Protein AF-0000000085094505 (afdb_homodimer)

Solvent-accessible surface area (backbone atoms only — not comparable to full-atom values): 33788 Å² total; per-residue (Å²): 136,85,81,75,77,73,78,75,76,72,76,78,75,76,73,74,76,75,74,72,68,64,72,76,67,68,53,66,64,56,55,51,48,49,49,50,50,50,49,52,52,51,49,50,51,52,41,44,32,49,36,55,33,44,46,26,36,68,38,35,49,50,52,43,47,46,52,19,19,50,29,38,25,50,44,43,56,58,65,36,50,65,52,47,43,41,50,46,45,49,49,48,50,50,33,55,69,67,67,46,77,77,66,76,73,66,64,73,76,67,74,66,61,87,64,68,52,31,43,51,35,46,16,49,51,35,47,52,38,51,56,57,57,47,59,60,40,58,43,50,44,49,44,49,40,51,48,42,67,78,56,56,58,85,51,68,69,56,28,53,49,50,54,50,39,42,51,27,48,47,50,17,48,51,36,44,40,39,52,51,34,30,75,58,51,44,44,48,53,70,59,32,63,73,67,70,27,66,68,50,44,51,37,51,17,39,41,24,48,36,50,37,52,54,48,48,52,52,50,52,54,50,50,52,52,53,50,51,51,52,50,51,52,50,51,52,34,42,74,70,68,74,52,86,68,69,68,74,36,54,58,49,46,50,53,48,49,52,49,51,49,52,52,51,51,51,49,50,28,45,62,43,43,45,62,53,35,54,21,62,47,36,96,83,43,76,77,75,56,77,67,48,50,25,46,46,52,40,61,34,42,46,62,60,47,50,53,52,55,58,66,43,58,75,132,138,84,83,74,78,79,79,78,76,74,76,79,74,76,74,76,76,76,72,73,67,62,73,76,68,67,52,66,67,55,52,52,47,49,50,50,50,49,49,51,51,52,48,51,52,52,40,46,33,50,35,56,34,44,46,25,36,68,38,36,49,50,52,42,48,47,52,18,19,49,30,38,27,48,44,43,56,59,65,45,35,64,54,47,44,40,48,47,44,48,51,48,48,50,33,56,68,68,67,44,77,77,64,77,71,67,65,74,77,66,73,66,61,87,62,67,54,31,44,50,36,47,16,48,53,34,47,51,39,51,55,57,58,48,59,58,40,58,42,49,45,48,43,50,42,52,48,42,69,77,57,56,57,84,51,65,69,56,29,52,50,50,55,50,39,44,50,26,50,48,51,16,47,50,35,44,39,40,54,51,34,29,74,58,51,46,42,49,52,69,60,32,62,72,68,69,27,67,68,50,43,51,36,52,18,38,41,24,49,36,50,38,50,55,48,49,53,51,48,51,52,51,50,51,53,53,50,50,52,53,52,51,51,50,50,51,34,41,76,69,68,73,50,86,68,69,67,74,34,54,60,48,45,50,52,49,51,51,50,51,48,53,50,51,52,52,49,51,28,46,62,42,43,45,61,54,36,54,22,62,49,36,95,82,45,75,75,74,56,76,68,48,50,25,47,45,53,40,61,32,42,44,63,60,49,50,52,53,55,57,65,41,56,74,133

Structure (mmCIF, N/CA/C/O backbone):
data_AF-0000000085094505-model_v1
#
loop_
_entity.id
_entity.type
_entity.pdbx_description
1 polymer 'Peroxin 11C'
#
loop_
_atom_site.group_PDB
_atom_site.id
_atom_site.type_symbol
_atom_site.label_atom_id
_atom_site.label_alt_id
_atom_site.label_comp_id
_atom_site.label_asym_id
_atom_site.label_entity_id
_atom_site.label_seq_id
_atom_site.pdbx_PDB_ins_code
_atom_site.Cartn_x
_atom_site.Cartn_y
_atom_site.Cartn_z
_atom_site.occupancy
_atom_site.B_iso_or_equiv
_atom_site.auth_seq_id
_atom_site.auth_comp_id
_atom_site.auth_asym_id
_atom_site.auth_atom_id
_atom_site.pdbx_PDB_model_num
ATOM 1 N N . MET A 1 1 ? -47.75 -87.625 55.406 1 25.61 1 MET A N 1
ATOM 2 C CA . MET A 1 1 ? -46.531 -87 54.938 1 25.61 1 MET A CA 1
ATOM 3 C C . MET A 1 1 ? -46.906 -85.688 54.156 1 25.61 1 MET A C 1
ATOM 5 O O . MET A 1 1 ? -47.688 -85.75 53.188 1 25.61 1 MET A O 1
ATOM 9 N N . SER A 1 2 ? -46.875 -84.5 54.812 1 25.95 2 SER A N 1
ATOM 10 C CA . SER A 1 2 ? -47.375 -83.125 54.625 1 25.95 2 SER A CA 1
ATOM 11 C C . SER A 1 2 ? -46.781 -82.5 53.406 1 25.95 2 SER A C 1
ATOM 13 O O . SER A 1 2 ? -45.562 -82.438 53.219 1 25.95 2 SER A O 1
ATOM 15 N N . ASP A 1 3 ? -47.438 -82.438 52.281 1 24.38 3 ASP A N 1
ATOM 16 C CA . ASP A 1 3 ? -47.281 -81.938 50.906 1 24.38 3 ASP A CA 1
ATOM 17 C C . ASP A 1 3 ? -47.031 -80.438 50.906 1 24.38 3 ASP A C 1
ATOM 19 O O . ASP A 1 3 ? -48 -79.625 50.906 1 24.38 3 ASP A O 1
ATOM 23 N N . GLN A 1 4 ? -46.25 -79.875 51.844 1 24 4 GLN A N 1
ATOM 24 C CA . GLN A 1 4 ? -46.031 -78.438 51.938 1 24 4 GLN A CA 1
ATOM 25 C C . GLN A 1 4 ? -45.562 -77.812 50.625 1 24 4 GLN A C 1
ATOM 27 O O . GLN A 1 4 ? -44.531 -78.25 50.062 1 24 4 GLN A O 1
ATOM 32 N N . SER A 1 5 ? -46.469 -77.5 49.719 1 26.48 5 SER A N 1
ATOM 33 C CA . SER A 1 5 ? -46.375 -76.875 48.406 1 26.48 5 SER A CA 1
ATOM 34 C C . SER A 1 5 ? -45.594 -75.562 48.469 1 26.48 5 SER A C 1
ATOM 36 O O . SER A 1 5 ? -46.062 -74.562 49 1 26.48 5 SER A O 1
ATOM 38 N N . GLU A 1 6 ? -44.344 -75.562 48.875 1 24.36 6 GLU A N 1
ATOM 39 C CA . GLU A 1 6 ? -43.5 -74.375 49.031 1 24.36 6 GLU A CA 1
ATOM 40 C C . GLU A 1 6 ? -43.438 -73.625 47.719 1 24.36 6 GLU A C 1
ATOM 42 O O . GLU A 1 6 ? -43.156 -74.125 46.656 1 24.36 6 GLU A O 1
ATOM 47 N N . SER A 1 7 ? -44.375 -72.625 47.531 1 25.67 7 SER A N 1
ATOM 48 C CA . SER A 1 7 ? -44.531 -71.688 46.438 1 25.67 7 SER A CA 1
ATOM 49 C C . SER A 1 7 ? -43.219 -70.938 46.156 1 25.67 7 SER A C 1
ATOM 51 O O . SER A 1 7 ? -42.688 -70.25 47.062 1 25.67 7 SER A O 1
ATOM 53 N N . SER A 1 8 ? -42.281 -71.5 45.531 1 24.5 8 SER A N 1
ATOM 54 C CA . SER A 1 8 ? -40.969 -71 45.188 1 24.5 8 SER A CA 1
ATOM 55 C C . SER A 1 8 ? -41.062 -69.75 44.344 1 24.5 8 SER A C 1
ATOM 57 O O . SER A 1 8 ? -41.562 -69.75 43.219 1 24.5 8 SER A O 1
ATOM 59 N N . GLU A 1 9 ? -41.562 -68.625 44.969 1 25.08 9 GLU A N 1
ATOM 60 C CA . GLU A 1 9 ? -41.594 -67.312 44.25 1 25.08 9 GLU A CA 1
ATOM 61 C C . GLU A 1 9 ? -40.25 -67.062 43.594 1 25.08 9 GLU A C 1
ATOM 63 O O . GLU A 1 9 ? -39.219 -67.062 44.25 1 25.08 9 GLU A O 1
ATOM 68 N N . LYS A 1 10 ? -40.094 -67.438 42.375 1 30.38 10 LYS A N 1
ATOM 69 C CA . LYS A 1 10 ? -38.938 -67.188 41.531 1 30.38 10 LYS A CA 1
ATOM 70 C C . LYS A 1 10 ? -38.562 -65.688 41.531 1 30.38 10 LYS A C 1
ATOM 72 O O . LYS A 1 10 ? -39.438 -64.812 41.312 1 30.38 10 LYS A O 1
ATOM 77 N N . PRO A 1 11 ? -37.594 -65.25 42.344 1 27.44 11 PRO A N 1
ATOM 78 C CA . PRO A 1 11 ? -37.219 -63.875 42.344 1 27.44 11 PRO A CA 1
ATOM 79 C C . PRO A 1 11 ? -36.969 -63.312 40.969 1 27.44 11 PRO A C 1
ATOM 81 O O . PRO A 1 11 ? -36.594 -64.062 40.031 1 27.44 11 PRO A O 1
ATOM 84 N N . GLU A 1 12 ? -37.812 -62.375 40.5 1 28.02 12 GLU A N 1
ATOM 85 C CA . GLU A 1 12 ? -37.688 -61.594 39.281 1 28.02 12 GLU A CA 1
ATOM 86 C C . GLU A 1 12 ? -36.25 -61.062 39.094 1 28.02 12 GLU A C 1
ATOM 88 O O . GLU A 1 12 ? -35.688 -60.5 40.031 1 28.02 12 GLU A O 1
ATOM 93 N N . GLY A 1 13 ? -35.375 -61.875 38.5 1 26.61 13 GLY A N 1
ATOM 94 C CA . GLY A 1 13 ? -34.031 -61.5 38.125 1 26.61 13 GLY A CA 1
ATOM 95 C C . GLY A 1 13 ? -33.938 -60.125 37.5 1 26.61 13 GLY A C 1
ATOM 96 O O . GLY A 1 13 ? -34.688 -59.812 36.594 1 26.61 13 GLY A O 1
ATOM 97 N N . THR A 1 14 ? -33.75 -59.094 38.312 1 31.14 14 THR A N 1
ATOM 98 C CA . THR A 1 14 ? -33.438 -57.75 37.844 1 31.14 14 THR A CA 1
ATOM 99 C C . THR A 1 14 ? -32.375 -57.781 36.75 1 31.14 14 THR A C 1
ATOM 101 O O . THR A 1 14 ? -31.312 -58.375 36.938 1 31.14 14 THR A O 1
ATOM 104 N N . SER A 1 15 ? -32.781 -57.812 35.469 1 30.88 15 SER A N 1
ATOM 105 C CA . SER A 1 15 ? -31.906 -57.688 34.312 1 30.88 15 SER A CA 1
ATOM 106 C C . SER A 1 15 ? -30.906 -56.531 34.531 1 30.88 15 SER A C 1
ATOM 108 O O . SER A 1 15 ? -31.297 -55.438 34.906 1 30.88 15 SER A O 1
ATOM 110 N N . PRO A 1 16 ? -29.719 -56.844 34.969 1 30.89 16 PRO A N 1
ATOM 111 C CA . PRO A 1 16 ? -28.703 -55.781 35.062 1 30.89 16 PRO A CA 1
ATOM 112 C C . PRO A 1 16 ? -28.625 -54.938 33.781 1 30.89 16 PRO A C 1
ATOM 114 O O . PRO A 1 16 ? -28.797 -55.469 32.688 1 30.89 16 PRO A O 1
ATOM 117 N N . ALA A 1 17 ? -29.156 -53.719 33.781 1 34.69 17 ALA A N 1
ATOM 118 C CA . ALA A 1 17 ? -28.906 -52.719 32.75 1 34.69 17 ALA A CA 1
ATOM 119 C C . ALA A 1 17 ? -27.438 -52.688 32.344 1 34.69 17 ALA A C 1
ATOM 121 O O . ALA A 1 17 ? -26.562 -52.562 33.188 1 34.69 17 ALA A O 1
ATOM 122 N N . SER A 1 18 ? -27.016 -53.656 31.453 1 31.48 18 SER A N 1
ATOM 123 C CA . SER A 1 18 ? -25.688 -53.531 30.844 1 31.48 18 SER A CA 1
ATOM 124 C C . SER A 1 18 ? -25.375 -52.094 30.453 1 31.48 18 SER A C 1
ATOM 126 O O . SER A 1 18 ? -26.078 -51.5 29.641 1 31.48 18 SER A O 1
ATOM 128 N N . ARG A 1 19 ? -25.156 -51.25 31.438 1 32.81 19 ARG A N 1
ATOM 129 C CA . ARG A 1 19 ? -24.609 -49.938 31.109 1 32.81 19 ARG A CA 1
ATOM 130 C C . ARG A 1 19 ? -23.422 -50.062 30.156 1 32.81 19 ARG A C 1
ATOM 132 O O . ARG A 1 19 ? -22.312 -50.406 30.578 1 32.81 19 ARG A O 1
ATOM 139 N N . SER A 1 20 ? -23.562 -50.875 29.078 1 33.19 20 SER A N 1
ATOM 140 C CA . SER A 1 20 ? -22.438 -50.75 28.156 1 33.19 20 SER A CA 1
ATOM 141 C C . SER A 1 20 ? -22.078 -49.281 27.922 1 33.19 20 SER A C 1
ATOM 143 O O . SER A 1 20 ? -22.703 -48.594 27.094 1 33.19 20 SER A O 1
ATOM 145 N N . ASP A 1 21 ? -22.188 -48.469 28.922 1 36.81 21 ASP A N 1
ATOM 146 C CA . ASP A 1 21 ? -21.609 -47.188 28.578 1 36.81 21 ASP A CA 1
ATOM 147 C C . ASP A 1 21 ? -20.188 -47.344 28.031 1 36.81 21 ASP A C 1
ATOM 149 O O . ASP A 1 21 ? -19.234 -47.344 28.797 1 36.81 21 ASP A O 1
ATOM 153 N N . ALA A 1 22 ? -19.922 -48.375 27.25 1 37.72 22 ALA A N 1
ATOM 154 C CA . ALA A 1 22 ? -18.594 -48.312 26.641 1 37.72 22 ALA A CA 1
ATOM 155 C C . ALA A 1 22 ? -18.281 -46.875 26.203 1 37.72 22 ALA A C 1
ATOM 157 O O . ALA A 1 22 ? -19.109 -46.219 25.562 1 37.72 22 ALA A O 1
ATOM 158 N N . PRO A 1 23 ? -17.562 -46.188 26.953 1 40.03 23 PRO A N 1
ATOM 159 C CA . PRO A 1 23 ? -17.156 -44.906 26.422 1 40.03 23 PRO A CA 1
ATOM 160 C C . PRO A 1 23 ? -16.781 -44.969 24.938 1 40.03 23 PRO A C 1
ATOM 162 O O . PRO A 1 23 ? -16.031 -45.844 24.531 1 40.03 23 PRO A O 1
ATOM 165 N N . LYS A 1 24 ? -17.734 -44.781 24.016 1 41.97 24 LYS A N 1
ATOM 166 C CA . LYS A 1 24 ? -17.297 -44.562 22.625 1 41.97 24 LYS A CA 1
ATOM 167 C C . LYS A 1 24 ? -15.945 -43.875 22.562 1 41.97 24 LYS A C 1
ATOM 169 O O . LYS A 1 24 ? -15.812 -42.719 22.953 1 41.97 24 LYS A O 1
ATOM 174 N N . THR A 1 25 ? -14.828 -44.562 22.906 1 42.5 25 THR A N 1
ATOM 175 C CA . THR A 1 25 ? -13.523 -44.031 22.516 1 42.5 25 THR A CA 1
ATOM 176 C C . THR A 1 25 ? -13.609 -43.312 21.172 1 42.5 25 THR A C 1
ATOM 178 O O . THR A 1 25 ? -13.844 -43.938 20.141 1 42.5 25 THR A O 1
ATOM 181 N N . ILE A 1 26 ? -14.297 -42.281 21.141 1 53.56 26 ILE A N 1
ATOM 182 C CA . ILE A 1 26 ? -14.055 -41.531 19.906 1 53.56 26 ILE A CA 1
ATOM 183 C C . ILE A 1 26 ? -12.625 -41.781 19.438 1 53.56 26 ILE A C 1
ATOM 185 O O . ILE A 1 26 ? -11.672 -41.469 20.156 1 53.56 26 ILE A O 1
ATOM 189 N N . PRO A 1 27 ? -12.352 -42.688 18.594 1 57.53 27 PRO A N 1
ATOM 190 C CA . PRO A 1 27 ? -10.984 -43 18.172 1 57.53 27 PRO A CA 1
ATOM 191 C C . PRO A 1 27 ? -10.102 -41.75 18.078 1 57.53 27 PRO A C 1
ATOM 193 O O . PRO A 1 27 ? -10.578 -40.688 17.688 1 57.53 27 PRO A O 1
ATOM 196 N N . ARG A 1 28 ? -9 -41.594 18.891 1 61.53 28 ARG A N 1
ATOM 197 C CA . ARG A 1 28 ? -7.926 -40.625 18.938 1 61.53 28 ARG A CA 1
ATOM 198 C C . ARG A 1 28 ? -7.684 -40 17.578 1 61.53 28 ARG A C 1
ATOM 200 O O . ARG A 1 28 ? -7.422 -38.781 17.469 1 61.53 28 ARG A O 1
ATOM 207 N N . GLN A 1 29 ? -7.898 -40.844 16.609 1 67.31 29 GLN A N 1
ATOM 208 C CA . GLN A 1 29 ? -7.688 -40.344 15.258 1 67.31 29 GLN A CA 1
ATOM 209 C C . GLN A 1 29 ? -8.734 -39.312 14.898 1 67.31 29 GLN A C 1
ATOM 211 O O . GLN A 1 29 ? -8.414 -38.281 14.266 1 67.31 29 GLN A O 1
ATOM 216 N N . LYS A 1 30 ? -9.977 -39.594 15.375 1 70.44 30 LYS A N 1
ATOM 217 C CA . LYS A 1 30 ? -11.039 -38.656 15.062 1 70.44 30 LYS A CA 1
ATOM 218 C C . LYS A 1 30 ? -10.859 -37.344 15.836 1 70.44 30 LYS A C 1
ATOM 220 O O . LYS A 1 30 ? -11.086 -36.25 15.297 1 70.44 30 LYS A O 1
ATOM 225 N N . ALA A 1 31 ? -10.398 -37.469 17.047 1 72.19 31 ALA A N 1
ATOM 226 C CA . ALA A 1 31 ? -10.172 -36.281 17.859 1 72.19 31 ALA A CA 1
ATOM 227 C C . ALA A 1 31 ? -9.047 -35.438 17.297 1 72.19 31 ALA A C 1
ATOM 229 O O . ALA A 1 31 ? -9.148 -34.188 17.266 1 72.19 31 ALA A O 1
ATOM 230 N N . VAL A 1 32 ? -7.934 -36.062 16.859 1 73.75 32 VAL A N 1
ATOM 231 C CA . VAL A 1 32 ? -6.832 -35.344 16.234 1 73.75 32 VAL A CA 1
ATOM 232 C C . VAL A 1 32 ? -7.309 -34.719 14.93 1 73.75 32 VAL A C 1
ATOM 234 O O . VAL A 1 32 ? -6.961 -33.562 14.625 1 73.75 32 VAL A O 1
ATOM 237 N N . SER A 1 33 ? -8.164 -35.469 14.266 1 78.5 33 SER A N 1
ATOM 238 C CA . SER A 1 33 ? -8.703 -34.938 13.016 1 78.5 33 SER A CA 1
ATOM 239 C C . SER A 1 33 ? -9.594 -33.75 13.266 1 78.5 33 SER A C 1
ATOM 241 O O . SER A 1 33 ? -9.5 -32.719 12.555 1 78.5 33 SER A O 1
ATOM 243 N N . ASP A 1 34 ? -10.367 -33.781 14.344 1 85.44 34 ASP A N 1
ATOM 244 C CA . ASP A 1 34 ? -11.242 -32.656 14.664 1 85.44 34 ASP A CA 1
ATOM 245 C C . ASP A 1 34 ? -10.438 -31.438 15.125 1 85.44 34 ASP A C 1
ATOM 247 O O . ASP A 1 34 ? -10.781 -30.297 14.797 1 85.44 34 ASP A O 1
ATOM 251 N N . ALA A 1 35 ? -9.406 -31.734 15.859 1 86.06 35 ALA A N 1
ATOM 252 C CA . ALA A 1 35 ? -8.547 -30.656 16.312 1 86.06 35 ALA A CA 1
ATOM 253 C C . ALA A 1 35 ? -7.824 -29.984 15.148 1 86.06 35 ALA A C 1
ATOM 255 O O . ALA A 1 35 ? -7.672 -28.766 15.117 1 86.06 35 ALA A O 1
ATOM 256 N N . VAL A 1 36 ? -7.336 -30.812 14.266 1 85.81 36 VAL A N 1
ATOM 257 C CA . VAL A 1 36 ? -6.652 -30.297 13.086 1 85.81 36 VAL A CA 1
ATOM 258 C C . VAL A 1 36 ? -7.629 -29.5 12.227 1 85.81 36 VAL A C 1
ATOM 260 O O . VAL A 1 36 ? -7.301 -28.406 11.742 1 85.81 36 VAL A O 1
ATOM 263 N N . VAL A 1 37 ? -8.797 -30.031 12.117 1 85.81 37 VAL A N 1
ATOM 264 C CA . VAL A 1 37 ? -9.812 -29.344 11.32 1 85.81 37 VAL A CA 1
ATOM 265 C C . VAL A 1 37 ? -10.188 -28.016 11.977 1 85.81 37 VAL A C 1
ATOM 267 O O . VAL A 1 37 ? -10.305 -27 11.297 1 85.81 37 VAL A O 1
ATOM 270 N N . SER A 1 38 ? -10.336 -28.047 13.25 1 87.56 38 SER A N 1
ATOM 271 C CA . SER A 1 38 ? -10.664 -26.828 13.969 1 87.56 38 SER A CA 1
ATOM 272 C C . SER A 1 38 ? -9.539 -25.797 13.867 1 87.56 38 SER A C 1
ATOM 274 O O . SER A 1 38 ? -9.797 -24.609 13.711 1 87.56 38 SER A O 1
ATOM 276 N N . ALA A 1 39 ? -8.367 -26.266 13.891 1 87.56 39 ALA A N 1
ATOM 277 C CA . ALA A 1 39 ? -7.215 -25.375 13.781 1 87.56 39 ALA A CA 1
ATOM 278 C C . ALA A 1 39 ? -7.133 -24.766 12.383 1 87.56 39 ALA A C 1
ATOM 280 O O . ALA A 1 39 ? -6.82 -23.578 12.234 1 87.56 39 ALA A O 1
ATOM 281 N N . VAL A 1 40 ? -7.391 -25.562 11.414 1 86.81 40 VAL A N 1
ATOM 282 C CA . VAL A 1 40 ? -7.344 -25.078 10.031 1 86.81 40 VAL A CA 1
ATOM 283 C C . VAL A 1 40 ? -8.453 -24.062 9.805 1 86.81 40 VAL A C 1
ATOM 285 O O . VAL A 1 40 ? -8.234 -23.047 9.133 1 86.81 40 VAL A O 1
ATOM 288 N N . LEU A 1 41 ? -9.57 -24.281 10.383 1 89.25 41 LEU A N 1
ATOM 289 C CA . LEU A 1 41 ? -10.695 -23.375 10.227 1 89.25 41 LEU A CA 1
ATOM 290 C C . LEU A 1 41 ? -10.438 -22.062 10.945 1 89.25 41 LEU A C 1
ATOM 292 O O . LEU A 1 41 ? -10.75 -20.984 10.422 1 89.25 41 LEU A O 1
ATOM 296 N N . LYS A 1 42 ? -9.875 -22.188 12.086 1 91 42 LYS A N 1
ATOM 297 C CA . LYS A 1 42 ? -9.539 -20.969 12.82 1 91 42 LYS A CA 1
ATOM 298 C C . LYS A 1 42 ? -8.461 -20.172 12.094 1 91 42 LYS A C 1
ATOM 300 O O . LYS A 1 42 ? -8.539 -18.938 12.023 1 91 42 LYS A O 1
ATOM 305 N N . THR A 1 43 ? -7.496 -20.859 11.578 1 91.69 43 THR A N 1
ATOM 306 C CA . THR A 1 43 ? -6.445 -20.203 10.805 1 91.69 43 THR A CA 1
ATOM 307 C C . THR A 1 43 ? -7.027 -19.516 9.57 1 91.69 43 THR A C 1
ATOM 309 O O . THR A 1 43 ? -6.656 -18.391 9.234 1 91.69 43 THR A O 1
ATOM 312 N N . ASP A 1 44 ? -7.867 -20.203 8.922 1 93.31 44 ASP A N 1
ATOM 313 C CA . ASP A 1 44 ? -8.516 -19.641 7.742 1 93.31 44 ASP A CA 1
ATOM 314 C C . ASP A 1 44 ? -9.266 -18.359 8.094 1 93.31 44 ASP A C 1
ATOM 316 O O . ASP A 1 44 ? -9.188 -17.375 7.359 1 93.31 44 ASP A O 1
ATOM 320 N N . GLU A 1 45 ? -9.938 -18.375 9.195 1 92.88 45 GLU A N 1
ATOM 321 C CA . GLU A 1 45 ? -10.68 -17.188 9.625 1 92.88 45 GLU A CA 1
ATOM 322 C C . GLU A 1 45 ? -9.742 -16.016 9.898 1 92.88 45 GLU A C 1
ATOM 324 O O . GLU A 1 45 ? -10.023 -14.891 9.484 1 92.88 45 GLU A O 1
ATOM 329 N N . ILE A 1 46 ? -8.703 -16.297 10.523 1 93.56 46 ILE A N 1
ATOM 330 C CA . ILE A 1 46 ? -7.742 -15.258 10.859 1 93.56 46 ILE A CA 1
ATOM 331 C C . ILE A 1 46 ? -7.113 -14.703 9.578 1 93.56 46 ILE A C 1
ATOM 333 O O . ILE A 1 46 ? -6.953 -13.492 9.43 1 93.56 46 ILE A O 1
ATOM 337 N N . VAL A 1 47 ? -6.773 -15.586 8.68 1 94.19 47 VAL A N 1
ATOM 338 C CA . VAL A 1 47 ? -6.133 -15.188 7.434 1 94.19 47 VAL A CA 1
ATOM 339 C C . VAL A 1 47 ? -7.102 -14.352 6.598 1 94.19 47 VAL A C 1
ATOM 341 O O . VAL A 1 47 ? -6.703 -13.375 5.965 1 94.19 47 VAL A O 1
ATOM 344 N N . LEU A 1 48 ? -8.312 -14.711 6.605 1 94.38 48 LEU A N 1
ATOM 345 C CA . LEU A 1 48 ? -9.312 -13.961 5.848 1 94.38 48 LEU A CA 1
ATOM 346 C C . LEU A 1 48 ? -9.508 -12.562 6.434 1 94.38 48 LEU A C 1
ATOM 348 O O . LEU A 1 48 ? -9.672 -11.594 5.695 1 94.38 48 LEU A O 1
ATOM 352 N N . ARG A 1 49 ? -9.477 -12.492 7.738 1 95.38 49 ARG A N 1
ATOM 353 C CA . ARG A 1 49 ? -9.57 -11.188 8.391 1 95.38 49 ARG A CA 1
ATOM 354 C C . ARG A 1 49 ? -8.352 -10.328 8.086 1 95.38 49 ARG A C 1
ATOM 356 O O . ARG A 1 49 ? -8.469 -9.125 7.852 1 95.38 49 ARG A O 1
ATOM 363 N N . LEU A 1 50 ? -7.223 -10.969 8.109 1 96.06 50 LEU A N 1
ATOM 364 C CA . LEU A 1 50 ? -5.996 -10.258 7.766 1 96.06 50 LEU A CA 1
ATOM 365 C C . LEU A 1 50 ? -6.035 -9.773 6.32 1 96.06 50 LEU A C 1
ATOM 367 O O . LEU A 1 50 ? -5.59 -8.664 6.023 1 96.06 50 LEU A O 1
ATOM 371 N N . ASN A 1 51 ? -6.516 -10.602 5.5 1 96.25 51 ASN A N 1
ATOM 372 C CA . ASN A 1 51 ? -6.652 -10.227 4.098 1 96.25 51 ASN A CA 1
ATOM 373 C C . ASN A 1 51 ? -7.555 -9.008 3.928 1 96.25 51 ASN A C 1
ATOM 375 O O . ASN A 1 51 ? -7.281 -8.133 3.104 1 96.25 51 ASN A O 1
ATOM 379 N N . ARG A 1 52 ? -8.609 -8.961 4.668 1 95.94 52 ARG A N 1
ATOM 380 C CA . ARG A 1 52 ? -9.508 -7.805 4.641 1 95.94 52 ARG A CA 1
ATOM 381 C C . ARG A 1 52 ? -8.789 -6.551 5.137 1 95.94 52 ARG A C 1
ATOM 383 O O . ARG A 1 52 ? -8.953 -5.473 4.559 1 95.94 52 ARG A O 1
ATOM 390 N N . LEU A 1 53 ? -8.07 -6.723 6.141 1 96 53 LEU A N 1
ATOM 391 C CA . LEU A 1 53 ? -7.297 -5.609 6.68 1 96 53 LEU A CA 1
ATOM 392 C C . LEU A 1 53 ? -6.301 -5.09 5.645 1 96 53 LEU A C 1
ATOM 394 O O . LEU A 1 53 ? -6.184 -3.881 5.441 1 96 53 LEU A O 1
ATOM 398 N N . LEU A 1 54 ? -5.672 -5.957 4.895 1 96.19 54 LEU A N 1
ATOM 399 C CA . LEU A 1 54 ? -4.617 -5.617 3.945 1 96.19 54 LEU A CA 1
ATOM 400 C C . LEU A 1 54 ? -5.211 -5.066 2.65 1 96.19 54 LEU A C 1
ATOM 402 O O . LEU A 1 54 ? -4.492 -4.48 1.835 1 96.19 54 LEU A O 1
ATOM 406 N N . SER A 1 55 ? -6.488 -5.223 2.5 1 94.94 55 SER A N 1
ATOM 407 C CA . SER A 1 55 ? -7.117 -4.855 1.234 1 94.94 55 SER A CA 1
ATOM 408 C C . SER A 1 55 ? -7.277 -3.346 1.114 1 94.94 55 SER A C 1
ATOM 410 O O . SER A 1 55 ? -7.496 -2.824 0.018 1 94.94 55 SER A O 1
ATOM 412 N N . THR A 1 56 ? -7.105 -2.631 2.195 1 94.88 56 THR A N 1
ATOM 413 C CA . THR A 1 56 ? -7.188 -1.175 2.189 1 94.88 56 THR A CA 1
ATOM 414 C C . THR A 1 56 ? -5.812 -0.551 2.396 1 94.88 56 THR A C 1
ATOM 416 O O . THR A 1 56 ? -4.934 -1.162 3.012 1 94.88 56 THR A O 1
ATOM 419 N N . LYS A 1 57 ? -5.691 0.596 1.846 1 94.81 57 LYS A N 1
ATOM 420 C CA . LYS A 1 57 ? -4.43 1.308 2.025 1 94.81 57 LYS A CA 1
ATOM 421 C C . LYS A 1 57 ? -4.156 1.581 3.502 1 94.81 57 LYS A C 1
ATOM 423 O O . LYS A 1 57 ? -3.027 1.426 3.969 1 94.81 57 LYS A O 1
ATOM 428 N N . ALA A 1 58 ? -5.172 2.012 4.242 1 94 58 ALA A N 1
ATOM 429 C CA . ALA A 1 58 ? -5.031 2.297 5.668 1 94 58 ALA A CA 1
ATOM 430 C C . ALA A 1 58 ? -4.641 1.042 6.441 1 94 58 ALA A C 1
ATOM 432 O O . ALA A 1 58 ? -3.756 1.087 7.305 1 94 58 ALA A O 1
ATOM 433 N N . GLY A 1 59 ? -5.316 -0.026 6.117 1 96.25 59 GLY A N 1
ATOM 434 C CA . GLY A 1 59 ? -4.984 -1.288 6.762 1 96.25 59 GLY A CA 1
ATOM 435 C C . GLY A 1 59 ? -3.576 -1.76 6.457 1 96.25 59 GLY A C 1
ATOM 436 O O . GLY A 1 59 ? -2.885 -2.271 7.34 1 96.25 59 GLY A O 1
ATOM 437 N N . LEU A 1 60 ? -3.186 -1.621 5.23 1 96.94 60 LEU A N 1
ATOM 438 C CA . LEU A 1 60 ? -1.824 -1.967 4.836 1 96.94 60 LEU A CA 1
ATOM 439 C C . LEU A 1 60 ? -0.805 -1.141 5.613 1 96.94 60 LEU A C 1
ATOM 441 O O . LEU A 1 60 ? 0.198 -1.675 6.09 1 96.94 60 LEU A O 1
ATOM 445 N N . ASP A 1 61 ? -1.045 0.073 5.762 1 96.25 61 ASP A N 1
ATOM 446 C CA . ASP A 1 61 ? -0.144 0.954 6.5 1 96.25 61 ASP A CA 1
ATOM 447 C C . ASP A 1 61 ? -0.031 0.527 7.961 1 96.25 61 ASP A C 1
ATOM 449 O O . ASP A 1 61 ? 1.055 0.573 8.547 1 96.25 61 ASP A O 1
ATOM 453 N N . ILE A 1 62 ? -1.113 0.164 8.523 1 96.75 62 ILE A N 1
ATOM 454 C CA . ILE A 1 62 ? -1.125 -0.282 9.914 1 96.75 62 ILE A CA 1
ATOM 455 C C . ILE A 1 62 ? -0.253 -1.526 10.062 1 96.75 62 ILE A C 1
ATOM 457 O O . ILE A 1 62 ? 0.543 -1.625 11 1 96.75 62 ILE A O 1
ATOM 461 N N . VAL A 1 63 ? -0.387 -2.428 9.164 1 97.25 63 VAL A N 1
ATOM 462 C CA . VAL A 1 63 ? 0.382 -3.666 9.219 1 97.25 63 VAL A CA 1
ATOM 463 C C . VAL A 1 63 ? 1.868 -3.361 9.039 1 97.25 63 VAL A C 1
ATOM 465 O O . VAL A 1 63 ? 2.705 -3.859 9.797 1 97.25 63 VAL A O 1
ATOM 468 N N . LEU A 1 64 ? 2.17 -2.541 8.102 1 97.62 64 LEU A N 1
ATOM 469 C CA . LEU A 1 64 ? 3.561 -2.182 7.855 1 97.62 64 LEU A CA 1
ATOM 470 C C . LEU A 1 64 ? 4.156 -1.453 9.055 1 97.62 64 LEU A C 1
ATOM 472 O O . LEU A 1 64 ? 5.309 -1.689 9.422 1 97.62 64 LEU A O 1
ATOM 476 N N . ALA A 1 65 ? 3.4 -0.607 9.664 1 96.94 65 ALA A N 1
ATOM 477 C CA . ALA A 1 65 ? 3.861 0.125 10.836 1 96.94 65 ALA A CA 1
ATOM 478 C C . ALA A 1 65 ? 4.148 -0.826 12 1 96.94 65 ALA A C 1
ATOM 480 O O . ALA A 1 65 ? 5.168 -0.692 12.68 1 96.94 65 ALA A O 1
ATOM 481 N N . ASN A 1 66 ? 3.283 -1.684 12.195 1 96.62 66 ASN A N 1
ATOM 482 C CA . ASN A 1 66 ? 3.49 -2.66 13.258 1 96.62 66 ASN A CA 1
ATOM 483 C C . ASN A 1 66 ? 4.734 -3.506 13.016 1 96.62 66 ASN A C 1
ATOM 485 O O . ASN A 1 66 ? 5.531 -3.729 13.93 1 96.62 66 ASN A O 1
ATOM 489 N N . LEU A 1 67 ? 4.859 -3.965 11.781 1 97.06 67 LEU A N 1
ATOM 490 C CA . LEU A 1 67 ? 6.039 -4.754 11.445 1 97.06 67 LEU A CA 1
ATOM 491 C C . LEU A 1 67 ? 7.312 -3.943 11.664 1 97.06 67 LEU A C 1
ATOM 493 O O . LEU A 1 67 ? 8.305 -4.465 12.172 1 97.06 67 LEU A O 1
ATOM 497 N N . ASN A 1 68 ? 7.242 -2.717 11.336 1 96.81 68 ASN A N 1
ATOM 498 C CA . ASN A 1 68 ? 8.367 -1.807 11.508 1 96.81 68 ASN A CA 1
ATOM 499 C C . ASN A 1 68 ? 8.719 -1.613 12.977 1 96.81 68 ASN A C 1
ATOM 501 O O . ASN A 1 68 ? 9.836 -1.908 13.398 1 96.81 68 ASN A O 1
ATOM 505 N N . TYR A 1 69 ? 7.797 -1.253 13.781 1 94.81 69 TYR A N 1
ATOM 506 C CA . TYR A 1 69 ? 8.023 -0.886 15.172 1 94.81 69 TYR A CA 1
ATOM 507 C C . TYR A 1 69 ? 8.328 -2.117 16.016 1 94.81 69 TYR A C 1
ATOM 509 O O . TYR A 1 69 ? 9.188 -2.08 16.891 1 94.81 69 TYR A O 1
ATOM 517 N N . ILE A 1 70 ? 7.621 -3.188 15.75 1 94.56 70 ILE A N 1
ATOM 518 C CA . ILE A 1 70 ? 7.812 -4.402 16.531 1 94.56 70 ILE A CA 1
ATOM 519 C C . ILE A 1 70 ? 9.203 -4.98 16.266 1 94.56 70 ILE A C 1
ATOM 521 O O . ILE A 1 70 ? 9.906 -5.387 17.188 1 94.56 70 ILE A O 1
ATOM 525 N N . SER A 1 71 ? 9.57 -5.039 15.008 1 95.12 71 SER A N 1
ATOM 526 C CA . SER A 1 71 ? 10.898 -5.566 14.688 1 95.12 71 SER A CA 1
ATOM 527 C C . SER A 1 71 ? 11.992 -4.695 15.281 1 95.12 71 SER A C 1
ATOM 529 O O . SER A 1 71 ? 13 -5.207 15.773 1 95.12 71 SER A O 1
ATOM 531 N N . HIS A 1 72 ? 11.797 -3.438 15.25 1 93.5 72 HIS A N 1
ATOM 532 C CA . HIS A 1 72 ? 12.742 -2.508 15.852 1 93.5 72 HIS A CA 1
ATOM 533 C C . HIS A 1 72 ? 12.859 -2.732 17.359 1 93.5 72 HIS A C 1
ATOM 535 O O . HIS A 1 72 ? 13.961 -2.838 17.891 1 93.5 72 HIS A O 1
ATOM 541 N N . SER A 1 73 ? 11.758 -2.824 18.031 1 91.44 73 SER A N 1
ATOM 542 C CA . SER A 1 73 ? 11.727 -2.998 19.484 1 91.44 73 SER A CA 1
ATOM 543 C C . SER A 1 73 ? 12.297 -4.352 19.891 1 91.44 73 SER A C 1
ATOM 545 O O . SER A 1 73 ? 13.016 -4.453 20.875 1 91.44 73 SER A O 1
ATOM 547 N N . LEU A 1 74 ? 11.93 -5.371 19.109 1 90.62 74 LEU A N 1
ATOM 548 C CA . LEU A 1 74 ? 12.391 -6.719 19.422 1 90.62 74 LEU A CA 1
ATOM 549 C C . LEU A 1 74 ? 13.906 -6.809 19.344 1 90.62 74 LEU A C 1
ATOM 551 O O . LEU A 1 74 ? 14.539 -7.516 20.125 1 90.62 74 LEU A O 1
ATOM 555 N N . HIS A 1 75 ? 14.5 -6.137 18.359 1 90.31 75 HIS A N 1
ATOM 556 C CA . HIS A 1 75 ? 15.953 -6.129 18.234 1 90.31 75 HIS A CA 1
ATOM 557 C C . HIS A 1 75 ? 16.609 -5.609 19.5 1 90.31 75 HIS A C 1
ATOM 559 O O . HIS A 1 75 ? 17.516 -6.25 20.047 1 90.31 75 HIS A O 1
ATOM 565 N N . TYR A 1 76 ? 16.156 -4.516 20 1 86.44 76 TYR A N 1
ATOM 566 C CA . TYR A 1 76 ? 16.781 -3.891 21.156 1 86.44 76 TYR A CA 1
ATOM 567 C C . TYR A 1 76 ? 16.406 -4.625 22.453 1 86.44 76 TYR A C 1
ATOM 569 O O . TYR A 1 76 ? 17.219 -4.699 23.375 1 86.44 76 TYR A O 1
ATOM 577 N N . LEU A 1 77 ? 15.219 -5.145 22.531 1 83.06 77 LEU A N 1
ATOM 578 C CA . LEU A 1 77 ? 14.828 -5.938 23.688 1 83.06 77 LEU A CA 1
ATOM 579 C C . LEU A 1 77 ? 15.695 -7.188 23.812 1 83.06 77 LEU A C 1
ATOM 581 O O . LEU A 1 77 ? 16.094 -7.562 24.906 1 83.06 77 LEU A O 1
ATOM 585 N N . LEU A 1 78 ? 15.922 -7.785 22.656 1 81.06 78 LEU A N 1
ATOM 586 C CA . LEU A 1 78 ? 16.734 -9 22.656 1 81.06 78 LEU A CA 1
ATOM 587 C C . LEU A 1 78 ? 18.203 -8.68 22.906 1 81.06 78 LEU A C 1
ATOM 589 O O . LEU A 1 78 ? 18.938 -9.508 23.438 1 81.06 78 LEU A O 1
ATOM 593 N N . ALA A 1 79 ? 18.625 -7.539 22.375 1 74.81 79 ALA A N 1
ATOM 594 C CA . ALA A 1 79 ? 20.016 -7.117 22.594 1 74.81 79 ALA A CA 1
ATOM 595 C C . ALA A 1 79 ? 20.219 -6.656 24.031 1 74.81 79 ALA A C 1
ATOM 597 O O . ALA A 1 79 ? 21.344 -6.668 24.547 1 74.81 79 ALA A O 1
ATOM 598 N N . SER A 1 80 ? 19.219 -6.121 24.547 1 68.62 80 SER A N 1
ATOM 599 C CA . SER A 1 80 ? 19.359 -5.633 25.922 1 68.62 80 SER A CA 1
ATOM 600 C C . SER A 1 80 ? 19.594 -6.777 26.891 1 68.62 80 SER A C 1
ATOM 602 O O . SER A 1 80 ? 19.234 -7.922 26.625 1 68.62 80 SER A O 1
ATOM 604 N N . SER A 1 81 ? 20.438 -6.648 27.781 1 58.75 81 SER A N 1
ATOM 605 C CA . SER A 1 81 ? 21.172 -7.414 28.781 1 58.75 81 SER A CA 1
ATOM 606 C C . SER A 1 81 ? 20.25 -8.344 29.562 1 58.75 81 SER A C 1
ATOM 608 O O . SER A 1 81 ? 20.641 -9.461 29.922 1 58.75 81 SER A O 1
ATOM 610 N N . PRO A 1 82 ? 19.125 -7.977 29.953 1 54.91 82 PRO A N 1
ATOM 611 C CA . PRO A 1 82 ? 18.609 -8.945 30.922 1 54.91 82 PRO A CA 1
ATOM 612 C C . PRO A 1 82 ? 18.297 -10.297 30.281 1 54.91 82 PRO A C 1
ATOM 614 O O . PRO A 1 82 ? 18.516 -11.344 30.906 1 54.91 82 PRO A O 1
ATOM 617 N N . LEU A 1 83 ? 17.859 -10.297 29.031 1 53.03 83 LEU A N 1
ATOM 618 C CA . LEU A 1 83 ? 17.656 -11.594 28.391 1 53.03 83 LEU A CA 1
ATOM 619 C C . LEU A 1 83 ? 18.984 -12.219 27.984 1 53.03 83 LEU A C 1
ATOM 621 O O . LEU A 1 83 ? 19.172 -13.438 28.078 1 53.03 83 LEU A O 1
ATOM 625 N N . ALA A 1 84 ? 19.906 -11.359 27.422 1 53.12 84 ALA A N 1
ATOM 626 C CA . ALA A 1 84 ? 21.266 -11.867 27.25 1 53.12 84 ALA A CA 1
ATOM 627 C C . ALA A 1 84 ? 21.844 -12.32 28.594 1 53.12 84 ALA A C 1
ATOM 629 O O . ALA A 1 84 ? 22.516 -13.352 28.672 1 53.12 84 ALA A O 1
ATOM 630 N N . ARG A 1 85 ? 21.516 -11.438 29.594 1 55.16 85 ARG A N 1
ATOM 631 C CA . ARG A 1 85 ? 21.922 -11.852 30.938 1 55.16 85 ARG A CA 1
ATOM 632 C C . ARG A 1 85 ? 21.141 -13.086 31.391 1 55.16 85 ARG A C 1
ATOM 634 O O . ARG A 1 85 ? 21.703 -13.984 32.031 1 55.16 85 ARG A O 1
ATOM 641 N N . LEU A 1 86 ? 19.875 -13 31 1 56.31 86 LEU A N 1
ATOM 642 C CA . LEU A 1 86 ? 19.078 -14.156 31.375 1 56.31 86 LEU A CA 1
ATOM 643 C C . LEU A 1 86 ? 19.516 -15.391 30.594 1 56.31 86 LEU A C 1
ATOM 645 O O . LEU A 1 86 ? 19.625 -16.484 31.156 1 56.31 86 LEU A O 1
ATOM 649 N N . ARG A 1 87 ? 19.75 -15.195 29.344 1 54.88 87 ARG A N 1
ATOM 650 C CA . ARG A 1 87 ? 20.281 -16.312 28.562 1 54.88 87 ARG A CA 1
ATOM 651 C C . ARG A 1 87 ? 21.656 -16.719 29.078 1 54.88 87 ARG A C 1
ATOM 653 O O . ARG A 1 87 ? 21.953 -17.922 29.188 1 54.88 87 ARG A O 1
ATOM 660 N N . LEU A 1 88 ? 22.469 -15.688 29.391 1 58.16 88 LEU A N 1
ATOM 661 C CA . LEU A 1 88 ? 23.75 -15.984 29.984 1 58.16 88 LEU A CA 1
ATOM 662 C C . LEU A 1 88 ? 23.578 -16.641 31.359 1 58.16 88 LEU A C 1
ATOM 664 O O . LEU A 1 88 ? 24.281 -17.594 31.688 1 58.16 88 LEU A O 1
ATOM 668 N N . THR A 1 89 ? 22.609 -16.078 32.094 1 57.41 89 THR A N 1
ATOM 669 C CA . THR A 1 89 ? 22.375 -16.625 33.406 1 57.41 89 THR A CA 1
ATOM 670 C C . THR A 1 89 ? 21.812 -18.047 33.312 1 57.41 89 THR A C 1
ATOM 672 O O . THR A 1 89 ? 22.234 -18.938 34.062 1 57.41 89 THR A O 1
ATOM 675 N N . ILE A 1 90 ? 20.984 -18.266 32.406 1 60 90 ILE A N 1
ATOM 676 C CA . ILE A 1 90 ? 20.422 -19.594 32.219 1 60 90 ILE A CA 1
ATOM 677 C C . ILE A 1 90 ? 21.516 -20.547 31.719 1 60 90 ILE A C 1
ATOM 679 O O . ILE A 1 90 ? 21.609 -21.688 32.188 1 60 90 ILE A O 1
ATOM 683 N N . ARG A 1 91 ? 22.266 -20.016 30.766 1 59.34 91 ARG A N 1
ATOM 684 C CA . ARG A 1 91 ? 23.375 -20.812 30.266 1 59.34 91 ARG A CA 1
ATOM 685 C C . ARG A 1 91 ? 24.375 -21.125 31.391 1 59.34 91 ARG A C 1
ATOM 687 O O . ARG A 1 91 ? 24.844 -22.266 31.5 1 59.34 91 ARG A O 1
ATOM 694 N N . LEU A 1 92 ? 24.672 -20.125 32.156 1 62.97 92 LEU A N 1
ATOM 695 C CA . LEU A 1 92 ? 25.578 -20.328 33.281 1 62.97 92 LEU A CA 1
ATOM 696 C C . LEU A 1 92 ? 24.969 -21.234 34.344 1 62.97 92 LEU A C 1
ATOM 698 O O . LEU A 1 92 ? 25.656 -22.078 34.906 1 62.97 92 LEU A O 1
ATOM 702 N N . TRP A 1 93 ? 23.719 -21.062 34.594 1 60.56 93 TRP A N 1
ATOM 703 C CA . TRP A 1 93 ? 23 -21.891 35.562 1 60.56 93 TRP A CA 1
ATOM 704 C C . TRP A 1 93 ? 22.953 -23.344 35.094 1 60.56 93 TRP A C 1
ATOM 706 O O . TRP A 1 93 ? 23.203 -24.266 35.875 1 60.56 93 TRP A O 1
ATOM 716 N N . LEU A 1 94 ? 22.703 -23.5 33.844 1 59.47 94 LEU A N 1
ATOM 717 C CA . LEU A 1 94 ? 22.672 -24.844 33.281 1 59.47 94 LEU A CA 1
ATOM 718 C C . LEU A 1 94 ? 24.062 -25.484 33.312 1 59.47 94 LEU A C 1
ATOM 720 O O . LEU A 1 94 ? 24.203 -26.672 33.625 1 59.47 94 LEU A O 1
ATOM 724 N N . LEU A 1 95 ? 25 -24.641 32.969 1 59.09 95 LEU A N 1
ATOM 725 C CA . LEU A 1 95 ? 26.375 -25.141 33.031 1 59.09 95 LEU A CA 1
ATOM 726 C C . LEU A 1 95 ? 26.766 -25.469 34.469 1 59.09 95 LEU A C 1
ATOM 728 O O . LEU A 1 95 ? 27.438 -26.469 34.719 1 59.09 95 LEU A O 1
ATOM 732 N N . ARG A 1 96 ? 26.344 -24.625 35.344 1 60.72 96 ARG A N 1
ATOM 733 C CA . ARG A 1 96 ? 26.641 -24.875 36.75 1 60.72 96 ARG A CA 1
ATOM 734 C C . ARG A 1 96 ? 25.969 -26.156 37.25 1 60.72 96 ARG A C 1
ATOM 736 O O . ARG A 1 96 ? 26.562 -26.922 38.031 1 60.72 96 ARG A O 1
ATOM 743 N N . ARG A 1 97 ? 24.828 -26.344 36.781 1 59 97 ARG A N 1
ATOM 744 C CA . ARG A 1 97 ? 24.125 -27.547 37.219 1 59 97 ARG A CA 1
ATOM 745 C C . ARG A 1 97 ? 24.734 -28.797 36.594 1 59 97 ARG A C 1
ATOM 747 O O . ARG A 1 97 ? 24.719 -29.875 37.219 1 59 97 ARG A O 1
ATOM 754 N N . LEU A 1 98 ? 25.062 -28.672 35.344 1 55.56 98 LEU A N 1
ATOM 755 C CA . LEU A 1 98 ? 25.641 -29.828 34.688 1 55.56 98 LEU A CA 1
ATOM 756 C C . LEU A 1 98 ? 27.109 -29.984 35.062 1 55.56 98 LEU A C 1
ATOM 758 O O . LEU A 1 98 ? 27.766 -30.938 34.625 1 55.56 98 LEU A O 1
ATOM 762 N N . GLY A 1 99 ? 27.609 -29.406 36.156 1 52.91 99 GLY A N 1
ATOM 763 C CA . GLY A 1 99 ? 28.938 -29.578 36.75 1 52.91 99 GLY A CA 1
ATOM 764 C C . GLY A 1 99 ? 30.047 -29.172 35.812 1 52.91 99 GLY A C 1
ATOM 765 O O . GLY A 1 99 ? 31.188 -29.594 35.969 1 52.91 99 GLY A O 1
ATOM 766 N N . ARG A 1 100 ? 29.75 -28.828 34.625 1 50.94 100 ARG A N 1
ATOM 767 C CA . ARG A 1 100 ? 30.828 -28.594 33.656 1 50.94 100 ARG A CA 1
ATOM 768 C C . ARG A 1 100 ? 31.484 -27.234 33.906 1 50.94 100 ARG A C 1
ATOM 770 O O . ARG A 1 100 ? 30.859 -26.328 34.469 1 50.94 100 ARG A O 1
ATOM 777 N N . ASP A 1 101 ? 32.812 -27.141 33.969 1 47.78 101 ASP A N 1
ATOM 778 C CA . ASP A 1 101 ? 33.688 -25.969 34.094 1 47.78 101 ASP A CA 1
ATOM 779 C C . ASP A 1 101 ? 33.156 -24.781 33.281 1 47.78 101 ASP A C 1
ATOM 781 O O . ASP A 1 101 ? 32.594 -24.969 32.188 1 47.78 101 ASP A O 1
ATOM 785 N N . ILE A 1 102 ? 32.625 -23.781 33.969 1 47.53 102 ILE A N 1
ATOM 786 C CA . ILE A 1 102 ? 32.188 -22.531 33.375 1 47.53 102 ILE A CA 1
ATOM 787 C C . ILE A 1 102 ? 33.156 -22.125 32.25 1 47.53 102 ILE A C 1
ATOM 789 O O . ILE A 1 102 ? 34.312 -21.797 32.531 1 47.53 102 ILE A O 1
ATOM 793 N N . PRO A 1 103 ? 33.219 -22.75 31.109 1 44.41 103 PRO A N 1
ATOM 794 C CA . PRO A 1 103 ? 34.188 -22.203 30.156 1 44.41 103 PRO A CA 1
ATOM 795 C C . PRO A 1 103 ? 34.188 -20.688 30.109 1 44.41 103 PRO A C 1
ATOM 797 O O . PRO A 1 103 ? 33.188 -20.047 30.516 1 44.41 103 PRO A O 1
ATOM 800 N N . ALA A 1 104 ? 35.375 -20 29.969 1 40.56 104 ALA A N 1
ATOM 801 C CA . ALA A 1 104 ? 35.531 -18.578 29.719 1 40.56 104 ALA A CA 1
ATOM 802 C C . ALA A 1 104 ? 34.438 -18.031 28.812 1 40.56 104 ALA A C 1
ATOM 804 O O . ALA A 1 104 ? 34.031 -18.688 27.844 1 40.56 104 ALA A O 1
ATOM 805 N N . ILE A 1 105 ? 33.438 -17.406 29.438 1 42.72 105 ILE A N 1
ATOM 806 C CA . ILE A 1 105 ? 32.469 -16.672 28.609 1 42.72 105 ILE A CA 1
ATOM 807 C C . ILE A 1 105 ? 33.156 -16.109 27.375 1 42.72 105 ILE A C 1
ATOM 809 O O . ILE A 1 105 ? 34.125 -15.32 27.5 1 42.72 105 ILE A O 1
ATOM 813 N N . PRO A 1 106 ? 33.375 -16.875 26.297 1 41.34 106 PRO A N 1
ATOM 814 C CA . PRO A 1 106 ? 34.031 -16.141 25.219 1 41.34 106 PRO A CA 1
ATOM 815 C C . PRO A 1 106 ? 33.562 -14.688 25.141 1 41.34 106 PRO A C 1
ATOM 817 O O . PRO A 1 106 ? 32.438 -14.367 25.547 1 41.34 106 PRO A O 1
ATOM 820 N N . PRO A 1 107 ? 34.531 -13.711 25.281 1 37.97 107 PRO A N 1
ATOM 821 C CA . PRO A 1 107 ? 34.062 -12.328 25.094 1 37.97 107 PRO A CA 1
ATOM 822 C C . PRO A 1 107 ? 32.938 -12.203 24.109 1 37.97 107 PRO A C 1
ATOM 824 O O . PRO A 1 107 ? 32.75 -13.078 23.25 1 37.97 107 PRO A O 1
ATOM 827 N N . PRO A 1 108 ? 31.844 -11.602 24.594 1 37.19 108 PRO A N 1
ATOM 828 C CA . PRO A 1 108 ? 30.844 -11.398 23.547 1 37.19 108 PRO A CA 1
ATOM 829 C C . PRO A 1 108 ? 31.469 -11.328 22.156 1 37.19 108 PRO A C 1
ATOM 831 O O . PRO A 1 108 ? 32.531 -10.719 21.969 1 37.19 108 PRO A O 1
ATOM 834 N N . ALA A 1 109 ? 31.734 -12.477 21.5 1 35.69 109 ALA A N 1
ATOM 835 C CA . ALA A 1 109 ? 32.156 -12.289 20.109 1 35.69 109 ALA A CA 1
ATOM 836 C C . ALA A 1 109 ? 31.812 -10.891 19.609 1 35.69 109 ALA A C 1
ATOM 838 O O . ALA A 1 109 ? 30.625 -10.523 19.531 1 35.69 109 ALA A O 1
ATOM 839 N N . THR A 1 110 ? 32.406 -9.859 20.109 1 35.81 110 THR A N 1
ATOM 840 C CA . THR A 1 110 ? 32.469 -8.523 19.547 1 35.81 110 THR A CA 1
ATOM 841 C C . THR A 1 110 ? 32.406 -8.57 18.016 1 35.81 110 THR A C 1
ATOM 843 O O . THR A 1 110 ? 32.688 -7.582 17.344 1 35.81 110 THR A O 1
ATOM 846 N N . ASN A 1 111 ? 32.812 -9.695 17.438 1 35.44 111 ASN A N 1
ATOM 847 C CA . ASN A 1 111 ? 32.812 -9.547 15.984 1 35.44 111 ASN A CA 1
ATOM 848 C C . ASN A 1 111 ? 31.516 -8.914 15.492 1 35.44 111 ASN A C 1
ATOM 850 O O . ASN A 1 111 ? 30.469 -9.562 15.516 1 35.44 111 ASN A O 1
ATOM 854 N N . VAL A 1 112 ? 31.203 -7.777 15.883 1 39.78 112 VAL A N 1
ATOM 855 C CA . VAL A 1 112 ? 30.328 -6.832 15.195 1 39.78 112 VAL A CA 1
ATOM 856 C C . VAL A 1 112 ? 30.188 -7.227 13.734 1 39.78 112 VAL A C 1
ATOM 858 O O . VAL A 1 112 ? 31.094 -6.996 12.93 1 39.78 112 VAL A O 1
ATOM 861 N N . SER A 1 113 ? 30.219 -8.375 13.367 1 42.97 113 SER A N 1
ATOM 862 C CA . SER A 1 113 ? 29.984 -8.617 11.945 1 42.97 113 SER A CA 1
ATOM 863 C C . SER A 1 113 ? 29.125 -7.512 11.328 1 42.97 113 SER A C 1
ATOM 865 O O . SER A 1 113 ? 28.172 -7.035 11.945 1 42.97 113 SER A O 1
ATOM 867 N N . SER A 1 114 ? 29.781 -6.562 10.664 1 55.28 114 SER A N 1
ATOM 868 C CA . SER A 1 114 ? 29.422 -5.391 9.875 1 55.28 114 SER A CA 1
ATOM 869 C C . SER A 1 114 ? 28.031 -5.539 9.281 1 55.28 114 SER A C 1
ATOM 871 O O . SER A 1 114 ? 27.438 -4.559 8.82 1 55.28 114 SER A O 1
ATOM 873 N N . ALA A 1 115 ? 27.516 -6.809 9.352 1 67.44 115 ALA A N 1
ATOM 874 C CA . ALA A 1 115 ? 26.234 -6.941 8.648 1 67.44 115 ALA A CA 1
ATOM 875 C C . ALA A 1 115 ? 25.078 -6.508 9.539 1 67.44 115 ALA A C 1
ATOM 877 O O . ALA A 1 115 ? 25.062 -6.801 10.734 1 67.44 115 ALA A O 1
ATOM 878 N N . ARG A 1 116 ? 24.328 -5.59 9.164 1 84 116 ARG A N 1
ATOM 879 C CA . ARG A 1 116 ? 23.109 -5.117 9.828 1 84 116 ARG A CA 1
ATOM 880 C C . ARG A 1 116 ? 22.281 -6.289 10.359 1 84 116 ARG A C 1
ATOM 882 O O . ARG A 1 116 ? 22.031 -7.254 9.633 1 84 116 ARG A O 1
ATOM 889 N N . PRO A 1 117 ? 22.047 -6.332 11.664 1 90.94 117 PRO A N 1
ATOM 890 C CA . PRO A 1 117 ? 21.203 -7.398 12.211 1 90.94 117 PRO A CA 1
ATOM 891 C C . PRO A 1 117 ? 19.891 -7.578 11.43 1 90.94 117 PRO A C 1
ATOM 893 O O . PRO A 1 117 ? 19.312 -6.602 10.953 1 90.94 117 PRO A O 1
ATOM 896 N N . PRO A 1 118 ? 19.484 -8.828 11.32 1 93.25 118 PRO A N 1
ATOM 897 C CA . PRO A 1 118 ? 18.312 -9.133 10.484 1 93.25 118 PRO A CA 1
ATOM 898 C C . PRO A 1 118 ? 17.062 -8.383 10.922 1 93.25 118 PRO A C 1
ATOM 900 O O . PRO A 1 118 ? 16.297 -7.891 10.078 1 93.25 118 PRO A O 1
ATOM 903 N N . LEU A 1 119 ? 16.859 -8.273 12.188 1 93.38 119 LEU A N 1
ATOM 904 C CA . LEU A 1 119 ? 15.648 -7.613 12.672 1 93.38 119 LEU A CA 1
ATOM 905 C C . LEU A 1 119 ? 15.672 -6.125 12.336 1 93.38 119 LEU A C 1
ATOM 907 O O . LEU A 1 119 ? 14.641 -5.535 12.008 1 93.38 119 LEU A O 1
ATOM 911 N N . LEU A 1 120 ? 16.797 -5.539 12.453 1 93.44 120 LEU A N 1
ATOM 912 C CA . LEU A 1 120 ? 16.922 -4.125 12.109 1 93.44 120 LEU A CA 1
ATOM 913 C C . LEU A 1 120 ? 16.828 -3.922 10.602 1 93.44 120 LEU A C 1
ATOM 915 O O . LEU A 1 120 ? 16.297 -2.918 10.141 1 93.44 120 LEU A O 1
ATOM 919 N N . ALA A 1 121 ? 17.406 -4.875 9.875 1 95.69 121 ALA A N 1
ATOM 920 C CA . ALA A 1 121 ? 17.281 -4.816 8.422 1 95.69 121 ALA A CA 1
ATOM 921 C C . ALA A 1 121 ? 15.82 -4.879 7.988 1 95.69 121 ALA A C 1
ATOM 923 O O . ALA A 1 121 ? 15.406 -4.156 7.082 1 95.69 121 ALA A O 1
ATOM 924 N N . PHE A 1 122 ? 15.148 -5.762 8.656 1 96.94 122 PHE A N 1
ATOM 925 C CA . PHE A 1 122 ? 13.727 -5.898 8.367 1 96.94 122 PHE A CA 1
ATOM 926 C C . PHE A 1 122 ? 12.977 -4.621 8.734 1 96.94 122 PHE A C 1
ATOM 928 O O . PHE A 1 122 ? 12.141 -4.145 7.961 1 96.94 122 PHE A O 1
ATOM 935 N N . SER A 1 123 ? 13.234 -4.043 9.852 1 95.81 123 SER A N 1
ATOM 936 C CA . SER A 1 123 ? 12.617 -2.795 10.281 1 95.81 123 SER A CA 1
ATOM 937 C C . SER A 1 123 ? 12.891 -1.668 9.297 1 95.81 123 SER A C 1
ATOM 939 O O . SER A 1 123 ? 11.984 -0.914 8.938 1 95.81 123 SER A O 1
ATOM 941 N N . ASP A 1 124 ? 14.07 -1.639 8.836 1 95.75 124 ASP A N 1
ATOM 942 C CA . ASP A 1 124 ? 14.453 -0.604 7.883 1 95.75 124 ASP A CA 1
ATOM 943 C C . ASP A 1 124 ? 13.711 -0.768 6.559 1 95.75 124 ASP A C 1
ATOM 945 O O . ASP A 1 124 ? 13.312 0.22 5.938 1 95.75 124 ASP A O 1
ATOM 949 N N . LEU A 1 125 ? 13.625 -2 6.16 1 96.81 125 LEU A N 1
ATOM 950 C CA . LEU A 1 125 ? 12.906 -2.283 4.922 1 96.81 125 LEU A CA 1
ATOM 951 C C . LEU A 1 125 ? 11.453 -1.826 5.012 1 96.81 125 LEU A C 1
ATOM 953 O O . LEU A 1 125 ? 10.938 -1.211 4.082 1 96.81 125 LEU A O 1
ATOM 957 N N . MET A 1 126 ? 10.828 -2.053 6.113 1 97.38 126 MET A N 1
ATOM 958 C CA . MET A 1 126 ? 9.445 -1.625 6.328 1 97.38 126 MET A CA 1
ATOM 959 C C . MET A 1 126 ? 9.352 -0.104 6.387 1 97.38 126 MET A C 1
ATOM 961 O O . MET A 1 126 ? 8.43 0.486 5.824 1 97.38 126 MET A O 1
ATOM 965 N N . SER A 1 127 ? 10.258 0.469 7.051 1 96.44 127 SER A N 1
ATOM 966 C CA . SER A 1 127 ? 10.273 1.924 7.156 1 96.44 127 SER A CA 1
ATOM 967 C C . SER A 1 127 ? 10.43 2.578 5.789 1 96.44 127 SER A C 1
ATOM 969 O O . SER A 1 127 ? 9.703 3.518 5.457 1 96.44 127 SER A O 1
ATOM 971 N N . LYS A 1 128 ? 11.344 2.018 5.027 1 96.62 128 LYS A N 1
ATOM 972 C CA . LYS A 1 128 ? 11.57 2.545 3.686 1 96.62 128 LYS A CA 1
ATOM 973 C C . LYS A 1 128 ? 10.32 2.402 2.822 1 96.62 128 LYS A C 1
ATOM 975 O O . LYS A 1 128 ? 9.992 3.297 2.041 1 96.62 128 LYS A O 1
ATOM 980 N N . THR A 1 129 ? 9.719 1.324 2.947 1 97.56 129 THR A N 1
ATOM 981 C CA . THR A 1 129 ? 8.492 1.088 2.193 1 97.56 129 THR A CA 1
ATOM 982 C C . THR A 1 129 ? 7.41 2.09 2.59 1 97.56 129 THR A C 1
ATOM 984 O O . THR A 1 129 ? 6.73 2.652 1.729 1 97.56 129 THR A O 1
ATOM 987 N N . ARG A 1 130 ? 7.266 2.324 3.811 1 96.69 130 ARG A N 1
ATOM 988 C CA . ARG A 1 130 ? 6.27 3.281 4.285 1 96.69 130 ARG A CA 1
ATOM 989 C C . ARG A 1 130 ? 6.586 4.691 3.793 1 96.69 130 ARG A C 1
ATOM 991 O O . ARG A 1 130 ? 5.684 5.434 3.404 1 96.69 130 ARG A O 1
ATOM 998 N N . PHE A 1 131 ? 7.852 5.047 3.83 1 96.44 131 PHE A N 1
ATOM 999 C CA . PHE A 1 131 ? 8.266 6.344 3.305 1 96.44 131 PHE A CA 1
ATOM 1000 C C . PHE A 1 131 ? 7.898 6.473 1.83 1 96.44 131 PHE A C 1
ATOM 1002 O O . PHE A 1 131 ? 7.414 7.52 1.394 1 96.44 131 PHE A O 1
ATOM 1009 N N . THR A 1 132 ? 8.117 5.418 1.112 1 97.44 132 THR A N 1
ATOM 1010 C CA . THR A 1 132 ? 7.832 5.445 -0.317 1 97.44 132 THR A CA 1
ATOM 1011 C C . THR A 1 132 ? 6.332 5.594 -0.563 1 97.44 132 THR A C 1
ATOM 1013 O O . THR A 1 132 ? 5.914 6.359 -1.432 1 97.44 132 THR A O 1
ATOM 1016 N N . LEU A 1 133 ? 5.578 4.855 0.187 1 97.25 133 LEU A N 1
ATOM 1017 C CA . LEU A 1 133 ? 4.129 4.934 0.028 1 97.25 133 LEU A CA 1
ATOM 1018 C C . LEU A 1 133 ? 3.619 6.328 0.382 1 97.25 133 LEU A C 1
ATOM 1020 O O . LEU A 1 133 ? 2.645 6.805 -0.204 1 97.25 133 LEU A O 1
ATOM 1024 N N . ARG A 1 134 ? 4.285 6.98 1.292 1 96.06 134 ARG A N 1
ATOM 1025 C CA . ARG A 1 134 ? 3.875 8.32 1.705 1 96.06 134 ARG A CA 1
ATOM 1026 C C . ARG A 1 134 ? 4.172 9.344 0.616 1 96.06 134 ARG A C 1
ATOM 1028 O O . ARG A 1 134 ? 3.67 10.469 0.659 1 96.06 134 ARG A O 1
ATOM 1035 N N . LEU A 1 135 ? 4.98 8.969 -0.337 1 96.44 135 LEU A N 1
ATOM 1036 C CA . LEU A 1 135 ? 5.211 9.859 -1.467 1 96.44 135 LEU A CA 1
ATOM 1037 C C . LEU A 1 135 ? 3.898 10.227 -2.148 1 96.44 135 LEU A C 1
ATOM 1039 O O . LEU A 1 135 ? 3.748 11.328 -2.668 1 96.44 135 LEU A O 1
ATOM 1043 N N . LEU A 1 136 ? 2.977 9.242 -2.084 1 95.88 136 LEU A N 1
ATOM 1044 C CA . LEU A 1 136 ? 1.68 9.469 -2.715 1 95.88 136 LEU A CA 1
ATOM 1045 C C . LEU A 1 136 ? 0.694 10.086 -1.732 1 95.88 136 LEU A C 1
ATOM 1047 O O . LEU A 1 136 ? -0.486 10.25 -2.049 1 95.88 136 LEU A O 1
ATOM 1051 N N . GLY A 1 137 ? 1.173 10.469 -0.609 1 94.56 137 GLY A N 1
ATOM 1052 C CA . GLY A 1 137 ? 0.321 10.984 0.451 1 94.56 137 GLY A CA 1
ATOM 1053 C C . GLY A 1 137 ? -0.214 12.375 0.162 1 94.56 137 GLY A C 1
ATOM 1054 O O . GLY A 1 137 ? -1.214 12.789 0.749 1 94.56 137 GLY A O 1
ATOM 1055 N N . LEU A 1 138 ? 0.44 13.094 -0.71 1 95.12 138 LEU A N 1
ATOM 1056 C CA . LEU A 1 138 ? -0.017 14.43 -1.053 1 95.12 138 LEU A CA 1
ATOM 1057 C C . LEU A 1 138 ? -1.41 14.391 -1.67 1 95.12 138 LEU A C 1
ATOM 1059 O O . LEU A 1 138 ? -2.205 15.312 -1.481 1 95.12 138 LEU A O 1
ATOM 1063 N N . VAL A 1 139 ? -1.688 13.305 -2.324 1 96 139 VAL A N 1
ATOM 1064 C CA . VAL A 1 139 ? -3.002 13.133 -2.938 1 96 139 VAL A CA 1
ATOM 1065 C C . VAL A 1 139 ? -4.074 13.062 -1.852 1 96 139 VAL A C 1
ATOM 1067 O O . VAL A 1 139 ? -5.086 13.766 -1.924 1 96 139 VAL A O 1
ATOM 1070 N N . SER A 1 140 ? -3.807 12.344 -0.917 1 94.69 140 SER A N 1
ATOM 1071 C CA . SER A 1 140 ? -4.75 12.188 0.188 1 94.69 140 SER A CA 1
ATOM 1072 C C . SER A 1 140 ? -4.891 13.484 0.978 1 94.69 140 SER A C 1
ATOM 1074 O O . SER A 1 140 ? -5.977 13.805 1.466 1 94.69 140 SER A O 1
ATOM 1076 N N . MET A 1 141 ? -3.822 14.203 1.135 1 95.38 141 MET A N 1
ATOM 1077 C CA . MET A 1 141 ? -3.869 15.477 1.86 1 95.38 141 MET A CA 1
ATOM 1078 C C . MET A 1 141 ? -4.707 16.5 1.108 1 95.38 141 MET A C 1
ATOM 1080 O O . MET A 1 141 ? -5.445 17.266 1.72 1 95.38 141 MET A O 1
ATOM 1084 N N . TRP A 1 142 ? -4.512 16.484 -0.162 1 94.56 142 TRP A N 1
ATOM 1085 C CA . TRP A 1 142 ? -5.352 17.359 -0.979 1 94.56 142 TRP A CA 1
ATOM 1086 C C . TRP A 1 142 ? -6.824 17 -0.819 1 94.56 142 TRP A C 1
ATOM 1088 O O . TRP A 1 142 ? -7.668 17.891 -0.652 1 94.56 142 TRP A O 1
ATOM 1098 N N . ALA A 1 143 ? -7.117 15.766 -0.918 1 95 143 ALA A N 1
ATOM 1099 C CA . ALA A 1 143 ? -8.5 15.32 -0.756 1 95 143 ALA A CA 1
ATOM 1100 C C . ALA A 1 143 ? -9.047 15.727 0.605 1 95 143 ALA A C 1
ATOM 1102 O O . ALA A 1 143 ? -10.203 16.156 0.712 1 95 143 ALA A O 1
ATOM 1103 N N . TRP A 1 144 ? -8.25 15.617 1.572 1 94.75 144 TRP A N 1
ATOM 1104 C CA . TRP A 1 144 ? -8.617 16.031 2.922 1 94.75 144 TRP A CA 1
ATOM 1105 C C . TRP A 1 144 ? -8.891 17.531 2.977 1 94.75 144 TRP A C 1
ATOM 1107 O O . TRP A 1 144 ? -9.898 17.969 3.539 1 94.75 144 TRP A O 1
ATOM 1117 N N . GLY A 1 145 ? -8.047 18.266 2.395 1 95.25 145 GLY A N 1
ATOM 1118 C CA . GLY A 1 145 ? -8.266 19.703 2.33 1 95.25 145 GLY A CA 1
ATOM 1119 C C . GLY A 1 145 ? -9.516 20.078 1.57 1 95.25 145 GLY A C 1
ATOM 1120 O O . GLY A 1 145 ? -10.273 20.953 2.008 1 95.25 145 GLY A O 1
ATOM 1121 N N . SER A 1 146 ? -9.711 19.422 0.493 1 94.81 146 SER A N 1
ATOM 1122 C CA . SER A 1 146 ? -10.898 19.672 -0.312 1 94.81 146 SER A CA 1
ATOM 1123 C C . SER A 1 146 ? -12.172 19.359 0.469 1 94.81 146 SER A C 1
ATOM 1125 O O . SER A 1 146 ? -13.125 20.141 0.455 1 94.81 146 SER A O 1
ATOM 1127 N N . SER A 1 147 ? -12.164 18.297 1.085 1 94 147 SER A N 1
ATOM 1128 C CA . SER A 1 147 ? -13.328 17.922 1.876 1 94 147 SER A CA 1
ATOM 1129 C C . SER A 1 147 ? -13.57 18.891 3.021 1 94 147 SER A C 1
ATOM 1131 O O . SER A 1 147 ? -14.711 19.234 3.326 1 94 147 SER A O 1
ATOM 1133 N N . THR A 1 148 ? -12.492 19.328 3.648 1 94.75 148 THR A N 1
ATOM 1134 C CA . THR A 1 148 ? -12.594 20.281 4.742 1 94.75 148 THR A CA 1
ATOM 1135 C C . THR A 1 148 ? -13.141 21.625 4.246 1 94.75 148 THR A C 1
ATOM 1137 O O . THR A 1 148 ? -13.938 22.266 4.93 1 94.75 148 THR A O 1
ATOM 1140 N N . TYR A 1 149 ? -12.758 21.938 3.082 1 93.88 149 TYR A N 1
ATOM 1141 C CA . TYR A 1 149 ? -13.227 23.188 2.498 1 93.88 149 TYR A CA 1
ATOM 1142 C C . TYR A 1 149 ? -14.703 23.109 2.129 1 93.88 149 TYR A C 1
ATOM 1144 O O . TYR A 1 149 ? -15.461 24.062 2.334 1 93.88 149 TYR A O 1
ATOM 1152 N N . LYS A 1 150 ? -15.125 22.016 1.609 1 93.44 150 LYS A N 1
ATOM 1153 C CA . LYS A 1 150 ? -16.5 21.828 1.166 1 93.44 150 LYS A CA 1
ATOM 1154 C C . LYS A 1 150 ? -17.438 21.656 2.355 1 93.44 150 LYS A C 1
ATOM 1156 O O . LYS A 1 150 ? -18.609 22.078 2.301 1 93.44 150 LYS A O 1
ATOM 1161 N N . SER A 1 151 ? -16.875 21.031 3.387 1 95.12 151 SER A N 1
ATOM 1162 C CA . SER A 1 151 ? -17.672 20.812 4.59 1 95.12 151 SER A CA 1
ATOM 1163 C C . SER A 1 151 ? -16.891 21.156 5.848 1 95.12 151 SER A C 1
ATOM 1165 O O . SER A 1 151 ? -16.531 20.281 6.629 1 95.12 151 SER A O 1
ATOM 1167 N N . PRO A 1 152 ? -16.844 22.391 6.121 1 94.44 152 PRO A N 1
ATOM 1168 C CA . PRO A 1 152 ? -16.078 22.828 7.301 1 94.44 152 PRO A CA 1
ATOM 1169 C C . PRO A 1 152 ? -16.844 22.594 8.602 1 94.44 152 PRO A C 1
ATOM 1171 O O . PRO A 1 152 ? -18.078 22.578 8.602 1 94.44 152 PRO A O 1
ATOM 1174 N N . PRO A 1 153 ? -15.992 22.375 9.648 1 94.12 153 PRO A N 1
ATOM 1175 C CA . PRO A 1 153 ? -16.672 22.266 10.945 1 94.12 153 PRO A CA 1
ATOM 1176 C C . PRO A 1 153 ? -17.469 23.516 11.297 1 94.12 153 PRO A C 1
ATOM 1178 O O . PRO A 1 153 ? -17.078 24.625 10.93 1 94.12 153 PRO A O 1
ATOM 1181 N N . ARG A 1 154 ? -18.531 23.375 12.078 1 93.62 154 ARG A N 1
ATOM 1182 C CA . ARG A 1 154 ? -19.438 24.469 12.438 1 93.62 154 ARG A CA 1
ATOM 1183 C C . ARG A 1 154 ? -18.797 25.375 13.484 1 93.62 154 ARG A C 1
ATOM 1185 O O . ARG A 1 154 ? -18.953 26.594 13.422 1 93.62 154 ARG A O 1
ATOM 1192 N N . ASP A 1 155 ? -18.094 24.719 14.43 1 95.88 155 ASP A N 1
ATOM 1193 C CA . ASP A 1 155 ? -17.438 25.516 15.469 1 95.88 155 ASP A CA 1
ATOM 1194 C C . ASP A 1 155 ? -16.234 26.266 14.906 1 95.88 155 ASP A C 1
ATOM 1196 O O . ASP A 1 155 ? -15.375 25.688 14.25 1 95.88 155 ASP A O 1
ATOM 1200 N N . PRO A 1 156 ? -16.188 27.562 15.148 1 95.81 156 PRO A N 1
ATOM 1201 C CA . PRO A 1 156 ? -15.133 28.375 14.547 1 95.81 156 PRO A CA 1
ATOM 1202 C C . PRO A 1 156 ? -13.734 27.938 14.984 1 95.81 156 PRO A C 1
ATOM 1204 O O . PRO A 1 156 ? -12.789 28.016 14.195 1 95.81 156 PRO A O 1
ATOM 1207 N N . VAL A 1 157 ? -13.547 27.656 16.219 1 96.31 157 VAL A N 1
ATOM 1208 C CA . VAL A 1 157 ? -12.242 27.203 16.703 1 96.31 157 VAL A CA 1
ATOM 1209 C C . VAL A 1 157 ? -11.852 25.906 16 1 96.31 157 VAL A C 1
ATOM 1211 O O . VAL A 1 157 ? -10.734 25.781 15.5 1 96.31 157 VAL A O 1
ATOM 1214 N N . LEU A 1 158 ? -12.797 24.984 15.906 1 97.06 158 LEU A N 1
ATOM 1215 C CA . LEU A 1 158 ? -12.539 23.703 15.25 1 97.06 158 LEU A CA 1
ATOM 1216 C C . LEU A 1 158 ? -12.297 23.906 13.758 1 97.06 158 LEU A C 1
ATOM 1218 O O . LEU A 1 158 ? -11.508 23.172 13.156 1 97.06 158 LEU A O 1
ATOM 1222 N N . ARG A 1 159 ? -12.93 24.797 13.203 1 97.44 159 ARG A N 1
ATOM 1223 C CA . ARG A 1 159 ? -12.742 25.094 11.789 1 97.44 159 ARG A CA 1
ATOM 1224 C C . ARG A 1 159 ? -11.328 25.609 11.523 1 97.44 159 ARG A C 1
ATOM 1226 O O . ARG A 1 159 ? -10.656 25.156 10.602 1 97.44 159 ARG A O 1
ATOM 1233 N N . THR A 1 160 ? -10.922 26.562 12.336 1 97.62 160 THR A N 1
ATOM 1234 C CA . THR A 1 160 ? -9.578 27.109 12.195 1 97.62 160 THR A CA 1
ATOM 1235 C C . THR A 1 160 ? -8.523 26.031 12.398 1 97.62 160 THR A C 1
ATOM 1237 O O . THR A 1 160 ? -7.551 25.953 11.641 1 97.62 160 THR A O 1
ATOM 1240 N N . VAL A 1 161 ? -8.75 25.234 13.359 1 97.62 161 VAL A N 1
ATOM 1241 C CA . VAL A 1 161 ? -7.816 24.156 13.641 1 97.62 161 VAL A CA 1
ATOM 1242 C C . VAL A 1 161 ? -7.758 23.203 12.453 1 97.62 161 VAL A C 1
ATOM 1244 O O . VAL A 1 161 ? -6.676 22.75 12.062 1 97.62 161 VAL A O 1
ATOM 1247 N N . ALA A 1 162 ? -8.875 22.922 11.852 1 97.19 162 ALA A N 1
ATOM 1248 C CA . ALA A 1 162 ? -8.938 22.016 10.711 1 97.19 162 ALA A CA 1
ATOM 1249 C C . ALA A 1 162 ? -8.125 22.547 9.539 1 97.19 162 ALA A C 1
ATOM 1251 O O . ALA A 1 162 ? -7.367 21.797 8.914 1 97.19 162 ALA A O 1
ATOM 1252 N N . TYR A 1 163 ? -8.258 23.781 9.273 1 97.69 163 TYR A N 1
ATOM 1253 C CA . TYR A 1 163 ? -7.508 24.375 8.172 1 97.69 163 TYR A CA 1
ATOM 1254 C C . TYR A 1 163 ? -6.012 24.359 8.453 1 97.69 163 TYR A C 1
ATOM 1256 O O . TYR A 1 163 ? -5.211 24.062 7.562 1 97.69 163 TYR A O 1
ATOM 1264 N N . LEU A 1 164 ? -5.676 24.641 9.648 1 97.88 164 LEU A N 1
ATOM 1265 C CA . LEU A 1 164 ? -4.266 24.641 10.023 1 97.88 164 LEU A CA 1
ATOM 1266 C C . LEU A 1 164 ? -3.684 23.234 9.977 1 97.88 164 LEU A C 1
ATOM 1268 O O . LEU A 1 164 ? -2.518 23.047 9.617 1 97.88 164 LEU A O 1
ATOM 1272 N N . GLU A 1 165 ? -4.449 22.281 10.336 1 97.62 165 GLU A N 1
ATOM 1273 C CA . GLU A 1 165 ? -4.016 20.891 10.266 1 97.62 165 GLU A CA 1
ATOM 1274 C C . GLU A 1 165 ? -3.697 20.484 8.828 1 97.62 165 GLU A C 1
ATOM 1276 O O . GLU A 1 165 ? -2.668 19.859 8.562 1 97.62 165 GLU A O 1
ATOM 1281 N N . VAL A 1 166 ? -4.59 20.812 7.965 1 97.44 166 VAL A N 1
ATOM 1282 C CA . VAL A 1 166 ? -4.406 20.469 6.559 1 97.44 166 VAL A CA 1
ATOM 1283 C C . VAL A 1 166 ? -3.135 21.141 6.027 1 97.44 166 VAL A C 1
ATOM 1285 O O . VAL A 1 166 ? -2.312 20.484 5.379 1 97.44 166 VAL A O 1
ATOM 1288 N N . LEU A 1 167 ? -2.979 22.391 6.383 1 97.62 167 LEU A N 1
ATOM 1289 C CA . LEU A 1 167 ? -1.815 23.141 5.91 1 97.62 167 LEU A CA 1
ATOM 1290 C C . LEU A 1 167 ? -0.528 22.547 6.484 1 97.62 167 LEU A C 1
ATOM 1292 O O . LEU A 1 167 ? 0.457 22.375 5.766 1 97.62 167 LEU A O 1
ATOM 1296 N N . SER A 1 168 ? -0.564 22.297 7.734 1 97.69 168 SER A N 1
ATOM 1297 C CA . SER A 1 168 ? 0.604 21.734 8.406 1 97.69 168 SER A CA 1
ATOM 1298 C C . SER A 1 168 ? 0.994 20.391 7.805 1 97.69 168 SER A C 1
ATOM 1300 O O . SER A 1 168 ? 2.166 20.156 7.504 1 97.69 168 SER A O 1
ATOM 1302 N N . MET A 1 169 ? 0.054 19.578 7.504 1 97.12 169 MET A N 1
ATOM 1303 C CA . MET A 1 169 ? 0.329 18.234 7 1 97.12 169 MET A CA 1
ATOM 1304 C C . MET A 1 169 ? 0.726 18.281 5.527 1 97.12 169 MET A C 1
ATOM 1306 O O . MET A 1 169 ? 1.536 17.469 5.074 1 97.12 169 MET A O 1
ATOM 1310 N N . LEU A 1 170 ? 0.181 19.219 4.77 1 97.25 170 LEU A N 1
ATOM 1311 C CA . LEU A 1 170 ? 0.613 19.422 3.389 1 97.25 170 LEU A CA 1
ATOM 1312 C C . LEU A 1 170 ? 2.082 19.812 3.33 1 97.25 170 LEU A C 1
ATOM 1314 O O . LEU A 1 170 ? 2.842 19.297 2.51 1 97.25 170 LEU A O 1
ATOM 1318 N N . PHE A 1 171 ? 2.447 20.703 4.199 1 97.25 171 PHE A N 1
ATOM 1319 C CA . PHE A 1 171 ? 3.832 21.156 4.266 1 97.25 171 PHE A CA 1
ATOM 1320 C C . PHE A 1 171 ? 4.746 20.031 4.723 1 97.25 171 PHE A C 1
ATOM 1322 O O . PHE A 1 171 ? 5.828 19.828 4.16 1 97.25 171 PHE A O 1
ATOM 1329 N N . TYR A 1 172 ? 4.332 19.328 5.703 1 97.06 172 TYR A N 1
ATOM 1330 C CA . TYR A 1 172 ? 5.074 18.172 6.195 1 97.06 172 TYR A CA 1
ATOM 1331 C C . TYR A 1 172 ? 5.348 17.188 5.074 1 97.06 172 TYR A C 1
ATOM 1333 O O . TYR A 1 172 ? 6.492 16.781 4.863 1 97.06 172 TYR A O 1
ATOM 1341 N N . GLN A 1 173 ? 4.273 16.828 4.367 1 97 173 GLN A N 1
ATOM 1342 C CA . GLN A 1 173 ? 4.395 15.805 3.332 1 97 173 GLN A CA 1
ATOM 1343 C C . GLN A 1 173 ? 5.246 16.297 2.168 1 97 173 GLN A C 1
ATOM 1345 O O . GLN A 1 173 ? 6.016 15.539 1.581 1 97 173 GLN A O 1
ATOM 1350 N N . PHE A 1 174 ? 5.105 17.5 1.826 1 96.56 174 PHE A N 1
ATOM 1351 C CA . PHE A 1 174 ? 5.879 18.078 0.732 1 96.56 174 PHE A CA 1
ATOM 1352 C C . PHE A 1 174 ? 7.367 18.047 1.053 1 96.56 174 PHE A C 1
ATOM 1354 O O . PHE A 1 174 ? 8.172 17.578 0.247 1 96.56 174 PHE A O 1
ATOM 1361 N N . THR A 1 175 ? 7.707 18.5 2.221 1 96.38 175 THR A N 1
ATOM 1362 C CA . THR A 1 175 ? 9.109 18.547 2.619 1 96.38 175 THR A CA 1
ATOM 1363 C C . THR A 1 175 ? 9.672 17.125 2.779 1 96.38 175 THR A C 1
ATOM 1365 O O . THR A 1 175 ? 10.82 16.875 2.414 1 96.38 175 THR A O 1
ATOM 1368 N N . GLU A 1 176 ? 8.883 16.281 3.301 1 95.94 176 GLU A N 1
ATOM 1369 C CA . GLU A 1 176 ? 9.328 14.898 3.432 1 95.94 176 GLU A CA 1
ATOM 1370 C C . GLU A 1 176 ? 9.57 14.266 2.064 1 95.94 176 GLU A C 1
ATOM 1372 O O . GLU A 1 176 ? 10.547 13.539 1.874 1 95.94 176 GLU A O 1
ATOM 1377 N N . ASN A 1 177 ? 8.68 14.516 1.16 1 97 177 ASN A N 1
ATOM 1378 C CA . ASN A 1 177 ? 8.82 13.969 -0.186 1 97 177 ASN A CA 1
ATOM 1379 C C . ASN A 1 177 ? 10.117 14.445 -0.845 1 97 177 ASN A C 1
ATOM 1381 O O . ASN A 1 177 ? 10.867 13.641 -1.402 1 97 177 ASN A O 1
ATOM 1385 N N . VAL A 1 178 ? 10.367 15.672 -0.738 1 96.5 178 VAL A N 1
ATOM 1386 C CA . VAL A 1 178 ? 11.547 16.25 -1.38 1 96.5 178 VAL A CA 1
ATOM 1387 C C . VAL A 1 178 ? 12.812 15.68 -0.756 1 96.5 178 VAL A C 1
ATOM 1389 O O . VAL A 1 178 ? 13.742 15.289 -1.469 1 96.5 178 VAL A O 1
ATOM 1392 N N . THR A 1 179 ? 12.836 15.617 0.522 1 96 179 THR A N 1
ATOM 1393 C CA . THR A 1 179 ? 14 15.086 1.224 1 96 179 THR A CA 1
ATOM 1394 C C . THR A 1 179 ? 14.211 13.617 0.89 1 96 179 THR A C 1
ATOM 1396 O O . THR A 1 179 ? 15.344 13.18 0.668 1 96 179 THR A O 1
ATOM 1399 N N . TYR A 1 180 ? 13.156 12.883 0.826 1 96.44 180 TYR A N 1
ATOM 1400 C CA . TYR A 1 180 ? 13.242 11.453 0.547 1 96.44 180 TYR A CA 1
ATOM 1401 C C . TYR A 1 180 ? 13.695 11.203 -0.887 1 96.44 180 TYR A C 1
ATOM 1403 O O . TYR A 1 180 ? 14.547 10.352 -1.136 1 96.44 180 TYR A O 1
ATOM 1411 N N . LEU A 1 181 ? 13.148 11.906 -1.806 1 96.44 181 LEU A N 1
ATOM 1412 C CA . LEU A 1 181 ? 13.547 11.758 -3.203 1 96.44 181 LEU A CA 1
ATOM 1413 C C . LEU A 1 181 ? 15.008 12.148 -3.4 1 96.44 181 LEU A C 1
ATOM 1415 O O . LEU A 1 181 ? 15.734 11.484 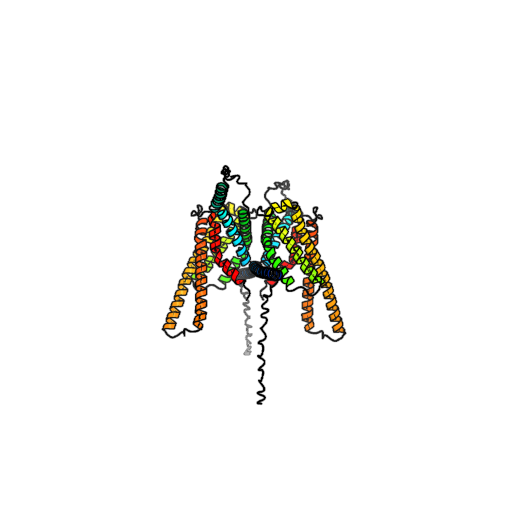-4.137 1 96.44 181 LEU A O 1
ATOM 1419 N N . ALA A 1 182 ? 15.398 13.156 -2.732 1 95.19 182 ALA A N 1
ATOM 1420 C CA . ALA A 1 182 ? 16.781 13.602 -2.824 1 95.19 182 ALA A CA 1
ATOM 1421 C C . ALA A 1 182 ? 17.734 12.562 -2.23 1 95.19 182 ALA A C 1
ATOM 1423 O O . ALA A 1 182 ? 18.797 12.289 -2.797 1 95.19 182 ALA A O 1
ATOM 1424 N N . SER A 1 183 ? 17.359 12.031 -1.16 1 94 183 SER A N 1
ATOM 1425 C CA . SER A 1 183 ? 18.188 11.031 -0.497 1 94 183 SER A CA 1
ATOM 1426 C C . SER A 1 183 ? 18.344 9.781 -1.354 1 94 183 SER A C 1
ATOM 1428 O O . SER A 1 183 ? 19.281 9.008 -1.178 1 94 183 SER A O 1
ATOM 1430 N N . ASN A 1 184 ? 17.422 9.555 -2.227 1 94.88 184 ASN A N 1
ATOM 1431 C CA . ASN A 1 184 ? 17.484 8.391 -3.1 1 94.88 184 ASN A CA 1
ATOM 1432 C C . ASN A 1 184 ? 18.047 8.75 -4.477 1 94.88 184 ASN A C 1
ATOM 1434 O O . ASN A 1 184 ? 18 7.938 -5.402 1 94.88 184 ASN A O 1
ATOM 1438 N N . GLY A 1 185 ? 18.5 9.977 -4.633 1 92.88 185 GLY A N 1
ATOM 1439 C CA . GLY A 1 185 ? 19.141 10.414 -5.859 1 92.88 185 GLY A CA 1
ATOM 1440 C C . GLY A 1 185 ? 18.172 10.617 -7.012 1 92.88 185 GLY A C 1
ATOM 1441 O O . GLY A 1 185 ? 18.547 10.43 -8.172 1 92.88 185 GLY A O 1
ATOM 1442 N N . ILE A 1 186 ? 17.016 10.945 -6.777 1 94.12 186 ILE A N 1
ATOM 1443 C CA . ILE A 1 186 ? 15.992 11.016 -7.816 1 94.12 186 ILE A CA 1
ATOM 1444 C C . ILE A 1 186 ? 15.742 12.469 -8.203 1 94.12 186 ILE A C 1
ATOM 1446 O O . ILE A 1 186 ? 15.867 12.836 -9.375 1 94.12 186 ILE A O 1
ATOM 1450 N N . ALA A 1 187 ? 15.367 13.305 -7.191 1 90.38 187 ALA A N 1
ATOM 1451 C CA . ALA A 1 187 ? 15.086 14.711 -7.453 1 90.38 187 ALA A CA 1
ATOM 1452 C C . ALA A 1 187 ? 15.195 15.539 -6.18 1 90.38 187 ALA A C 1
ATOM 1454 O O . ALA A 1 187 ? 15.242 14.992 -5.074 1 90.38 187 ALA A O 1
ATOM 1455 N N . GLY A 1 188 ? 15.43 16.844 -6.34 1 88.19 188 GLY A N 1
ATOM 1456 C CA . GLY A 1 188 ? 15.344 17.781 -5.223 1 88.19 188 GLY A CA 1
ATOM 1457 C C . GLY A 1 188 ? 16.703 18.156 -4.664 1 88.19 188 GLY A C 1
ATOM 1458 O O . GLY A 1 188 ? 16.797 19.031 -3.789 1 88.19 188 GLY A O 1
ATOM 1459 N N . ASP A 1 189 ? 17.688 17.625 -5.145 1 90.5 189 ASP A N 1
ATOM 1460 C CA . ASP A 1 189 ? 19.016 17.875 -4.602 1 90.5 189 ASP A CA 1
ATOM 1461 C C . ASP A 1 189 ? 19.406 19.344 -4.75 1 90.5 189 ASP A C 1
ATOM 1463 O O . ASP A 1 189 ? 19.922 19.953 -3.811 1 90.5 189 ASP A O 1
ATOM 1467 N N . SER A 1 190 ? 19.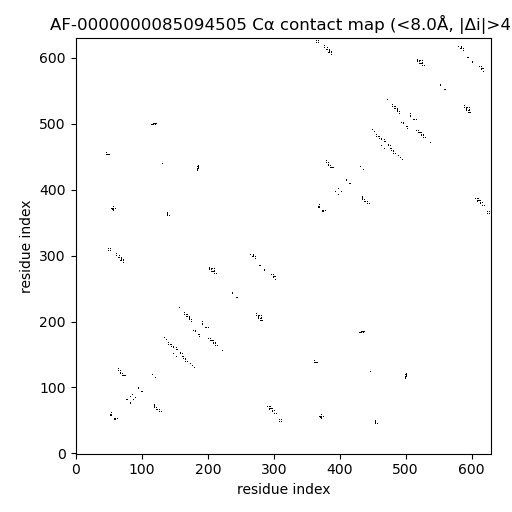172 19.828 -5.891 1 91.81 190 SER A N 1
ATOM 1468 C CA . SER A 1 190 ? 19.531 21.219 -6.156 1 91.81 190 SER A CA 1
ATOM 1469 C C . SER A 1 190 ? 18.781 22.172 -5.23 1 91.81 190 SER A C 1
ATOM 1471 O O . SER A 1 190 ? 19.375 23.109 -4.695 1 91.81 190 SER A O 1
ATOM 1473 N N . LEU A 1 191 ? 17.562 21.906 -5.031 1 91.62 191 LEU A N 1
ATOM 1474 C CA . LEU A 1 191 ? 16.734 22.734 -4.16 1 91.62 191 LEU A CA 1
ATOM 1475 C C . LEU A 1 191 ? 17.219 22.656 -2.719 1 91.62 191 LEU A C 1
ATOM 1477 O O . LEU A 1 191 ? 17.312 23.688 -2.037 1 91.62 191 LEU A O 1
ATOM 1481 N N . ILE A 1 192 ? 17.5 21.531 -2.287 1 93 192 ILE A N 1
ATOM 1482 C CA . ILE A 1 192 ? 17.922 21.297 -0.913 1 93 192 ILE A CA 1
ATOM 1483 C C . ILE A 1 192 ? 19.281 21.984 -0.672 1 93 192 ILE A C 1
ATOM 1485 O O . ILE A 1 192 ? 19.469 22.625 0.356 1 93 192 IL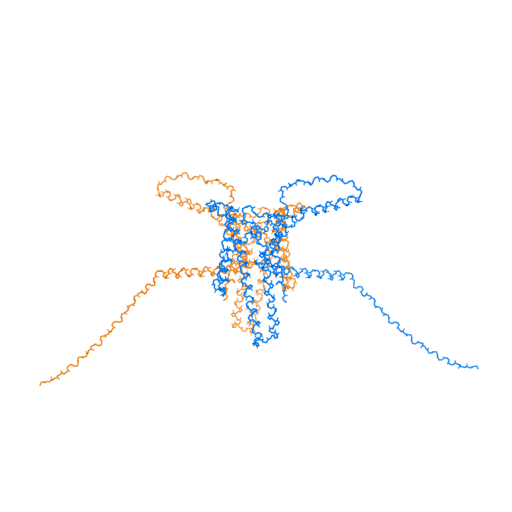E A O 1
ATOM 1489 N N . LYS A 1 193 ? 20.156 21.812 -1.598 1 92.38 193 LYS A N 1
ATOM 1490 C CA . LYS A 1 193 ? 21.484 22.422 -1.471 1 92.38 193 LYS A CA 1
ATOM 1491 C C . LYS A 1 193 ? 21.391 23.938 -1.414 1 92.38 193 LYS A C 1
ATOM 1493 O O . LYS A 1 193 ? 22.141 24.578 -0.669 1 92.38 193 LYS A O 1
ATOM 1498 N N . ARG A 1 194 ? 20.438 24.484 -2.096 1 93.62 194 ARG A N 1
ATOM 1499 C CA . ARG A 1 194 ? 20.297 25.938 -2.17 1 93.62 194 ARG A CA 1
ATOM 1500 C C . ARG A 1 194 ? 19.609 26.484 -0.918 1 93.62 194 ARG A C 1
ATOM 1502 O O . ARG A 1 194 ? 19.766 27.656 -0.59 1 93.62 194 ARG A O 1
ATOM 1509 N N . THR A 1 195 ? 18.875 25.625 -0.227 1 92.62 195 THR A N 1
ATOM 1510 C CA . THR A 1 195 ? 18.047 26.141 0.857 1 92.62 195 THR A CA 1
ATOM 1511 C C . THR A 1 195 ? 18.547 25.641 2.207 1 92.62 195 THR A C 1
ATOM 1513 O O . THR A 1 195 ? 17.781 25.562 3.174 1 92.62 195 THR A O 1
ATOM 1516 N N . GLY A 1 196 ? 19.766 25.266 2.344 1 91.25 196 GLY A N 1
ATOM 1517 C CA . GLY A 1 196 ? 20.344 25.047 3.662 1 91.25 196 GLY A CA 1
ATOM 1518 C C . GLY A 1 196 ? 20.672 23.594 3.924 1 91.25 196 GLY A C 1
ATOM 1519 O O . GLY A 1 196 ? 21.141 23.234 5.012 1 91.25 196 GLY A O 1
ATOM 1520 N N . GLY A 1 197 ? 20.312 22.688 3.043 1 91.88 197 GLY A N 1
ATOM 1521 C CA . GLY A 1 197 ? 20.781 21.312 3.176 1 91.88 197 GLY A CA 1
ATOM 1522 C C . GLY A 1 197 ? 19.719 20.359 3.643 1 91.88 197 GLY A C 1
ATOM 1523 O O . GLY A 1 197 ? 18.609 20.766 4.004 1 91.88 197 GLY A O 1
ATOM 1524 N N . MET A 1 198 ? 20.062 19.141 3.688 1 92.19 198 MET A N 1
ATOM 1525 C CA . MET A 1 198 ? 19.156 18.047 4.02 1 92.19 198 MET A CA 1
ATOM 1526 C C . MET A 1 198 ? 18.703 18.141 5.477 1 92.19 198 MET A C 1
ATOM 1528 O O . MET A 1 198 ? 17.547 17.844 5.793 1 92.19 198 MET A O 1
ATOM 1532 N N . GLY A 1 199 ? 19.547 18.5 6.32 1 91.38 199 GLY A N 1
ATOM 1533 C CA . GLY A 1 199 ? 19.219 18.609 7.734 1 91.38 199 GLY A CA 1
ATOM 1534 C C . GLY A 1 199 ? 18.125 19.625 8.023 1 91.38 199 GLY A C 1
ATOM 1535 O O . GLY A 1 199 ? 17.203 19.344 8.781 1 91.38 199 GLY A O 1
ATOM 1536 N N . LYS A 1 200 ? 18.188 20.703 7.395 1 94.06 200 LYS A N 1
ATOM 1537 C CA . LYS A 1 200 ? 17.188 21.75 7.586 1 94.06 200 LYS A CA 1
ATOM 1538 C C . LYS A 1 200 ? 15.828 21.312 7.078 1 94.06 200 LYS A C 1
ATOM 1540 O O . LYS A 1 200 ? 14.805 21.562 7.727 1 94.06 200 LYS A O 1
ATOM 1545 N N . TRP A 1 201 ? 15.797 20.719 5.949 1 94.94 201 TRP A N 1
ATOM 1546 C CA . TRP A 1 201 ? 14.539 20.25 5.363 1 94.94 201 TRP A CA 1
ATOM 1547 C C . TRP A 1 201 ? 13.898 19.188 6.234 1 94.94 201 TRP A C 1
ATOM 1549 O O . TRP A 1 201 ? 12.672 19.156 6.395 1 94.94 201 TRP A O 1
ATOM 1559 N N . THR A 1 202 ? 14.703 18.328 6.77 1 93.25 202 THR A N 1
ATOM 1560 C CA . THR A 1 202 ? 14.188 17.312 7.672 1 93.25 202 THR A CA 1
ATOM 1561 C C . THR A 1 202 ? 13.586 17.953 8.922 1 93.25 202 THR A C 1
ATOM 1563 O O . THR A 1 202 ? 12.516 17.547 9.383 1 93.25 202 THR A O 1
ATOM 1566 N N . LEU A 1 203 ? 14.227 18.938 9.406 1 94.12 203 LEU A N 1
ATOM 1567 C CA . LEU A 1 203 ? 13.734 19.641 10.594 1 94.12 203 LEU A CA 1
ATOM 1568 C C . LEU A 1 203 ? 12.422 20.359 10.297 1 94.12 203 LEU A C 1
ATOM 1570 O O . LEU A 1 203 ? 11.508 20.344 11.125 1 94.12 203 LEU A O 1
ATOM 1574 N N . TRP A 1 204 ? 12.359 20.938 9.141 1 95.12 204 TRP A N 1
ATOM 1575 C CA . TRP A 1 204 ? 11.125 21.594 8.75 1 95.12 204 TRP A CA 1
ATOM 1576 C C . TRP A 1 204 ? 9.969 20.609 8.695 1 95.12 204 TRP A C 1
ATOM 1578 O O . TRP A 1 204 ? 8.859 20.906 9.141 1 95.12 204 TRP A O 1
ATOM 1588 N N . SER A 1 205 ? 10.242 19.469 8.141 1 95.94 205 SER A N 1
ATOM 1589 C CA . SER A 1 205 ? 9.219 18.438 8.039 1 95.94 205 SER A CA 1
ATOM 1590 C C . SER A 1 205 ? 8.75 17.984 9.422 1 95.94 205 SER A C 1
ATOM 1592 O O . SER A 1 205 ? 7.551 17.938 9.688 1 95.94 205 SER A O 1
ATOM 1594 N N . ILE A 1 206 ? 9.641 17.75 10.273 1 94.81 206 ILE A N 1
ATOM 1595 C CA . ILE A 1 206 ? 9.328 17.219 11.602 1 94.81 206 ILE A CA 1
ATOM 1596 C C . ILE A 1 206 ? 8.578 18.281 12.406 1 94.81 206 ILE A C 1
ATOM 1598 O O . ILE A 1 206 ? 7.641 17.969 13.141 1 94.81 206 ILE A O 1
ATOM 1602 N N . ARG A 1 207 ? 9 19.5 12.273 1 96.5 207 ARG A N 1
ATOM 1603 C CA . ARG A 1 207 ? 8.352 20.578 13.008 1 96.5 207 ARG A CA 1
ATOM 1604 C C . ARG A 1 207 ? 6.926 20.812 12.523 1 96.5 207 ARG A C 1
ATOM 1606 O O . ARG A 1 207 ? 6.043 21.156 13.305 1 96.5 207 ARG A O 1
ATOM 1613 N N . ALA A 1 208 ? 6.781 20.625 11.242 1 97.31 208 ALA A N 1
ATOM 1614 C CA . ALA A 1 208 ? 5.418 20.703 10.719 1 97.31 208 ALA A CA 1
ATOM 1615 C C . ALA A 1 208 ? 4.547 19.578 11.281 1 97.31 208 ALA A C 1
ATOM 1617 O O . ALA A 1 208 ? 3.385 19.797 11.625 1 97.31 208 ALA A O 1
ATOM 1618 N N . TRP A 1 209 ? 5.086 18.422 11.336 1 96.31 209 TRP A N 1
ATOM 1619 C CA . TRP A 1 209 ? 4.379 17.312 11.945 1 96.31 209 TRP A CA 1
ATOM 1620 C C . TRP A 1 209 ? 4.082 17.578 13.414 1 96.31 209 TRP A C 1
ATOM 1622 O O . TRP A 1 209 ? 2.986 17.281 13.898 1 96.31 209 TRP A O 1
ATOM 1632 N N . PHE A 1 210 ? 5.027 18.156 14.133 1 96.19 210 PHE A N 1
ATOM 1633 C CA . PHE A 1 210 ? 4.852 18.484 15.547 1 96.19 210 PHE A CA 1
ATOM 1634 C C . PHE A 1 210 ? 3.748 19.516 15.727 1 96.19 210 PHE A C 1
ATOM 1636 O O . PHE A 1 210 ? 2.949 19.422 16.656 1 96.19 210 PHE A O 1
ATOM 1643 N N . ALA A 1 211 ? 3.736 20.469 14.867 1 97.31 211 ALA A N 1
ATOM 1644 C CA . ALA A 1 211 ? 2.664 21.453 14.914 1 97.31 211 ALA A CA 1
ATOM 1645 C C . ALA A 1 211 ? 1.297 20.797 14.797 1 97.31 211 ALA A C 1
ATOM 1647 O O . ALA A 1 211 ? 0.347 21.188 15.477 1 97.31 211 ALA A O 1
ATOM 1648 N N . TYR A 1 212 ? 1.218 19.844 13.93 1 97.25 212 TYR A N 1
ATOM 1649 C CA . TYR A 1 212 ? -0.024 19.094 13.781 1 97.25 212 TYR A CA 1
ATOM 1650 C C . TYR A 1 212 ? -0.404 18.406 15.094 1 97.25 212 TYR A C 1
ATOM 1652 O O . TYR A 1 212 ? -1.562 18.453 15.508 1 97.25 212 TYR A O 1
ATOM 1660 N N . VAL A 1 213 ? 0.56 17.812 15.727 1 96.19 213 VAL A N 1
ATOM 1661 C CA . VAL A 1 213 ? 0.31 17.125 16.984 1 96.19 213 VAL A CA 1
ATOM 1662 C C . VAL A 1 213 ? -0.183 18.109 18.031 1 96.19 213 VAL A C 1
ATOM 1664 O O . VAL A 1 213 ? -1.121 17.828 18.781 1 96.19 213 VAL A O 1
ATOM 1667 N N . LEU A 1 214 ? 0.373 19.25 18.109 1 97.12 214 LEU A N 1
ATOM 1668 C CA . LEU A 1 214 ? -0.042 20.281 19.062 1 97.12 214 LEU A CA 1
ATOM 1669 C C . LEU A 1 214 ? -1.463 20.75 18.766 1 97.12 214 LEU A C 1
ATOM 1671 O O . LEU A 1 214 ? -2.244 20.984 19.688 1 97.12 214 LEU A O 1
ATOM 1675 N N . LEU A 1 215 ? -1.762 20.828 17.484 1 97.88 215 LEU A N 1
ATOM 1676 C CA . LEU A 1 215 ? -3.109 21.219 17.109 1 97.88 215 LEU A CA 1
ATOM 1677 C C . LEU A 1 215 ? -4.133 20.172 17.516 1 97.88 215 LEU A C 1
ATOM 1679 O O . LEU A 1 215 ? -5.273 20.5 17.844 1 97.88 215 LEU A O 1
ATOM 1683 N N . GLN A 1 216 ? -3.67 18.953 17.516 1 96.88 216 GLN A N 1
ATOM 1684 C CA . GLN A 1 216 ? -4.555 17.891 17.969 1 96.88 216 GLN A CA 1
ATOM 1685 C C . GLN A 1 216 ? -4.941 18.078 19.422 1 96.88 216 GLN A C 1
ATOM 1687 O O . GLN A 1 216 ? -6.074 17.781 19.812 1 96.88 216 GLN A O 1
ATOM 1692 N N . PHE A 1 217 ? -4.055 18.609 20.219 1 96.94 217 PHE A N 1
ATOM 1693 C CA . PHE A 1 217 ? -4.371 18.875 21.625 1 96.94 217 PHE A CA 1
ATOM 1694 C C . PHE A 1 217 ? -5.383 20 21.75 1 96.94 217 PHE A C 1
ATOM 1696 O O . PHE A 1 217 ? -6.27 19.953 22.609 1 96.94 217 PHE A O 1
ATOM 1703 N N . VAL A 1 218 ? -5.281 20.938 20.922 1 97.5 218 VAL A N 1
ATOM 1704 C CA . VAL A 1 218 ? -6.238 22.031 20.922 1 97.5 218 VAL A CA 1
ATOM 1705 C C . VAL A 1 218 ? -7.617 21.516 20.516 1 97.5 218 VAL A C 1
ATOM 1707 O O . VAL A 1 218 ? -8.625 21.859 21.141 1 97.5 218 VAL A O 1
ATOM 1710 N N . LYS A 1 219 ? -7.633 20.703 19.531 1 97.19 219 LYS A N 1
ATOM 1711 C CA . LYS A 1 219 ? -8.883 20.109 19.062 1 97.19 219 LYS A CA 1
ATOM 1712 C C . LYS A 1 219 ? -9.547 19.281 20.141 1 97.19 219 LYS A C 1
ATOM 1714 O O . LYS A 1 219 ? -10.75 19.422 20.391 1 97.19 219 LYS A O 1
ATOM 1719 N N . LEU A 1 220 ? -8.742 18.5 20.781 1 96.19 220 LEU A N 1
ATOM 1720 C CA . LEU A 1 220 ? -9.258 17.641 21.859 1 96.19 220 LEU A CA 1
ATOM 1721 C C . LEU A 1 220 ? -9.789 18.484 23.016 1 96.19 220 LEU A C 1
ATOM 1723 O O . LEU A 1 220 ? -10.836 18.172 23.578 1 96.19 220 LEU A O 1
ATOM 1727 N N . SER A 1 221 ? -9.086 19.531 23.344 1 96.69 221 SER A N 1
ATOM 1728 C CA . SER A 1 221 ? -9.516 20.422 24.422 1 96.69 221 SER A CA 1
ATOM 1729 C C . SER A 1 221 ? -10.836 21.109 24.062 1 96.69 221 SER A C 1
ATOM 1731 O O . SER A 1 221 ? -11.742 21.188 24.906 1 96.69 221 SER A O 1
ATOM 1733 N N . ARG A 1 222 ? -10.914 21.547 22.875 1 96.38 222 ARG A N 1
ATOM 1734 C CA . ARG A 1 222 ? -12.133 22.219 22.453 1 96.38 222 ARG A CA 1
ATOM 1735 C C . ARG A 1 222 ? -13.312 21.25 22.406 1 96.38 222 ARG A C 1
ATOM 1737 O O . ARG A 1 222 ? -14.422 21.609 22.797 1 96.38 222 ARG A O 1
ATOM 1744 N N . GLU A 1 223 ? -13.086 20.109 21.922 1 95 223 GLU A N 1
ATOM 1745 C CA . GLU A 1 223 ? -14.133 19.094 21.891 1 95 223 GLU A CA 1
ATOM 1746 C C . GLU A 1 223 ? -14.625 18.766 23.297 1 95 223 GLU A C 1
ATOM 1748 O O . GLU A 1 223 ? -15.82 18.531 23.5 1 95 223 GLU A O 1
ATOM 1753 N N . SER A 1 224 ? -13.719 18.719 24.25 1 93.75 224 SER A N 1
ATOM 1754 C CA . SER A 1 224 ? -14.094 18.469 25.641 1 93.75 224 SER A CA 1
ATOM 1755 C C . SER A 1 224 ? -15 19.562 26.172 1 93.75 224 SER A C 1
ATOM 1757 O O . SER A 1 224 ? -15.961 19.281 26.891 1 93.75 224 SER A O 1
ATOM 1759 N N . VAL A 1 225 ? -14.742 20.75 25.828 1 94.25 225 VAL A N 1
ATOM 1760 C CA . VAL A 1 225 ? -15.547 21.891 26.25 1 94.25 225 VAL A CA 1
ATOM 1761 C C . VAL A 1 225 ? -16.938 21.797 25.625 1 94.25 225 VAL A C 1
ATOM 1763 O O . VAL A 1 225 ? -17.938 21.984 26.312 1 94.25 225 VAL A O 1
ATOM 1766 N N . LEU A 1 226 ? -16.953 21.453 24.391 1 92.19 226 LEU A N 1
ATOM 1767 C CA . LEU A 1 226 ? -18.234 21.344 23.703 1 92.19 226 LEU A CA 1
ATOM 1768 C C . LEU A 1 226 ? -19.062 20.203 24.266 1 92.19 226 LEU A C 1
ATOM 1770 O O . LEU A 1 226 ? -20.297 20.328 24.375 1 92.19 226 LEU A O 1
ATOM 1774 N N . TYR A 1 227 ? -18.375 19.141 24.578 1 89.25 227 TYR A N 1
ATOM 1775 C CA . TYR A 1 227 ? -19.047 18 25.188 1 89.25 227 TYR A CA 1
ATOM 1776 C C . TYR A 1 227 ? -19.641 18.391 26.531 1 89.25 227 TYR A C 1
ATOM 1778 O O . TYR A 1 227 ? -20.781 18.031 26.844 1 89.25 227 TYR A O 1
ATOM 1786 N N . SER A 1 228 ? -18.953 19.078 27.328 1 89.81 228 SER A N 1
ATOM 1787 C CA . SER A 1 228 ? -19.422 19.5 28.641 1 89.81 228 SER A CA 1
ATOM 1788 C C . SER A 1 228 ? -20.594 20.453 28.516 1 89.81 228 SER A C 1
ATOM 1790 O O . SER A 1 228 ? -21.547 20.375 29.312 1 89.81 228 SER A O 1
ATOM 1792 N N . GLN A 1 229 ? -20.547 21.297 27.578 1 90.75 229 GLN A N 1
ATOM 1793 C CA . GLN A 1 229 ? -21.641 22.234 27.344 1 90.75 229 GLN A CA 1
ATOM 1794 C C . GLN A 1 229 ? -22.922 21.5 26.938 1 90.75 229 GLN A C 1
ATOM 1796 O O . GLN A 1 229 ? -24.016 21.844 27.375 1 90.75 229 GLN A O 1
ATOM 1801 N N . LYS A 1 230 ? -22.672 20.531 26.094 1 86.62 230 LYS A N 1
ATOM 1802 C CA . LYS A 1 230 ? -23.812 19.734 25.641 1 86.62 230 LYS A CA 1
ATOM 1803 C C . LYS A 1 230 ? -24.422 18.969 26.812 1 86.62 230 LYS A C 1
ATOM 1805 O O . LYS A 1 230 ? -25.656 18.859 26.922 1 86.62 230 LYS A O 1
ATOM 1810 N N . GLU A 1 231 ? -23.625 18.438 27.672 1 84.12 231 GLU A N 1
ATOM 1811 C CA . GLU A 1 231 ? -24.078 17.703 28.844 1 84.12 231 GLU A CA 1
ATOM 1812 C C . GLU A 1 231 ? -24.828 18.609 29.812 1 84.12 231 GLU A C 1
ATOM 1814 O O . GLU A 1 231 ? -25.859 18.219 30.375 1 84.12 231 GLU A O 1
ATOM 1819 N N . GLN A 1 232 ? -24.359 19.766 30 1 87.88 232 GLN A N 1
ATOM 1820 C CA . GLN A 1 232 ? -24.984 20.734 30.875 1 87.88 232 GLN A CA 1
ATOM 1821 C C . GLN A 1 232 ? -26.344 21.156 30.328 1 87.88 232 GLN A C 1
ATOM 1823 O O . GLN A 1 232 ? -27.312 21.312 31.094 1 87.88 232 GLN A O 1
ATOM 1828 N N . GLU A 1 233 ? -26.359 21.297 29.078 1 85.5 233 GLU A N 1
ATOM 1829 C CA . GLU A 1 233 ? -27.625 21.672 28.453 1 85.5 233 GLU A CA 1
ATOM 1830 C C . GLU A 1 233 ? -28.656 20.562 28.578 1 85.5 233 GLU A C 1
ATOM 1832 O O . GLU A 1 233 ? -29.828 20.828 28.828 1 85.5 233 GLU A O 1
ATOM 1837 N N . GLU A 1 234 ? -28.234 19.344 28.391 1 80.62 234 GLU A N 1
ATOM 1838 C CA . GLU A 1 234 ? -29.141 18.203 28.531 1 80.62 234 GLU A CA 1
ATOM 1839 C C . GLU A 1 234 ? -29.625 18.062 29.969 1 80.62 234 GLU A C 1
ATOM 1841 O O . GLU A 1 234 ? -30.797 17.75 30.203 1 80.62 234 GLU A O 1
ATOM 1846 N N . GLN A 1 235 ? -28.766 18.25 30.938 1 82.69 235 GLN A N 1
ATOM 1847 C CA . GLN A 1 235 ? -29.141 18.203 32.344 1 82.69 235 GLN A CA 1
ATOM 1848 C C . GLN A 1 235 ? -30.141 19.297 32.688 1 82.69 235 GLN A C 1
ATOM 1850 O O . GLN A 1 235 ? -31.078 19.078 33.469 1 82.69 235 GLN A O 1
ATOM 1855 N N . ARG A 1 236 ? -29.891 20.391 32.094 1 84.38 236 ARG A N 1
ATOM 1856 C CA . ARG A 1 236 ? -30.812 21.5 32.312 1 84.38 236 ARG A CA 1
ATOM 1857 C C . ARG A 1 236 ? -32.188 21.203 31.75 1 84.38 236 ARG A C 1
ATOM 1859 O O . ARG A 1 236 ? -33.219 21.531 32.344 1 84.38 236 ARG A O 1
ATOM 1866 N N . GLN A 1 237 ? -32.219 20.516 30.625 1 82.06 237 GLN A N 1
ATOM 1867 C CA . GLN A 1 237 ? -33.469 20.172 29.984 1 82.06 237 GLN A CA 1
ATOM 1868 C C . GLN A 1 237 ? -34.219 19.109 30.766 1 82.06 237 GLN A C 1
ATOM 1870 O O . GLN A 1 237 ? -35.438 19.125 30.859 1 82.06 237 GLN A O 1
ATOM 1875 N N . VAL A 1 238 ? -33.469 18.109 31.281 1 77.69 238 VAL A N 1
ATOM 1876 C CA . VAL A 1 238 ? -34.062 17.062 32.094 1 77.69 238 VAL A CA 1
ATOM 1877 C C . VAL A 1 238 ? -34.625 17.656 33.375 1 77.69 238 VAL A C 1
ATOM 1879 O O . VAL A 1 238 ? -35.719 17.328 33.812 1 77.69 238 VAL A O 1
ATOM 1882 N N . SER A 1 239 ? -33.875 18.469 33.969 1 81.06 239 SER A N 1
ATOM 1883 C CA . SER A 1 239 ? -34.281 19.109 35.219 1 81.06 239 SER A CA 1
ATOM 1884 C C . SER A 1 239 ? -35.5 20 35 1 81.06 239 SER A C 1
ATOM 1886 O O . SER A 1 239 ? -36.344 20.188 35.875 1 81.06 239 SER A O 1
ATOM 1888 N N . ALA A 1 240 ? -35.562 20.531 33.781 1 82.75 240 ALA A N 1
ATOM 1889 C CA . ALA A 1 240 ? -36.656 21.406 33.438 1 82.75 240 ALA A CA 1
ATOM 1890 C C . ALA A 1 240 ? -37.906 20.609 33 1 82.75 240 ALA A C 1
ATOM 1892 O O . ALA A 1 240 ? -38.969 21.188 32.781 1 82.75 240 ALA A O 1
ATOM 1893 N N . GLY A 1 241 ? -37.781 19.172 32.938 1 73.75 241 GLY A N 1
ATOM 1894 C CA . GLY A 1 241 ? -38.906 18.312 32.594 1 73.75 241 GLY A CA 1
ATOM 1895 C C . GLY A 1 241 ? -39.125 18.203 31.078 1 73.75 241 GLY A C 1
ATOM 1896 O O . GLY A 1 241 ? -40.188 17.766 30.641 1 73.75 241 GLY A O 1
ATOM 1897 N N . GLU A 1 242 ? -38.344 18.703 30.266 1 68.56 242 GLU A N 1
ATOM 1898 C CA . GLU A 1 242 ? -38.531 18.781 28.828 1 68.56 242 GLU A CA 1
ATOM 1899 C C . GLU A 1 242 ? -38.125 17.469 28.141 1 68.56 242 GLU A C 1
ATOM 1901 O O . GLU A 1 242 ? -38.594 17.188 27.031 1 68.56 242 GLU A O 1
ATOM 1906 N N . LYS A 1 243 ? -37.156 16.672 28.562 1 64.56 243 LYS A N 1
ATOM 1907 C CA . LYS A 1 243 ? -36.719 15.445 27.906 1 64.56 243 LYS A CA 1
ATOM 1908 C C . LYS A 1 243 ? -36.906 14.242 28.828 1 64.56 243 LYS A C 1
ATOM 1910 O O . LYS A 1 243 ? -36.594 14.328 30.031 1 64.56 243 LYS A O 1
ATOM 1915 N N . SER A 1 244 ? -37.844 13.203 28.344 1 57.97 244 SER A N 1
ATOM 1916 C CA . SER A 1 244 ? -38.031 11.953 29.078 1 57.97 244 SER A CA 1
ATOM 1917 C C . SER A 1 244 ? -36.75 11.109 29.031 1 57.97 244 SER A C 1
ATOM 1919 O O . SER A 1 244 ? -36.062 11.055 28.016 1 57.97 244 SER A O 1
ATOM 1921 N N . ILE A 1 245 ? -36.188 10.695 30 1 54.62 245 ILE A N 1
ATOM 1922 C CA . ILE A 1 245 ? -34.906 10.039 30.25 1 54.62 245 ILE A CA 1
ATOM 1923 C C . ILE A 1 245 ? -34.938 8.633 29.656 1 54.62 245 ILE A C 1
ATOM 1925 O O . ILE A 1 245 ? -33.938 7.906 29.734 1 54.62 245 ILE A O 1
ATOM 1929 N N . ALA A 1 246 ? -36.031 7.875 29.266 1 52.53 246 ALA A N 1
ATOM 1930 C CA . ALA A 1 246 ? -35.906 6.422 29.328 1 52.53 246 ALA A CA 1
ATOM 1931 C C . ALA A 1 246 ? -34.969 5.918 28.234 1 52.53 246 ALA A C 1
ATOM 1933 O O . ALA A 1 246 ? -33.969 5.27 28.531 1 52.53 246 ALA A O 1
ATOM 1934 N N . VAL A 1 247 ? -35.562 5.137 27.078 1 50.41 247 VAL A N 1
ATOM 1935 C CA . VAL A 1 247 ? -34.938 4.273 26.094 1 50.41 247 VAL A CA 1
ATOM 1936 C C . VAL A 1 247 ? -33.906 5.07 25.297 1 50.41 247 VAL A C 1
ATOM 1938 O O . VAL A 1 247 ? -32.75 4.613 25.109 1 50.41 247 VAL A O 1
ATOM 1941 N N . ALA A 1 248 ? -34.312 6.184 24.75 1 56.56 248 ALA A N 1
ATOM 1942 C CA . ALA A 1 248 ? -33.5 7.172 24.062 1 56.56 248 ALA A CA 1
ATOM 1943 C C . ALA A 1 248 ? -32.25 7.488 24.875 1 56.56 248 ALA A C 1
ATOM 1945 O O . ALA A 1 248 ? -31.172 7.719 24.312 1 56.56 248 ALA A O 1
ATOM 1946 N N . ASP A 1 249 ? -32.406 6.828 26.109 1 67.69 249 ASP A N 1
ATOM 1947 C CA . ASP A 1 249 ? -31.344 7.172 27.047 1 67.69 249 ASP A CA 1
ATOM 1948 C C . ASP A 1 249 ? -30.172 6.191 26.953 1 67.69 249 ASP A C 1
ATOM 1950 O O . ASP A 1 249 ? -29.016 6.598 26.984 1 67.69 249 ASP A O 1
ATOM 1954 N N . ALA A 1 250 ? -30.688 4.855 26.594 1 75.44 250 ALA A N 1
ATOM 1955 C CA . ALA A 1 250 ? -29.594 3.885 26.531 1 75.44 250 ALA A CA 1
ATOM 1956 C C . ALA A 1 250 ? -28.734 4.094 25.281 1 75.44 250 ALA A C 1
ATOM 1958 O O . ALA A 1 250 ? -27.5 4.012 25.344 1 75.44 250 ALA A O 1
ATOM 1959 N N . GLU A 1 251 ? -29.406 4.305 24.172 1 78.94 251 GLU A N 1
ATOM 1960 C CA . GLU A 1 251 ? -28.688 4.535 22.922 1 78.94 251 GLU A CA 1
ATOM 1961 C C . GLU A 1 251 ? -27.875 5.82 22.969 1 78.94 251 GLU A C 1
ATOM 1963 O O . GLU A 1 251 ? -26.75 5.875 22.469 1 78.94 251 GLU A O 1
ATOM 1968 N N . LEU A 1 252 ? -28.516 6.711 23.562 1 78.12 252 LEU A N 1
ATOM 1969 C CA . LEU A 1 252 ? -27.812 7.984 23.703 1 78.12 252 LEU A CA 1
ATOM 1970 C C . LEU A 1 252 ? -26.609 7.84 24.625 1 78.12 252 LEU A C 1
ATOM 1972 O O . LEU A 1 252 ? -25.562 8.414 24.375 1 78.12 252 LEU A O 1
ATOM 1976 N N . GLU A 1 253 ? -26.828 7.031 25.609 1 82.06 253 GLU A N 1
ATOM 1977 C CA . GLU A 1 253 ? -25.734 6.785 26.547 1 82.06 253 GLU A CA 1
ATOM 1978 C C . GLU A 1 253 ? -24.609 6 25.875 1 82.06 253 GLU A C 1
ATOM 1980 O O . GLU A 1 253 ? -23.422 6.281 26.094 1 82.06 253 GLU A O 1
ATOM 1985 N N . ALA A 1 254 ? -24.969 5.074 25.078 1 86.75 254 ALA A N 1
ATOM 1986 C CA . ALA A 1 254 ? -23.969 4.297 24.344 1 86.75 254 ALA A CA 1
ATOM 1987 C C . ALA A 1 254 ? -23.188 5.18 23.391 1 86.75 254 ALA A C 1
ATOM 1989 O O . ALA A 1 254 ? -21.969 5.035 23.25 1 86.75 254 ALA A O 1
ATOM 1990 N N . ALA A 1 255 ? -23.875 5.961 22.75 1 84.56 255 ALA A N 1
ATOM 1991 C CA . ALA A 1 255 ? -23.234 6.891 21.812 1 84.56 255 ALA A CA 1
ATOM 1992 C C . ALA A 1 255 ? -22.281 7.836 22.562 1 84.56 255 ALA A C 1
ATOM 1994 O O . ALA A 1 255 ? -21.203 8.141 22.062 1 84.56 255 ALA A O 1
ATOM 1995 N N . ARG A 1 256 ? -22.734 8.234 23.688 1 84.56 256 ARG A N 1
ATOM 1996 C CA . ARG A 1 256 ? -21.906 9.109 24.516 1 84.56 256 ARG A CA 1
ATOM 1997 C C . ARG A 1 256 ? -20.641 8.398 24.984 1 84.56 256 ARG A C 1
ATOM 1999 O O . ARG A 1 256 ? -19.547 8.969 24.922 1 84.56 256 ARG A O 1
ATOM 2006 N N . GLN A 1 257 ? -20.797 7.238 25.344 1 88.5 257 GLN A N 1
ATOM 2007 C CA . GLN A 1 257 ? -19.641 6.465 25.797 1 88.5 257 GLN A CA 1
ATOM 2008 C C . GLN A 1 257 ? -18.656 6.215 24.656 1 88.5 257 GLN A C 1
ATOM 2010 O O . GLN A 1 257 ? -17.438 6.242 24.859 1 88.5 257 GLN A O 1
ATOM 2015 N N . ALA A 1 258 ? -19.172 5.98 23.531 1 88.94 258 ALA A N 1
ATOM 2016 C CA . ALA A 1 258 ? -18.328 5.766 22.359 1 88.94 258 ALA A CA 1
ATOM 2017 C C . ALA A 1 258 ? -17.531 7.027 22.016 1 88.94 258 ALA A C 1
ATOM 2019 O O . ALA A 1 258 ? -16.359 6.949 21.641 1 88.94 258 ALA A O 1
ATOM 2020 N N . GLU A 1 259 ? -18.172 8.039 22.219 1 88.56 259 GLU A N 1
ATOM 2021 C CA . GLU A 1 259 ? -17.516 9.312 21.938 1 88.56 259 GLU A CA 1
ATOM 2022 C C . GLU A 1 259 ? -16.391 9.578 22.938 1 88.56 259 GLU A C 1
ATOM 2024 O O . GLU A 1 259 ? -15.32 10.055 22.562 1 88.56 259 GLU A O 1
ATOM 2029 N N . ILE A 1 260 ? -16.688 9.305 24.156 1 90.12 260 ILE A N 1
ATOM 2030 C CA . ILE A 1 260 ? -15.695 9.5 25.203 1 90.12 260 ILE A CA 1
ATOM 2031 C C . ILE A 1 260 ? -14.516 8.562 24.969 1 90.12 260 ILE A C 1
ATOM 2033 O O . ILE A 1 260 ? -13.359 8.961 25.109 1 90.12 260 ILE A O 1
ATOM 2037 N N . ARG A 1 261 ? -14.812 7.41 24.609 1 91.06 261 ARG A N 1
ATOM 2038 C CA . ARG A 1 261 ? -13.758 6.438 24.328 1 91.06 261 ARG A CA 1
ATOM 2039 C C . ARG A 1 261 ? -12.891 6.883 23.172 1 91.06 261 ARG A C 1
ATOM 2041 O O . ARG A 1 261 ? -11.664 6.781 23.219 1 91.06 261 ARG A O 1
ATOM 2048 N N . SER A 1 262 ? -13.5 7.297 22.188 1 91.62 262 SER A N 1
ATOM 2049 C CA . SER A 1 262 ? -12.758 7.785 21.031 1 91.62 262 SER A CA 1
ATOM 2050 C C . SER A 1 262 ? -11.875 8.969 21.406 1 91.62 262 SER A C 1
ATOM 2052 O O . SER A 1 262 ? -10.734 9.062 20.938 1 91.62 262 SER A O 1
ATOM 2054 N N . TRP A 1 263 ? -12.43 9.852 22.203 1 93.38 263 TRP A N 1
ATOM 2055 C CA . TRP A 1 263 ? -11.672 11.008 22.672 1 93.38 263 TRP A CA 1
ATOM 2056 C C . TRP A 1 263 ? -10.445 10.562 23.469 1 93.38 263 TRP A C 1
ATOM 2058 O O . TRP A 1 263 ? -9.344 11.062 23.234 1 93.38 263 TRP A O 1
ATOM 2068 N N . ARG A 1 264 ? -10.617 9.641 24.297 1 92.75 264 ARG A N 1
ATOM 2069 C CA . ARG A 1 264 ? -9.523 9.141 25.125 1 92.75 264 ARG A CA 1
ATOM 2070 C C . ARG A 1 264 ? -8.453 8.469 24.281 1 92.75 264 ARG A C 1
ATOM 2072 O O . ARG A 1 264 ? -7.258 8.633 24.531 1 92.75 264 ARG A O 1
ATOM 2079 N N . LYS A 1 265 ? -8.883 7.73 23.328 1 92.25 265 LYS A N 1
ATOM 2080 C CA . LYS A 1 265 ? -7.941 7.059 22.422 1 92.25 265 LYS A CA 1
ATOM 2081 C C . LYS A 1 265 ? -7.094 8.062 21.656 1 92.25 265 LYS A C 1
ATOM 2083 O O . LYS A 1 265 ? -5.879 7.895 21.531 1 92.25 265 LYS A O 1
ATOM 2088 N N . ARG A 1 266 ? -7.691 9.047 21.234 1 93.31 266 ARG A N 1
ATOM 2089 C CA . ARG A 1 266 ? -6.977 10.086 20.5 1 93.31 266 ARG A CA 1
ATOM 2090 C C . ARG A 1 266 ? -6.008 10.828 21.422 1 93.31 266 ARG A C 1
ATOM 2092 O O . ARG A 1 266 ? -4.91 11.203 21 1 93.31 266 ARG A O 1
ATOM 2099 N N . LEU A 1 267 ? -6.457 11.047 22.594 1 93.56 267 LEU A N 1
ATOM 2100 C CA . LEU A 1 267 ? -5.582 11.703 23.562 1 93.56 267 LEU A CA 1
ATOM 2101 C C . LEU A 1 267 ? -4.336 10.867 23.828 1 93.56 267 LEU A C 1
ATOM 2103 O O . LEU A 1 267 ? -3.217 11.391 23.797 1 93.56 267 LEU A O 1
ATOM 2107 N N . VAL A 1 268 ? -4.539 9.625 24.047 1 91.19 268 VAL A N 1
ATOM 2108 C CA . VAL A 1 268 ? -3.424 8.727 24.328 1 91.19 268 VAL A CA 1
ATOM 2109 C C . VAL A 1 268 ? -2.494 8.656 23.125 1 91.19 268 VAL A C 1
ATOM 2111 O O . VAL A 1 268 ? -1.27 8.672 23.266 1 91.19 268 VAL A O 1
ATOM 2114 N N . ASN A 1 269 ? -3.02 8.578 21.969 1 92.25 269 ASN A N 1
ATOM 2115 C CA . ASN A 1 269 ? -2.24 8.547 20.734 1 92.25 269 ASN A CA 1
ATOM 2116 C C . ASN A 1 269 ? -1.35 9.781 20.609 1 92.25 269 ASN A C 1
ATOM 2118 O O . ASN A 1 269 ? -0.149 9.656 20.359 1 92.25 269 ASN A O 1
ATOM 2122 N N . ASN A 1 270 ? -1.904 10.906 20.891 1 93.5 270 ASN A N 1
ATOM 2123 C CA . ASN A 1 270 ? -1.15 12.148 20.75 1 93.5 270 ASN A CA 1
ATOM 2124 C C . ASN A 1 270 ? -0.136 12.312 21.875 1 93.5 270 ASN A C 1
ATOM 2126 O O . ASN A 1 270 ? 0.939 12.883 21.672 1 93.5 270 ASN A O 1
ATOM 2130 N N . LEU A 1 271 ? -0.493 11.812 23.031 1 93.5 271 LEU A N 1
ATOM 2131 C CA . LEU A 1 271 ? 0.44 11.867 24.156 1 93.5 271 LEU A CA 1
ATOM 2132 C C . LEU A 1 271 ? 1.659 10.992 23.891 1 93.5 271 LEU A C 1
ATOM 2134 O O . LEU A 1 271 ? 2.762 11.297 24.344 1 93.5 271 LEU A O 1
ATOM 2138 N N . ALA A 1 272 ? 1.415 9.961 23.172 1 91 272 ALA A N 1
ATOM 2139 C CA . ALA A 1 272 ? 2.521 9.07 22.828 1 91 272 ALA A CA 1
ATOM 2140 C C . ALA A 1 272 ? 3.416 9.695 21.766 1 91 272 ALA A C 1
ATOM 2142 O O . ALA A 1 272 ? 4.645 9.594 21.828 1 91 272 ALA A O 1
ATOM 2143 N N . TRP A 1 273 ? 2.879 10.406 20.844 1 91.38 273 TRP A N 1
ATOM 2144 C CA . TRP A 1 273 ? 3.617 10.984 19.734 1 91.38 273 TRP A CA 1
ATOM 2145 C C . TRP A 1 273 ? 4.309 12.281 20.141 1 91.38 273 TRP A C 1
ATOM 2147 O O . TRP A 1 273 ? 5.391 12.594 19.641 1 91.38 273 TRP A O 1
ATOM 2157 N N . ALA A 1 274 ? 3.75 13.023 21.031 1 92.75 274 ALA A N 1
ATOM 2158 C CA . ALA A 1 274 ? 4.199 14.375 21.344 1 92.75 274 ALA A CA 1
ATOM 2159 C C . ALA A 1 274 ? 5.652 14.383 21.797 1 92.75 274 ALA A C 1
ATOM 2161 O O . ALA A 1 274 ? 6.48 15.117 21.266 1 92.75 274 ALA A O 1
ATOM 2162 N N . PRO A 1 275 ? 6.027 13.531 22.734 1 89.06 275 PRO A N 1
ATOM 2163 C CA . PRO A 1 275 ? 7.422 13.555 23.188 1 89.06 275 PRO A CA 1
ATOM 2164 C C . PRO A 1 275 ? 8.406 13.156 22.094 1 89.06 275 PRO A C 1
ATOM 2166 O O . PRO A 1 275 ? 9.516 13.688 22.031 1 89.06 275 PRO A O 1
ATOM 2169 N N . LEU A 1 276 ? 7.992 12.281 21.297 1 88.81 276 LEU A N 1
ATOM 2170 C CA . LEU A 1 276 ? 8.859 11.828 20.219 1 88.81 276 LEU A CA 1
ATOM 2171 C C . LEU A 1 276 ? 9.039 12.922 19.172 1 88.81 276 LEU A C 1
ATOM 2173 O O . LEU A 1 276 ? 10.156 13.172 18.719 1 88.81 276 LEU A O 1
ATOM 2177 N N . CYS A 1 277 ? 7.961 13.5 18.859 1 90.5 277 CYS A N 1
ATOM 2178 C CA . CYS A 1 277 ? 8.023 14.586 17.891 1 90.5 277 CYS A CA 1
ATOM 2179 C C . CYS A 1 277 ? 8.844 15.75 18.422 1 90.5 277 CYS A C 1
ATOM 2181 O O . CYS A 1 277 ? 9.633 16.359 17.688 1 90.5 277 CYS A O 1
ATOM 2183 N N . ALA A 1 278 ? 8.656 16.062 19.672 1 90.88 278 ALA A N 1
ATOM 2184 C CA . ALA A 1 278 ? 9.445 17.109 20.312 1 90.88 278 ALA A CA 1
ATOM 2185 C C . ALA A 1 278 ? 10.93 16.766 20.297 1 90.88 278 ALA A C 1
ATOM 2187 O O . ALA A 1 278 ? 11.766 17.609 19.984 1 90.88 278 ALA A O 1
ATOM 2188 N N . HIS A 1 279 ? 11.18 15.539 20.547 1 88.88 279 HIS A N 1
ATOM 2189 C CA . HIS A 1 279 ? 12.562 15.07 20.547 1 88.88 279 HIS A CA 1
ATOM 2190 C C . HIS A 1 279 ? 13.211 15.25 19.172 1 88.88 279 HIS A C 1
ATOM 2192 O O . HIS A 1 279 ? 14.336 15.734 19.078 1 88.88 279 HIS A O 1
ATOM 2198 N N . TRP A 1 280 ? 12.5 14.93 18.109 1 89 280 TRP A N 1
ATOM 2199 C CA . TRP A 1 280 ? 13.039 14.992 16.75 1 89 280 TRP A CA 1
ATOM 2200 C C . TRP A 1 280 ? 13.062 16.422 16.25 1 89 280 TRP A C 1
ATOM 2202 O O . TRP A 1 280 ? 13.766 16.734 15.281 1 89 280 TRP A O 1
ATOM 2212 N N . SER A 1 281 ? 12.312 17.328 16.875 1 89.94 281 SER A N 1
ATOM 2213 C CA . SER A 1 281 ? 12.188 18.703 16.391 1 89.94 281 SER A CA 1
ATOM 2214 C C . SER A 1 281 ? 13.383 19.547 16.828 1 89.94 281 SER A C 1
ATOM 2216 O O . SER A 1 281 ? 13.609 20.641 16.312 1 89.94 281 SER A O 1
ATOM 2218 N N . PHE A 1 282 ? 14.125 19.047 17.719 1 87.69 282 PHE A N 1
ATOM 2219 C CA . PHE A 1 282 ? 15.312 19.734 18.188 1 87.69 282 PHE A CA 1
ATOM 2220 C C . PHE A 1 282 ? 16.578 19.125 17.594 1 87.69 282 PHE A C 1
ATOM 2222 O O . PHE A 1 282 ? 16.672 17.891 17.469 1 87.69 282 PHE A O 1
ATOM 2229 N N . GLU A 1 283 ? 17.469 19.922 17.25 1 82.69 283 GLU A N 1
ATOM 2230 C CA . GLU A 1 283 ? 18.703 19.469 16.609 1 82.69 283 GLU A CA 1
ATOM 2231 C C . GLU A 1 283 ? 19.469 18.516 17.531 1 82.69 283 GLU A C 1
ATOM 2233 O O . GLU A 1 283 ? 20.016 17.516 17.062 1 82.69 283 GLU A O 1
ATOM 2238 N N . LYS A 1 284 ? 19.453 18.812 18.781 1 79.44 284 LYS A N 1
ATOM 2239 C CA . LYS A 1 284 ? 20.203 17.984 19.734 1 79.44 284 LYS A CA 1
ATOM 2240 C C . LYS A 1 284 ? 19.281 16.969 20.422 1 79.44 284 LYS A C 1
ATOM 2242 O O . LYS A 1 284 ? 19.734 16.188 21.266 1 79.44 284 LYS A O 1
ATOM 2247 N N . GLY A 1 285 ? 18.078 16.906 20.047 1 78 285 GLY A N 1
ATOM 2248 C CA . GLY A 1 285 ? 17.109 16 20.625 1 78 285 GLY A CA 1
ATOM 2249 C C . GLY A 1 285 ? 16.812 16.281 22.094 1 78 285 GLY A C 1
ATOM 2250 O O . GLY A 1 285 ? 17.375 17.219 22.672 1 78 285 GLY A O 1
ATOM 2251 N N . LEU A 1 286 ? 15.82 15.602 22.766 1 80.88 286 LEU A N 1
ATOM 2252 C CA . LEU A 1 286 ? 15.445 15.727 24.172 1 80.88 286 LEU A CA 1
ATOM 2253 C C . LEU A 1 286 ? 15.953 14.539 24.984 1 80.88 286 LEU A C 1
ATOM 2255 O O . LEU A 1 286 ? 15.547 14.344 26.125 1 80.88 286 LEU A O 1
ATOM 2259 N N . GLY A 1 287 ? 16.844 13.703 24.312 1 78.06 287 GLY A N 1
ATOM 2260 C CA . GLY A 1 287 ? 17.484 12.617 25.031 1 78.06 287 GLY A CA 1
ATOM 2261 C C . GLY A 1 287 ? 16.719 11.312 24.953 1 78.06 287 GLY A C 1
ATOM 2262 O O . GLY A 1 287 ? 16.844 10.461 25.828 1 78.06 287 GLY A O 1
ATOM 2263 N N . VAL A 1 288 ? 15.828 11.156 24.031 1 80.62 288 VAL A N 1
ATOM 2264 C CA . VAL A 1 288 ? 15.148 9.875 23.859 1 80.62 288 VAL A CA 1
ATOM 2265 C C . VAL A 1 288 ? 16.062 8.883 23.156 1 80.62 288 VAL A C 1
ATOM 2267 O O . VAL A 1 288 ? 16.516 9.141 22.031 1 80.62 288 VAL A O 1
ATOM 2270 N N . PRO A 1 289 ? 16.281 7.84 23.828 1 79.75 289 PRO A N 1
ATOM 2271 C CA . PRO A 1 289 ? 17.188 6.859 23.219 1 79.75 289 PRO A CA 1
ATOM 2272 C C . PRO A 1 289 ? 16.578 6.203 21.969 1 79.75 289 PRO A C 1
ATOM 2274 O O . PRO A 1 289 ? 15.367 5.965 21.922 1 79.75 289 PRO A O 1
ATOM 2277 N N . PRO A 1 290 ? 17.375 5.883 21.016 1 80.44 290 PRO A N 1
ATOM 2278 C CA . PRO A 1 290 ? 16.906 5.227 19.781 1 80.44 290 PRO A CA 1
ATOM 2279 C C . PRO A 1 290 ? 16.25 3.873 20.062 1 80.44 290 PRO A C 1
ATOM 2281 O O . PRO A 1 290 ? 15.367 3.449 19.312 1 80.44 290 PRO A O 1
ATOM 2284 N N . SER A 1 291 ? 16.625 3.299 21.094 1 82.06 291 SER A N 1
ATOM 2285 C CA . SER A 1 291 ? 16.109 1.975 21.438 1 82.06 291 SER A CA 1
ATOM 2286 C C . SER A 1 291 ? 14.656 2.039 21.859 1 82.06 291 SER A C 1
ATOM 2288 O O . SER A 1 291 ? 13.93 1.041 21.781 1 82.06 291 SER A O 1
ATOM 2290 N N . THR A 1 292 ? 14.227 3.207 22.219 1 84.56 292 THR A N 1
ATOM 2291 C CA . THR A 1 292 ? 12.867 3.291 22.766 1 84.56 292 THR A CA 1
ATOM 2292 C C . THR A 1 292 ? 11.898 3.826 21.703 1 84.56 292 THR A C 1
ATOM 2294 O O . THR A 1 292 ? 10.688 3.727 21.875 1 84.56 292 THR A O 1
ATOM 2297 N N . THR A 1 293 ? 12.406 4.316 20.672 1 86.12 293 THR A N 1
ATOM 2298 C CA . THR A 1 293 ? 11.586 4.98 19.656 1 86.12 293 THR A CA 1
ATOM 2299 C C . THR A 1 293 ? 10.602 4 19.031 1 86.12 293 THR A C 1
ATOM 2301 O O . THR A 1 293 ? 9.43 4.332 18.828 1 86.12 293 THR A O 1
ATOM 2304 N N . GLY A 1 294 ? 11.086 2.816 18.797 1 88.38 294 GLY A N 1
ATOM 2305 C CA . GLY A 1 294 ? 10.211 1.811 18.203 1 88.38 294 GLY A CA 1
ATOM 2306 C C . GLY A 1 294 ? 9.055 1.427 19.109 1 88.38 294 GLY A C 1
ATOM 2307 O O . GLY A 1 294 ? 7.914 1.314 18.641 1 88.38 294 GLY A O 1
ATOM 2308 N N . PHE A 1 295 ? 9.352 1.305 20.312 1 89.62 295 PHE A N 1
ATOM 2309 C CA . PHE A 1 295 ? 8.336 0.876 21.281 1 89.62 295 PHE A CA 1
ATOM 2310 C C . PHE A 1 295 ? 7.297 1.972 21.484 1 89.62 295 PHE A C 1
ATOM 2312 O O . PHE A 1 295 ? 6.094 1.7 21.516 1 89.62 295 PHE A O 1
ATOM 2319 N N . ILE A 1 296 ? 7.734 3.172 21.656 1 89.31 296 ILE A N 1
ATOM 2320 C CA . ILE A 1 296 ? 6.828 4.297 21.875 1 89.31 296 ILE A CA 1
ATOM 2321 C C . ILE A 1 296 ? 5.934 4.473 20.641 1 89.31 296 ILE A C 1
ATOM 2323 O O . ILE A 1 296 ? 4.727 4.699 20.781 1 89.31 296 ILE A O 1
ATOM 2327 N N . SER A 1 297 ? 6.516 4.328 19.5 1 90.62 297 SER A N 1
ATOM 2328 C CA . SER A 1 297 ? 5.75 4.449 18.25 1 90.62 297 SER A CA 1
ATOM 2329 C C . SER A 1 297 ? 4.695 3.354 18.156 1 90.62 297 SER A C 1
ATOM 2331 O O . SER A 1 297 ? 3.57 3.607 17.719 1 90.62 297 SER A O 1
ATOM 2333 N N . TRP A 1 298 ? 5.117 2.217 18.531 1 91.88 298 TRP A N 1
ATOM 2334 C CA . TRP A 1 298 ? 4.168 1.107 18.516 1 91.88 298 TRP A CA 1
ATOM 2335 C C . TRP A 1 298 ? 3.002 1.377 19.469 1 91.88 298 TRP A C 1
ATOM 2337 O O . TRP A 1 298 ? 1.843 1.14 19.109 1 91.88 298 TRP A O 1
ATOM 2347 N N . LEU A 1 299 ? 3.283 1.877 20.594 1 89.31 299 LEU A N 1
ATOM 2348 C CA . LEU A 1 299 ? 2.26 2.193 21.594 1 89.31 299 LEU A CA 1
ATOM 2349 C C . LEU A 1 299 ? 1.291 3.242 21.062 1 89.31 299 LEU A C 1
ATOM 2351 O O . LEU A 1 299 ? 0.089 3.178 21.328 1 89.31 299 LEU A O 1
ATOM 2355 N N . ALA A 1 300 ? 1.804 4.117 20.312 1 89.12 300 ALA A N 1
ATOM 2356 C CA . ALA A 1 300 ? 0.976 5.188 19.766 1 89.12 300 ALA A CA 1
ATOM 2357 C C . ALA A 1 300 ? -0.054 4.629 18.781 1 89.12 300 ALA A C 1
ATOM 2359 O O . ALA A 1 300 ? -1.146 5.184 18.641 1 89.12 300 ALA A O 1
ATOM 2360 N N . GLY A 1 301 ? 0.281 3.488 18.172 1 90.25 301 GLY A N 1
ATOM 2361 C CA . GLY A 1 301 ? -0.6 2.957 17.141 1 90.25 301 GLY A CA 1
ATOM 2362 C C . GLY A 1 301 ? -1.402 1.756 17.594 1 90.25 301 GLY A C 1
ATOM 2363 O O . GLY A 1 301 ? -2.158 1.17 16.828 1 90.25 301 GLY A O 1
ATOM 2364 N N . VAL A 1 302 ? -1.341 1.412 18.812 1 90.94 302 VAL A N 1
ATOM 2365 C CA . VAL A 1 302 ? -1.884 0.145 19.281 1 90.94 302 VAL A CA 1
ATOM 2366 C C . VAL A 1 302 ? -3.408 0.177 19.219 1 90.94 302 VAL A C 1
ATOM 2368 O O . VAL A 1 302 ? -4.039 -0.788 18.781 1 90.94 302 VAL A O 1
ATOM 2371 N N . TRP A 1 303 ? -3.992 1.237 19.594 1 89.56 303 TRP A N 1
ATOM 2372 C CA . TRP A 1 303 ? -5.449 1.318 19.594 1 89.56 303 TRP A CA 1
ATOM 2373 C C . TRP A 1 303 ? -5.988 1.381 18.172 1 89.56 303 TRP A C 1
ATOM 2375 O O . TRP A 1 303 ? -7.031 0.796 17.859 1 89.56 303 TRP A O 1
ATOM 2385 N N . GLY A 1 304 ? -5.234 2.084 17.359 1 90.38 304 GLY A N 1
ATOM 2386 C CA . GLY A 1 304 ? -5.625 2.096 15.961 1 90.38 304 GLY A CA 1
ATOM 2387 C C . GLY A 1 304 ? -5.582 0.723 15.312 1 90.38 304 GLY A C 1
ATOM 2388 O O . GLY A 1 304 ? -6.469 0.369 14.539 1 90.38 304 GLY A O 1
ATOM 2389 N N . THR A 1 305 ? -4.598 0.019 15.664 1 93.25 305 THR A N 1
ATOM 2390 C CA . THR A 1 305 ? -4.465 -1.346 15.164 1 93.25 305 THR A CA 1
ATOM 2391 C C . THR A 1 305 ? -5.605 -2.221 15.672 1 93.25 305 THR A C 1
ATOM 2393 O O . THR A 1 305 ? -6.207 -2.975 14.906 1 93.25 305 THR A O 1
ATOM 2396 N N . TYR A 1 306 ? -5.855 -2.041 16.906 1 93.56 306 TYR A N 1
ATOM 2397 C CA . TYR A 1 306 ? -6.91 -2.834 17.531 1 93.56 306 TYR A CA 1
ATOM 2398 C C . TYR A 1 306 ? -8.266 -2.539 16.891 1 93.56 306 TYR A C 1
ATOM 2400 O O . TYR A 1 306 ? -9.016 -3.461 16.547 1 93.56 306 TYR A O 1
ATOM 2408 N N . ASP A 1 307 ? -8.57 -1.352 16.734 1 91.88 307 ASP A N 1
ATOM 2409 C CA . ASP A 1 307 ? -9.844 -0.96 16.125 1 91.88 307 ASP A CA 1
ATOM 2410 C C . ASP A 1 307 ? -9.945 -1.465 14.688 1 91.88 307 ASP A C 1
ATOM 2412 O O . ASP A 1 307 ? -10.992 -1.955 14.266 1 91.88 307 ASP A O 1
ATOM 2416 N N . ALA A 1 308 ? -8.875 -1.369 13.961 1 93.75 308 ALA A N 1
ATOM 2417 C CA . ALA A 1 308 ? -8.867 -1.841 12.578 1 93.75 308 ALA A CA 1
ATOM 2418 C C . ALA A 1 308 ? -9.094 -3.35 12.516 1 93.75 308 ALA A C 1
ATOM 2420 O O . ALA A 1 308 ? -9.805 -3.838 11.633 1 93.75 308 ALA A O 1
ATOM 2421 N N . TRP A 1 309 ? -8.5 -3.979 13.406 1 95.31 309 TRP A N 1
ATOM 2422 C CA . TRP A 1 309 ? -8.672 -5.426 13.469 1 95.31 309 TRP A CA 1
ATOM 2423 C C . TRP A 1 309 ? -10.117 -5.789 13.789 1 95.31 309 TRP A C 1
ATOM 2425 O O . TRP A 1 309 ? -10.688 -6.688 13.164 1 95.31 309 TRP A O 1
ATOM 2435 N N . GLN A 1 310 ? -10.742 -5.086 14.703 1 93.56 310 GLN A N 1
ATOM 2436 C CA . GLN A 1 310 ? -12.125 -5.352 15.086 1 93.56 310 GLN A CA 1
ATOM 2437 C C . GLN A 1 310 ? -13.07 -5.09 13.922 1 93.56 310 GLN A C 1
ATOM 2439 O O . GLN A 1 310 ? -14.078 -5.789 13.766 1 93.56 310 GLN A O 1
ATOM 2444 N N . ASP A 1 311 ? -12.727 -4.234 13.172 1 92.69 311 ASP A N 1
ATOM 2445 C CA . ASP A 1 311 ? -13.57 -3.867 12.039 1 92.69 311 ASP A CA 1
ATOM 2446 C C . ASP A 1 311 ? -13.594 -4.977 10.992 1 92.69 311 ASP A C 1
ATOM 2448 O O . ASP A 1 311 ? -14.484 -5.016 10.133 1 92.69 311 ASP A O 1
ATOM 2452 N N . THR A 1 312 ? -12.625 -5.812 10.977 1 93.62 312 THR A N 1
ATOM 2453 C CA . THR A 1 312 ? -12.562 -6.879 9.977 1 93.62 312 THR A CA 1
ATOM 2454 C C . THR A 1 312 ? -13.461 -8.047 10.383 1 93.62 312 THR A C 1
ATOM 2456 O O . THR A 1 312 ? -13.648 -8.984 9.602 1 93.62 312 THR A O 1
ATOM 2459 N N . ALA A 1 313 ? -14.062 -7.953 11.617 1 88.69 313 ALA A N 1
ATOM 2460 C CA . ALA A 1 313 ? -14.906 -9.047 12.094 1 88.69 313 ALA A CA 1
ATOM 2461 C C . ALA A 1 313 ? -16.25 -9.062 11.375 1 88.69 313 ALA A C 1
ATOM 2463 O O . ALA A 1 313 ? -16.844 -8.008 11.141 1 88.69 313 ALA A O 1
ATOM 2464 N N . LEU A 1 314 ? -16.469 -9.758 10.273 1 69.19 314 LEU A N 1
ATOM 2465 C CA . LEU A 1 314 ? -17.719 -9.891 9.539 1 69.19 314 LEU A CA 1
ATOM 2466 C C . LEU A 1 314 ? -18.906 -9.992 10.492 1 69.19 314 LEU A C 1
ATOM 2468 O O . LEU A 1 314 ? -18.797 -10.609 11.555 1 69.19 314 LEU A O 1
ATOM 2472 N N . PRO A 1 315 ? -20.078 -9.094 10.141 1 55.47 315 PRO A N 1
ATOM 2473 C CA . PRO A 1 315 ? -21.281 -9.453 10.883 1 55.47 315 PRO A CA 1
ATOM 2474 C C . PRO A 1 315 ? -21.766 -10.883 10.586 1 55.47 315 PRO A C 1
ATOM 2476 O O . PRO A 1 315 ? -21.438 -11.438 9.539 1 55.47 315 PRO A O 1
ATOM 2479 N N . MET B 1 1 ? -64.875 78.312 -50.469 1 24.84 1 MET B N 1
ATOM 2480 C CA . MET B 1 1 ? -63.469 77.938 -50.312 1 24.84 1 MET B CA 1
ATOM 2481 C C . MET B 1 1 ? -63.281 76.875 -49.25 1 24.84 1 MET B C 1
ATOM 2483 O O . MET B 1 1 ? -63.688 77.062 -48.125 1 24.84 1 MET B O 1
ATOM 2487 N N . SER B 1 2 ? -63.188 75.562 -49.656 1 25.3 2 SER B N 1
ATOM 2488 C CA . SER B 1 2 ? -63.188 74.188 -49.219 1 25.3 2 SER B CA 1
ATOM 2489 C C . SER B 1 2 ? -62.031 73.875 -48.281 1 25.3 2 SER B C 1
ATOM 2491 O O . SER B 1 2 ? -60.875 74.062 -48.625 1 25.3 2 SER B O 1
ATOM 2493 N N . ASP B 1 3 ? -62.188 74.062 -46.969 1 24.42 3 ASP B N 1
ATOM 2494 C CA . ASP B 1 3 ? -61.375 73.875 -45.75 1 24.42 3 ASP B CA 1
ATOM 2495 C C . ASP B 1 3 ? -60.875 72.438 -45.656 1 24.42 3 ASP B C 1
ATOM 2497 O O . ASP B 1 3 ? -61.625 71.5 -45.25 1 24.42 3 ASP B O 1
ATOM 2501 N N . GLN B 1 4 ? -60.25 71.812 -46.719 1 24.12 4 GLN B N 1
ATOM 2502 C CA . GLN B 1 4 ? -59.781 70.438 -46.75 1 24.12 4 GLN B CA 1
ATOM 2503 C C . GLN B 1 4 ? -58.781 70.188 -45.594 1 24.12 4 GLN B C 1
ATOM 2505 O O . GLN B 1 4 ? -57.719 70.812 -45.531 1 24.12 4 GLN B O 1
ATOM 2510 N N . SER B 1 5 ? -59.25 69.938 -44.375 1 26.91 5 SER B N 1
ATOM 2511 C CA . SER B 1 5 ? -58.562 69.625 -43.156 1 26.91 5 SER B CA 1
ATOM 2512 C C . SER B 1 5 ? -57.625 68.438 -43.344 1 26.91 5 SER B C 1
ATOM 2514 O O . SER B 1 5 ? -58.062 67.312 -43.688 1 26.91 5 SER B O 1
ATOM 2516 N N . GLU B 1 6 ? -56.406 68.625 -43.906 1 24.59 6 GLU B N 1
ATOM 2517 C CA . GLU B 1 6 ? -55.312 67.688 -44.188 1 24.59 6 GLU B CA 1
ATOM 2518 C C . GLU B 1 6 ? -54.906 66.938 -42.906 1 24.59 6 GLU B C 1
ATOM 2520 O O . GLU B 1 6 ? -54.594 67.625 -41.906 1 24.59 6 GLU B O 1
ATOM 2525 N N . SER B 1 7 ? -55.531 65.812 -42.562 1 25.95 7 SER B N 1
ATOM 2526 C CA . SER B 1 7 ? -55.281 64.875 -41.469 1 25.95 7 SER B CA 1
ATOM 2527 C C . SER B 1 7 ? -53.812 64.438 -41.469 1 25.95 7 SER B C 1
ATOM 2529 O O . SER B 1 7 ? -53.312 63.906 -42.438 1 25.95 7 SER B O 1
ATOM 2531 N N . SER B 1 8 ? -52.906 65.188 -40.875 1 24.77 8 SER B N 1
ATOM 2532 C CA . SER B 1 8 ? -51.469 65 -40.719 1 24.77 8 SER B CA 1
ATOM 2533 C C . SER B 1 8 ? -51.156 63.688 -39.969 1 24.77 8 SER B C 1
ATOM 2535 O O . SER B 1 8 ? -51.594 63.5 -38.844 1 24.77 8 SER B O 1
ATOM 2537 N N . GLU B 1 9 ? -51.312 62.531 -40.656 1 24.59 9 GLU B N 1
ATOM 2538 C CA . GLU B 1 9 ? -50.938 61.25 -40.094 1 24.59 9 GLU B CA 1
ATOM 2539 C C . GLU B 1 9 ? -49.531 61.25 -39.562 1 24.59 9 GLU B C 1
ATOM 2541 O O . GLU B 1 9 ? -48.594 61.562 -40.281 1 24.59 9 GLU B O 1
ATOM 2546 N N . LYS B 1 10 ? -49.312 61.594 -38.312 1 31.56 10 LYS B N 1
ATOM 2547 C CA . LYS B 1 10 ? -48.031 61.594 -37.625 1 31.56 10 LYS B CA 1
ATOM 2548 C C . LYS B 1 10 ? -47.375 60.219 -37.75 1 31.56 10 LYS B C 1
ATOM 2550 O O . LYS B 1 10 ? -47.969 59.188 -37.406 1 31.56 10 LYS B O 1
ATOM 2555 N N . PRO B 1 11 ? -46.438 60.031 -38.688 1 27.66 11 PRO B N 1
ATOM 2556 C CA . PRO B 1 11 ? -45.812 58.719 -38.781 1 27.66 11 PRO B CA 1
ATOM 2557 C C . PRO B 1 11 ? -45.25 58.25 -37.469 1 27.66 11 PRO B C 1
ATOM 2559 O O . PRO B 1 11 ? -44.844 59.062 -36.625 1 27.66 11 PRO B O 1
ATOM 2562 N N . GLU B 1 12 ? -45.812 57.188 -36.844 1 28.06 12 GLU B N 1
ATOM 2563 C CA . GLU B 1 12 ? -45.344 56.5 -35.656 1 28.06 12 GLU B CA 1
ATOM 2564 C C . GLU B 1 12 ? -43.844 56.188 -35.75 1 28.06 12 GLU B C 1
ATOM 2566 O O . GLU B 1 12 ? -43.406 55.594 -36.75 1 28.06 12 GLU B O 1
ATOM 2571 N N . GLY B 1 13 ? -42.969 57.156 -35.469 1 27.14 13 GLY B N 1
ATOM 2572 C CA . GLY B 1 13 ? -41.562 56.938 -35.406 1 27.14 13 GLY B CA 1
ATOM 2573 C C . GLY B 1 13 ? -41.156 55.656 -34.688 1 27.14 13 GLY B C 1
ATOM 2574 O O . GLY B 1 13 ? -41.719 55.344 -33.625 1 27.14 13 GLY B O 1
ATOM 2575 N N . THR B 1 14 ? -40.938 54.562 -35.469 1 31.09 14 THR B N 1
ATOM 2576 C CA . THR B 1 14 ? -40.344 53.312 -35 1 31.09 14 THR B CA 1
ATOM 2577 C C . THR B 1 14 ? -39.156 53.562 -34.125 1 31.09 14 THR B C 1
ATOM 2579 O O . THR B 1 14 ? -38.25 54.312 -34.5 1 31.09 14 THR B O 1
ATOM 2582 N N . SER B 1 15 ? -39.312 53.562 -32.781 1 31.39 15 SER B N 1
ATOM 2583 C CA . SER B 1 15 ? -38.281 53.594 -31.766 1 31.39 15 SER B CA 1
ATOM 2584 C C . SER B 1 15 ? -37.125 52.656 -32.094 1 31.39 15 SER B C 1
ATOM 2586 O O . SER B 1 15 ? -37.375 51.469 -32.438 1 31.39 15 SER B O 1
ATOM 2588 N N . PRO B 1 16 ? -36.062 53.156 -32.688 1 31.69 16 PRO B N 1
ATOM 2589 C CA . PRO B 1 16 ? -34.906 52.312 -32.938 1 31.69 16 PRO B CA 1
ATOM 2590 C C . PRO B 1 16 ? -34.5 51.5 -31.703 1 31.69 16 PRO B C 1
ATOM 2592 O O . PRO B 1 16 ? -34.562 52 -30.578 1 31.69 16 PRO B O 1
ATOM 2595 N N . ALA B 1 17 ? -34.812 50.219 -31.672 1 34.78 17 ALA B N 1
ATOM 2596 C CA . ALA B 1 17 ? -34.312 49.281 -30.672 1 34.78 17 ALA B CA 1
ATOM 2597 C C . ALA B 1 17 ? -32.812 49.469 -30.469 1 34.78 17 ALA B C 1
ATOM 2599 O O . ALA B 1 17 ? -32.031 49.469 -31.438 1 34.78 17 ALA B O 1
ATOM 2600 N N . SER B 1 18 ? -32.375 50.438 -29.625 1 31.98 18 SER B N 1
ATOM 2601 C CA . SER B 1 18 ? -31 50.531 -29.188 1 31.98 18 SER B CA 1
ATOM 2602 C C . SER B 1 18 ? -30.422 49.156 -28.875 1 31.98 18 SER B C 1
ATOM 2604 O O . SER B 1 18 ? -30.938 48.438 -28.016 1 31.98 18 SER B O 1
ATOM 2606 N N . ARG B 1 19 ? -30.172 48.375 -29.906 1 32.88 19 ARG B N 1
ATOM 2607 C CA . ARG B 1 19 ? -29.406 47.156 -29.688 1 32.88 19 ARG B CA 1
ATOM 2608 C C . ARG B 1 19 ? -28.156 47.438 -28.859 1 32.88 19 ARG B C 1
ATOM 2610 O O . ARG B 1 19 ? -27.172 47.969 -29.375 1 32.88 19 ARG B O 1
ATOM 2617 N N . SER B 1 20 ? -28.281 48.125 -27.719 1 33.59 20 SER B N 1
ATOM 2618 C CA . SER B 1 20 ? -27.078 48.125 -26.891 1 33.59 20 SER B CA 1
ATOM 2619 C C . SER B 1 20 ? -26.469 46.719 -26.797 1 33.59 20 SER B C 1
ATOM 2621 O O . SER B 1 20 ? -26.906 45.906 -26 1 33.59 20 SER B O 1
ATOM 2623 N N . ASP B 1 21 ? -26.484 46.031 -27.891 1 36.56 21 ASP B N 1
ATOM 2624 C CA . ASP B 1 21 ? -25.719 44.781 -27.734 1 36.56 21 ASP B CA 1
ATOM 2625 C C . ASP B 1 21 ? -24.297 45.094 -27.266 1 36.56 21 ASP B C 1
ATOM 2627 O O . ASP B 1 21 ? -23.391 45.219 -28.078 1 36.56 21 ASP B O 1
ATOM 2631 N N . ALA B 1 22 ? -24.062 46.156 -26.516 1 38.09 22 ALA B N 1
ATOM 2632 C CA . ALA B 1 22 ? -22.672 46.219 -26.047 1 38.09 22 ALA B CA 1
ATOM 2633 C C . ALA B 1 22 ? -22.203 44.812 -25.594 1 38.09 22 ALA B C 1
ATOM 2635 O O . ALA B 1 22 ? -22.922 44.156 -24.844 1 38.09 22 ALA B O 1
ATOM 2636 N N . PRO B 1 23 ? -21.469 44.219 -26.359 1 39.69 23 PRO B N 1
ATOM 2637 C CA . PRO B 1 23 ? -20.906 42.969 -25.844 1 39.69 23 PRO B CA 1
ATOM 2638 C C . PRO B 1 23 ? -20.438 43.094 -24.391 1 39.69 23 PRO B C 1
ATOM 2640 O O . PRO B 1 23 ? -19.75 44.031 -24.031 1 39.69 23 PRO B O 1
ATOM 2643 N N . LYS B 1 24 ? -21.312 42.844 -23.391 1 41.62 24 LYS B N 1
ATOM 2644 C CA . LYS B 1 24 ? -20.797 42.688 -22.031 1 41.62 24 LYS B CA 1
ATOM 2645 C C . LYS B 1 24 ? -19.391 42.125 -22.047 1 41.62 24 LYS B C 1
ATOM 2647 O O . LYS B 1 24 ? -19.172 40.969 -22.422 1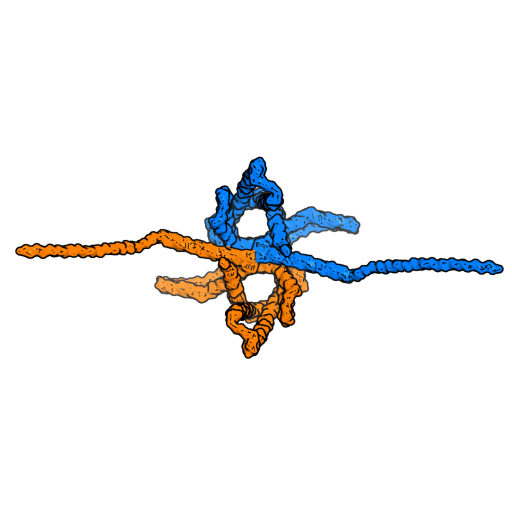 41.62 24 LYS B O 1
ATOM 2652 N N . THR B 1 25 ? -18.328 42.875 -22.453 1 42.62 25 THR B N 1
ATOM 2653 C CA . THR B 1 25 ? -16.969 42.469 -22.141 1 42.62 25 THR B CA 1
ATOM 2654 C C . THR B 1 25 ? -16.922 41.781 -20.781 1 42.62 25 THR B C 1
ATOM 2656 O O . THR B 1 25 ? -17.156 42.406 -19.75 1 42.62 25 THR B O 1
ATOM 2659 N N . ILE B 1 26 ? -17.5 40.719 -20.688 1 53.72 26 ILE B N 1
ATOM 2660 C CA . ILE B 1 26 ? -17.141 40 -19.469 1 53.72 26 ILE B CA 1
ATOM 2661 C C . ILE B 1 26 ? -15.711 40.344 -19.062 1 53.72 26 ILE B C 1
ATOM 2663 O O . ILE B 1 26 ? -14.773 40.125 -19.828 1 53.72 26 ILE B O 1
ATOM 2667 N N . PRO B 1 27 ? -15.477 41.281 -18.266 1 57.47 27 PRO B N 1
ATOM 2668 C CA . PRO B 1 27 ? -14.117 41.688 -17.906 1 57.47 27 PRO B CA 1
ATOM 2669 C C . PRO B 1 27 ? -13.148 40.5 -17.859 1 57.47 27 PRO B C 1
ATOM 2671 O O . PRO B 1 27 ? -13.531 39.406 -17.438 1 57.47 27 PRO B O 1
ATOM 2674 N N . ARG B 1 28 ? -12.062 40.469 -18.703 1 61.53 28 ARG B N 1
ATOM 2675 C CA . ARG B 1 28 ? -10.922 39.531 -18.797 1 61.53 28 ARG B CA 1
ATOM 2676 C C . ARG B 1 28 ? -10.594 38.938 -17.438 1 61.53 28 ARG B C 1
ATOM 2678 O O . ARG B 1 28 ? -10.25 37.75 -17.359 1 61.53 28 ARG B O 1
ATOM 2685 N N . GLN B 1 29 ? -10.805 39.781 -16.484 1 67.25 29 GLN B N 1
ATOM 2686 C CA . GLN B 1 29 ? -10.516 39.312 -15.133 1 67.25 29 GLN B CA 1
ATOM 2687 C C . GLN B 1 29 ? -11.477 38.188 -14.734 1 67.25 29 GLN B C 1
ATOM 2689 O O . GLN B 1 29 ? -11.078 37.188 -14.117 1 67.25 29 GLN B O 1
ATOM 2694 N N . LYS B 1 30 ? -12.742 38.438 -15.164 1 70.06 30 LYS B N 1
ATOM 2695 C CA . LYS B 1 30 ? -13.734 37.406 -14.812 1 70.06 30 LYS B CA 1
ATOM 2696 C C . LYS B 1 30 ? -13.516 36.125 -15.594 1 70.06 30 LYS B C 1
ATOM 2698 O O . LYS B 1 30 ? -13.664 35.031 -15.055 1 70.06 30 LYS B O 1
ATOM 2703 N N . ALA B 1 31 ? -13.094 36.312 -16.797 1 71.19 31 ALA B N 1
ATOM 2704 C CA . ALA B 1 31 ? -12.836 35.125 -17.625 1 71.19 31 ALA B CA 1
ATOM 2705 C C . ALA B 1 31 ? -11.641 34.344 -17.109 1 71.19 31 ALA B C 1
ATOM 2707 O O . ALA B 1 31 ? -11.672 33.094 -17.078 1 71.19 31 ALA B O 1
ATOM 2708 N N . VAL B 1 32 ? -10.562 35.031 -16.734 1 73.62 32 VAL B N 1
ATOM 2709 C CA . VAL B 1 32 ? -9.391 34.344 -16.156 1 73.62 32 VAL B CA 1
ATOM 2710 C C . VAL B 1 32 ? -9.781 33.688 -14.836 1 73.62 32 VAL B C 1
ATOM 2712 O O . VAL B 1 32 ? -9.359 32.562 -14.555 1 73.62 32 VAL B O 1
ATOM 2715 N N . SER B 1 33 ? -10.656 34.406 -14.156 1 78.94 33 SER B N 1
ATOM 2716 C CA . SER B 1 33 ? -11.117 33.844 -12.883 1 78.94 33 SER B CA 1
ATOM 2717 C C . SER B 1 33 ? -11.945 32.594 -13.102 1 78.94 33 SER B C 1
ATOM 2719 O O . SER B 1 33 ? -11.766 31.594 -12.391 1 78.94 33 SER B O 1
ATOM 2721 N N . ASP B 1 34 ? -12.75 32.562 -14.148 1 85.56 34 ASP B N 1
ATOM 2722 C CA . ASP B 1 34 ? -13.578 31.406 -14.438 1 85.56 34 ASP B CA 1
ATOM 2723 C C . ASP B 1 34 ? -12.727 30.234 -14.93 1 85.56 34 ASP B C 1
ATOM 2725 O O . ASP B 1 34 ? -12.992 29.078 -14.594 1 85.56 34 ASP B O 1
ATOM 2729 N N . ALA B 1 35 ? -11.734 30.594 -15.695 1 86.5 35 ALA B N 1
ATOM 2730 C CA . ALA B 1 35 ? -10.836 29.562 -16.188 1 86.5 35 ALA B CA 1
ATOM 2731 C C . ALA B 1 35 ? -10.031 28.938 -15.055 1 86.5 35 ALA B C 1
ATOM 2733 O O . ALA B 1 35 ? -9.82 27.719 -15.031 1 86.5 35 ALA B O 1
ATOM 2734 N N . VAL B 1 36 ? -9.562 29.797 -14.195 1 85.88 36 VAL B N 1
ATOM 2735 C CA . VAL B 1 36 ? -8.805 29.312 -13.047 1 85.88 36 VAL B CA 1
ATOM 2736 C C . VAL B 1 36 ? -9.703 28.469 -12.148 1 85.88 36 VAL B C 1
ATOM 2738 O O . VAL B 1 36 ? -9.297 27.391 -11.68 1 85.88 36 VAL B O 1
ATOM 2741 N N . VAL B 1 37 ? -10.891 28.922 -11.992 1 85.69 37 VAL B N 1
ATOM 2742 C CA . VAL B 1 37 ? -11.836 28.188 -11.148 1 85.69 37 VAL B CA 1
ATOM 2743 C C . VAL B 1 37 ? -12.156 26.844 -11.797 1 85.69 37 VAL B C 1
ATOM 2745 O O . VAL B 1 37 ? -12.195 25.812 -11.117 1 85.69 37 VAL B O 1
ATOM 2748 N N . SER B 1 38 ? -12.359 26.859 -13.062 1 87.69 38 SER B N 1
ATOM 2749 C CA . SER B 1 38 ? -12.648 25.625 -13.773 1 87.69 38 SER B CA 1
ATOM 2750 C C . SER B 1 38 ? -11.469 24.656 -13.719 1 87.69 38 SER B C 1
ATOM 2752 O O . SER B 1 38 ? -11.648 23.453 -13.555 1 87.69 38 SER B O 1
ATOM 2754 N N . ALA B 1 39 ? -10.328 25.203 -13.805 1 87.69 39 ALA B N 1
ATOM 2755 C CA . ALA B 1 39 ? -9.125 24.375 -13.734 1 87.69 39 ALA B CA 1
ATOM 2756 C C . ALA B 1 39 ? -8.953 23.766 -12.344 1 87.69 39 ALA B C 1
ATOM 2758 O O . ALA B 1 39 ? -8.57 22.609 -12.211 1 87.69 39 ALA B O 1
ATOM 2759 N N . VAL B 1 40 ? -9.227 24.531 -11.367 1 86.88 40 VAL B N 1
ATOM 2760 C CA . VAL B 1 40 ? -9.094 24.062 -9.984 1 86.88 40 VAL B CA 1
ATOM 2761 C C . VAL B 1 40 ? -10.141 22.984 -9.719 1 86.88 40 VAL B C 1
ATOM 2763 O O . VAL B 1 40 ? -9.844 21.984 -9.055 1 86.88 40 VAL B O 1
ATOM 2766 N N . LEU B 1 41 ? -11.289 23.156 -10.258 1 89.25 41 LEU B N 1
ATOM 2767 C CA . LEU B 1 41 ? -12.359 22.188 -10.055 1 89.25 41 LEU B CA 1
ATOM 2768 C C . LEU B 1 41 ? -12.062 20.875 -10.781 1 89.25 41 LEU B C 1
ATOM 2770 O O . LEU B 1 41 ? -12.297 19.797 -10.25 1 89.25 41 LEU B O 1
ATOM 2774 N N . LYS B 1 42 ? -11.547 21.031 -11.93 1 90.94 42 LYS B N 1
ATOM 2775 C CA . LYS B 1 42 ? -11.172 19.844 -12.688 1 90.94 42 LYS B CA 1
ATOM 2776 C C . LYS B 1 42 ? -10.023 19.094 -12 1 90.94 42 LYS B C 1
ATOM 2778 O O . LYS B 1 42 ? -10.031 17.859 -11.93 1 90.94 42 LYS B O 1
ATOM 2783 N N . THR B 1 43 ? -9.078 19.828 -11.523 1 91.75 43 THR B N 1
ATOM 2784 C CA . THR B 1 43 ? -7.969 19.234 -10.789 1 91.75 43 THR B CA 1
ATOM 2785 C C . THR B 1 43 ? -8.469 18.531 -9.531 1 91.75 43 THR B C 1
ATOM 2787 O O . THR B 1 43 ? -8.016 17.422 -9.219 1 91.75 43 THR B O 1
ATOM 2790 N N . ASP B 1 44 ? -9.312 19.172 -8.867 1 93.31 44 ASP B N 1
ATOM 2791 C CA . ASP B 1 44 ? -9.883 18.562 -7.66 1 93.31 44 ASP B CA 1
ATOM 2792 C C . ASP B 1 44 ? -10.578 17.25 -7.977 1 93.31 44 ASP B C 1
ATOM 2794 O O . ASP B 1 44 ? -10.414 16.266 -7.254 1 93.31 44 ASP B O 1
ATOM 2798 N N . GLU B 1 45 ? -11.289 17.219 -9.047 1 92.88 45 GLU B N 1
ATOM 2799 C CA . GLU B 1 45 ? -11.984 16 -9.453 1 92.88 45 GLU B CA 1
ATOM 2800 C C . GLU B 1 45 ? -11 14.875 -9.758 1 92.88 45 GLU B C 1
ATOM 2802 O O . GLU B 1 45 ? -11.195 13.734 -9.336 1 92.88 45 GLU B O 1
ATOM 2807 N N . ILE B 1 46 ? -10 15.211 -10.43 1 93.62 46 ILE B N 1
ATOM 2808 C CA . ILE B 1 46 ? -9 14.219 -10.805 1 93.62 46 ILE B CA 1
ATOM 2809 C C . ILE B 1 46 ? -8.289 13.711 -9.547 1 93.62 46 ILE B C 1
ATOM 2811 O O . ILE B 1 46 ? -8.062 12.508 -9.414 1 93.62 46 ILE B O 1
ATOM 2815 N N . VAL B 1 47 ? -7.961 14.609 -8.664 1 94.25 47 VAL B N 1
ATOM 2816 C CA . VAL B 1 47 ? -7.246 14.242 -7.445 1 94.25 47 VAL B CA 1
ATOM 2817 C C . VAL B 1 47 ? -8.133 13.359 -6.574 1 94.25 47 VAL B C 1
ATOM 2819 O O . VAL B 1 47 ? -7.66 12.406 -5.957 1 94.25 47 VAL B O 1
ATOM 2822 N N . LEU B 1 48 ? -9.367 13.648 -6.539 1 94.38 48 LEU B N 1
ATOM 2823 C CA . LEU B 1 48 ? -10.289 12.852 -5.742 1 94.38 48 LEU B CA 1
ATOM 2824 C C . LEU B 1 48 ? -10.43 11.445 -6.324 1 94.38 48 LEU B C 1
ATOM 2826 O O . LEU B 1 48 ? -10.516 10.469 -5.578 1 94.38 48 LEU B O 1
ATOM 2830 N N . ARG B 1 49 ? -10.453 11.367 -7.621 1 95.38 49 ARG B N 1
ATOM 2831 C CA . ARG B 1 49 ? -10.508 10.062 -8.266 1 95.38 49 ARG B CA 1
ATOM 2832 C C . ARG B 1 49 ? -9.227 9.273 -8.016 1 95.38 49 ARG B C 1
ATOM 2834 O O . ARG B 1 49 ? -9.273 8.062 -7.777 1 95.38 49 ARG B O 1
ATOM 2841 N N . LEU B 1 50 ? -8.148 9.977 -8.078 1 96.12 50 LEU B N 1
ATOM 2842 C CA . LEU B 1 50 ? -6.867 9.328 -7.789 1 96.12 50 LEU B CA 1
ATOM 2843 C C . LEU B 1 50 ? -6.82 8.844 -6.344 1 96.12 50 LEU B C 1
ATOM 2845 O O . LEU B 1 50 ? -6.301 7.762 -6.066 1 96.12 50 LEU B O 1
ATOM 2849 N N . ASN B 1 51 ? -7.312 9.648 -5.508 1 96.25 51 ASN B N 1
ATOM 2850 C CA . ASN B 1 51 ? -7.371 9.266 -4.102 1 96.25 51 ASN B CA 1
ATOM 2851 C C . ASN B 1 51 ? -8.203 8 -3.896 1 96.25 51 ASN B C 1
ATOM 2853 O O . ASN B 1 51 ? -7.844 7.141 -3.086 1 96.25 51 ASN B O 1
ATOM 2857 N N . ARG B 1 52 ? -9.273 7.891 -4.59 1 96 52 ARG B N 1
ATOM 2858 C CA . ARG B 1 52 ? -10.102 6.691 -4.523 1 96 52 ARG B CA 1
ATOM 2859 C C . ARG B 1 52 ? -9.344 5.477 -5.051 1 96 52 ARG B C 1
ATOM 2861 O O . ARG B 1 52 ? -9.422 4.391 -4.469 1 96 52 ARG B O 1
ATOM 2868 N N . LEU B 1 53 ? -8.672 5.684 -6.09 1 96.06 53 LEU B N 1
ATOM 2869 C CA . LEU B 1 53 ? -7.863 4.609 -6.656 1 96.06 53 LEU B CA 1
ATOM 2870 C C . LEU B 1 53 ? -6.801 4.148 -5.664 1 96.06 53 LEU B C 1
ATOM 2872 O O . LEU B 1 53 ? -6.613 2.947 -5.465 1 96.06 53 LEU B O 1
ATOM 2876 N N . LEU B 1 54 ? -6.191 5.051 -4.949 1 96.31 54 LEU B N 1
ATOM 2877 C CA . LEU B 1 54 ? -5.086 4.766 -4.043 1 96.31 54 LEU B CA 1
ATOM 2878 C C . LEU B 1 54 ? -5.59 4.184 -2.729 1 96.31 54 LEU B C 1
ATOM 2880 O O . LEU B 1 54 ? -4.812 3.637 -1.944 1 96.31 54 LEU B O 1
ATOM 2884 N N . SER B 1 55 ? -6.863 4.281 -2.512 1 95.06 55 SER B N 1
ATOM 2885 C CA . SER B 1 55 ? -7.418 3.883 -1.222 1 95.06 55 SER B CA 1
ATOM 2886 C C . SER B 1 55 ? -7.492 2.365 -1.097 1 95.06 55 SER B C 1
ATOM 2888 O O . SER B 1 55 ? -7.633 1.834 0.006 1 95.06 55 SER B O 1
ATOM 2890 N N . THR B 1 56 ? -7.32 1.655 -2.178 1 94.88 56 THR B N 1
ATOM 2891 C CA . THR B 1 56 ? -7.32 0.196 -2.172 1 94.88 56 THR B CA 1
ATOM 2892 C C . THR B 1 56 ? -5.922 -0.348 -2.436 1 94.88 56 THR B C 1
ATOM 2894 O O . THR B 1 56 ? -5.105 0.309 -3.086 1 94.88 56 THR B O 1
ATOM 2897 N N . LYS B 1 57 ? -5.715 -1.488 -1.893 1 94.81 57 LYS B N 1
ATOM 2898 C CA . LYS B 1 57 ? -4.422 -2.129 -2.125 1 94.81 57 LYS B CA 1
ATOM 2899 C C . LYS B 1 57 ? -4.195 -2.387 -3.611 1 94.81 57 LYS B C 1
ATOM 2901 O O . LYS B 1 57 ? -3.098 -2.168 -4.125 1 94.81 57 LYS B O 1
ATOM 2906 N N . ALA B 1 58 ? -5.215 -2.865 -4.312 1 94 58 ALA B N 1
ATOM 2907 C CA . ALA B 1 58 ? -5.117 -3.145 -5.742 1 94 58 ALA B CA 1
ATOM 2908 C C . ALA B 1 58 ? -4.828 -1.872 -6.531 1 94 58 ALA B C 1
ATOM 2910 O O . ALA B 1 58 ? -3.982 -1.868 -7.43 1 94 58 ALA B O 1
ATOM 2911 N N . GLY B 1 59 ? -5.559 -0.848 -6.184 1 96.25 59 GLY B N 1
ATOM 2912 C CA . GLY B 1 59 ? -5.324 0.429 -6.84 1 96.25 59 GLY B CA 1
ATOM 2913 C C . GLY B 1 59 ? -3.932 0.98 -6.59 1 96.25 59 GLY B C 1
ATOM 2914 O O . GLY B 1 59 ? -3.307 1.531 -7.5 1 96.25 59 GLY B O 1
ATOM 2915 N N . LEU B 1 60 ? -3.479 0.857 -5.379 1 96.94 60 LEU B N 1
ATOM 2916 C CA . LEU B 1 60 ? -2.125 1.277 -5.039 1 96.94 60 LEU B CA 1
ATOM 2917 C C . LEU B 1 60 ? -1.094 0.509 -5.859 1 96.94 60 LEU B C 1
ATOM 2919 O O . LEU B 1 60 ? -0.143 1.099 -6.379 1 96.94 60 LEU B O 1
ATOM 2923 N N . ASP B 1 61 ? -1.272 -0.708 -6 1 96.25 61 ASP B N 1
ATOM 2924 C CA . ASP B 1 61 ? -0.354 -1.537 -6.773 1 96.25 61 ASP B CA 1
ATOM 2925 C C . ASP B 1 61 ? -0.327 -1.105 -8.242 1 96.25 61 ASP B C 1
ATOM 2927 O O . ASP B 1 61 ? 0.733 -1.093 -8.867 1 96.25 61 ASP B O 1
ATOM 2931 N N . ILE B 1 62 ? -1.45 -0.81 -8.758 1 96.75 62 ILE B N 1
ATOM 2932 C CA . ILE B 1 62 ? -1.546 -0.367 -10.148 1 96.75 62 ILE B CA 1
ATOM 2933 C C . ILE B 1 62 ? -0.753 0.924 -10.328 1 96.75 62 ILE B C 1
ATOM 2935 O O . ILE B 1 62 ? -0.003 1.065 -11.297 1 96.75 62 ILE B O 1
ATOM 2939 N N . VAL B 1 63 ? -0.899 1.812 -9.422 1 97.31 63 VAL B N 1
ATOM 2940 C CA . VAL B 1 63 ? -0.202 3.092 -9.508 1 97.31 63 VAL B CA 1
ATOM 2941 C C . VAL B 1 63 ? 1.304 2.869 -9.391 1 97.31 63 VAL B C 1
ATOM 2943 O O . VAL B 1 63 ? 2.08 3.414 -10.18 1 97.31 63 VAL B O 1
ATOM 2946 N N . LEU B 1 64 ? 1.69 2.066 -8.469 1 97.62 64 LEU B N 1
ATOM 2947 C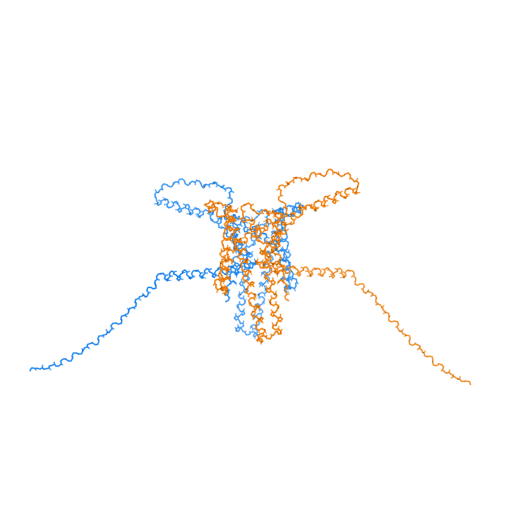 CA . LEU B 1 64 ? 3.109 1.785 -8.289 1 97.62 64 LEU B CA 1
ATOM 2948 C C . LEU B 1 64 ? 3.691 1.09 -9.516 1 97.62 64 LEU B C 1
ATOM 2950 O O . LEU B 1 64 ? 4.812 1.393 -9.93 1 97.62 64 LEU B O 1
ATOM 2954 N N . ALA B 1 65 ? 2.965 0.203 -10.078 1 96.94 65 ALA B N 1
ATOM 2955 C CA . ALA B 1 65 ? 3.416 -0.504 -11.273 1 96.94 65 ALA B CA 1
ATOM 2956 C C . ALA B 1 65 ? 3.6 0.458 -12.445 1 96.94 65 ALA B C 1
ATOM 2958 O O . ALA B 1 65 ? 4.594 0.381 -13.172 1 96.94 65 ALA B O 1
ATOM 2959 N N . ASN B 1 66 ? 2.682 1.268 -12.617 1 96.62 66 ASN B N 1
ATOM 2960 C CA . ASN B 1 66 ? 2.787 2.25 -13.688 1 96.62 66 ASN B CA 1
ATOM 2961 C C . ASN B 1 66 ? 3.99 3.168 -13.492 1 96.62 66 ASN B C 1
ATOM 2963 O O . ASN B 1 66 ? 4.734 3.434 -14.438 1 96.62 66 ASN B O 1
ATOM 2967 N N . LEU B 1 67 ? 4.141 3.631 -12.266 1 97 67 LEU B N 1
ATOM 2968 C CA . LEU B 1 67 ? 5.285 4.484 -11.977 1 97 67 LEU B CA 1
ATOM 2969 C C . LEU B 1 67 ? 6.594 3.748 -12.242 1 97 67 LEU B C 1
ATOM 2971 O O . LEU B 1 67 ? 7.539 4.324 -12.789 1 97 67 LEU B O 1
ATOM 2975 N N . ASN B 1 68 ? 6.609 2.527 -11.914 1 96.75 68 ASN B N 1
ATOM 2976 C CA . ASN B 1 68 ? 7.777 1.682 -12.133 1 96.75 68 ASN B CA 1
ATOM 2977 C C . ASN B 1 68 ? 8.078 1.507 -13.617 1 96.75 68 ASN B C 1
ATOM 2979 O O . ASN B 1 68 ? 9.164 1.861 -14.078 1 96.75 68 ASN B O 1
ATOM 2983 N N . TYR B 1 69 ? 7.145 1.101 -14.375 1 94.75 69 TYR B N 1
ATOM 2984 C CA . TYR B 1 69 ? 7.336 0.745 -15.773 1 94.75 69 TYR B CA 1
ATOM 2985 C C . TYR B 1 69 ? 7.531 1.99 -16.641 1 94.75 69 TYR B C 1
ATOM 2987 O O . TYR B 1 69 ? 8.359 2 -17.547 1 94.75 69 TYR B O 1
ATOM 2995 N N . ILE B 1 70 ? 6.777 3.02 -16.344 1 94.56 70 ILE B N 1
ATOM 2996 C CA . ILE B 1 70 ? 6.871 4.242 -17.125 1 94.56 70 ILE B CA 1
ATOM 2997 C C . ILE B 1 70 ? 8.234 4.895 -16.906 1 94.56 70 ILE B C 1
ATOM 2999 O O . ILE B 1 70 ? 8.875 5.34 -17.859 1 94.56 70 ILE B O 1
ATOM 3003 N N . SER B 1 71 ? 8.648 4.965 -15.664 1 95.12 71 SER B N 1
ATOM 3004 C CA . SER B 1 71 ? 9.945 5.566 -15.398 1 95.12 71 SER B CA 1
ATOM 3005 C C . SER B 1 71 ? 11.07 4.758 -16.047 1 95.12 71 SER B C 1
ATOM 3007 O O . SER B 1 71 ? 12.023 5.328 -16.578 1 95.12 71 SER B O 1
ATOM 3009 N N . HIS B 1 72 ? 10.945 3.5 -16 1 93.5 72 HIS B N 1
ATOM 3010 C CA . HIS B 1 72 ? 11.914 2.625 -16.641 1 93.5 72 HIS B CA 1
ATOM 3011 C C . HIS B 1 72 ? 11.953 2.854 -18.156 1 93.5 72 HIS B C 1
ATOM 3013 O O . HIS B 1 72 ? 13.031 3.025 -18.734 1 93.5 72 HIS B O 1
ATOM 3019 N N . SER B 1 73 ? 10.828 2.879 -18.781 1 91.38 73 SER B N 1
ATOM 3020 C CA . SER B 1 73 ? 10.727 3.049 -20.234 1 91.38 73 SER B CA 1
ATOM 3021 C C . SER B 1 73 ? 11.195 4.434 -20.656 1 91.38 73 SER B C 1
ATOM 3023 O O . SER B 1 73 ? 11.867 4.574 -21.688 1 91.38 73 SER B O 1
ATOM 3025 N N . LEU B 1 74 ? 10.805 5.422 -19.859 1 90.5 74 LEU B N 1
ATOM 3026 C CA . LEU B 1 74 ? 11.172 6.797 -20.188 1 90.5 74 LEU B CA 1
ATOM 3027 C C . LEU B 1 74 ? 12.68 6.973 -20.172 1 90.5 74 LEU B C 1
ATOM 3029 O O . LEU B 1 74 ? 13.242 7.711 -20.984 1 90.5 74 LEU B O 1
ATOM 3033 N N . HIS B 1 75 ? 13.352 6.328 -19.219 1 90.31 75 HIS B N 1
ATOM 3034 C CA . HIS B 1 75 ? 14.812 6.402 -19.156 1 90.31 75 HIS B CA 1
ATOM 3035 C C . HIS B 1 75 ? 15.445 5.918 -20.453 1 90.31 75 HIS B C 1
ATOM 3037 O O . HIS B 1 75 ? 16.281 6.613 -21.031 1 90.31 75 HIS B O 1
ATOM 3043 N N . TYR B 1 76 ? 15.023 4.805 -20.938 1 86.38 76 TYR B N 1
ATOM 3044 C CA . TYR B 1 76 ? 15.633 4.215 -22.109 1 86.38 76 TYR B CA 1
ATOM 3045 C C . TYR B 1 76 ? 15.172 4.926 -23.391 1 86.38 76 TYR B C 1
ATOM 3047 O O . TYR B 1 76 ? 15.93 5.047 -24.344 1 86.38 76 TYR B O 1
ATOM 3055 N N . LEU B 1 77 ? 13.961 5.367 -23.406 1 83.06 77 LEU B N 1
ATOM 3056 C CA . LEU B 1 77 ? 13.477 6.141 -24.547 1 83.06 77 LEU B CA 1
ATOM 3057 C C . LEU B 1 77 ? 14.258 7.438 -24.703 1 83.06 77 LEU B C 1
ATOM 3059 O O . LEU B 1 77 ? 14.602 7.832 -25.828 1 83.06 77 LEU B O 1
ATOM 3063 N N . LEU B 1 78 ? 14.484 8.039 -23.547 1 80.94 78 LEU B N 1
ATOM 3064 C CA . LEU B 1 78 ? 15.219 9.297 -23.578 1 80.94 78 LEU B CA 1
ATOM 3065 C C . LEU B 1 78 ? 16.688 9.062 -23.906 1 80.94 78 LEU B C 1
ATOM 3067 O O . LEU B 1 78 ? 17.359 9.93 -24.484 1 80.94 78 LEU B O 1
ATOM 3071 N N . ALA B 1 79 ? 17.172 7.926 -23.406 1 74.62 79 ALA B N 1
ATOM 3072 C CA . ALA B 1 79 ? 18.562 7.578 -23.688 1 74.62 79 ALA B CA 1
ATOM 3073 C C . ALA B 1 79 ? 18.734 7.137 -25.141 1 74.62 79 ALA B C 1
ATOM 3075 O O . ALA B 1 79 ? 19.828 7.234 -25.688 1 74.62 79 ALA B O 1
ATOM 3076 N N . SER B 1 80 ? 17.578 6.508 -25.625 1 68.5 80 SER B N 1
ATOM 3077 C CA . SER B 1 80 ? 17.656 6.059 -27.016 1 68.5 80 SER B CA 1
ATOM 3078 C C . SER B 1 80 ? 17.609 7.234 -27.984 1 68.5 80 SER B C 1
ATOM 3080 O O . SER B 1 80 ? 16.688 8.062 -27.922 1 68.5 80 SER B O 1
ATOM 3082 N N . SER B 1 81 ? 18.406 7.941 -28.219 1 54.28 81 SER B N 1
ATOM 3083 C CA . SER B 1 81 ? 18.641 9.172 -28.969 1 54.28 81 SER B CA 1
ATOM 3084 C C . SER B 1 81 ? 17.984 9.125 -30.344 1 54.28 81 SER B C 1
ATOM 3086 O O . SER B 1 81 ? 18.641 8.812 -31.328 1 54.28 81 SER B O 1
ATOM 3088 N N . PRO B 1 82 ? 17.172 8.531 -30.859 1 54.22 82 PRO B N 1
ATOM 3089 C CA . PRO B 1 82 ? 16.812 9.461 -31.938 1 54.22 82 PRO B CA 1
ATOM 3090 C C . PRO B 1 82 ? 16.531 10.875 -31.422 1 54.22 82 PRO B C 1
ATOM 3092 O O . PRO B 1 82 ? 16.859 11.852 -32.094 1 54.22 82 PRO B O 1
ATOM 3095 N N . LEU B 1 83 ? 16.109 10.992 -30.188 1 51.66 83 LEU B N 1
ATOM 3096 C CA . LEU B 1 83 ? 15.922 12.305 -29.594 1 51.66 83 LEU B CA 1
ATOM 3097 C C . LEU B 1 83 ? 17.25 12.898 -29.141 1 51.66 83 LEU B C 1
ATOM 3099 O O . LEU B 1 83 ? 17.469 14.109 -29.266 1 51.66 83 LEU B O 1
ATOM 3103 N N . ALA B 1 84 ? 18.141 12.062 -28.547 1 52.28 84 ALA B N 1
ATOM 3104 C CA . ALA B 1 84 ? 19.516 12.523 -28.359 1 52.28 84 ALA B CA 1
ATOM 3105 C C . ALA B 1 84 ? 20.141 12.883 -29.703 1 52.28 84 ALA B C 1
ATOM 3107 O O . ALA B 1 84 ? 20.844 13.891 -29.812 1 52.28 84 ALA B O 1
ATOM 3108 N N . ARG B 1 85 ? 19.812 11.953 -30.609 1 55.12 85 ARG B N 1
ATOM 3109 C CA . ARG B 1 85 ? 20.234 12.305 -31.969 1 55.12 85 ARG B CA 1
ATOM 3110 C C . ARG B 1 85 ? 19.484 13.523 -32.469 1 55.12 85 ARG B C 1
ATOM 3112 O O . ARG B 1 85 ? 20.062 14.383 -33.156 1 55.12 85 ARG B O 1
ATOM 3119 N N . LEU B 1 86 ? 18.219 13.461 -32.125 1 55.59 86 LEU B N 1
ATOM 3120 C CA . LEU B 1 86 ? 17.422 14.609 -32.562 1 55.59 86 LEU B CA 1
ATOM 3121 C C . LEU B 1 86 ? 17.859 15.867 -31.812 1 55.59 86 LEU B C 1
ATOM 3123 O O . LEU B 1 86 ? 18 16.938 -32.406 1 55.59 86 LEU B O 1
ATOM 3127 N N . ARG B 1 87 ? 18.078 15.734 -30.531 1 53.56 87 ARG B N 1
ATOM 3128 C CA . ARG B 1 87 ? 18.609 16.875 -29.797 1 53.56 87 ARG B CA 1
ATOM 3129 C C . ARG B 1 87 ? 20 17.25 -30.297 1 53.56 87 ARG B C 1
ATOM 3131 O O . ARG B 1 87 ? 20.312 18.438 -30.438 1 53.56 87 ARG B O 1
ATOM 3138 N N . LEU B 1 88 ? 20.812 16.203 -30.531 1 57.78 88 LEU B N 1
ATOM 3139 C CA . LEU B 1 88 ? 22.109 16.469 -31.125 1 57.78 88 LEU B CA 1
ATOM 3140 C C . LEU B 1 88 ? 21.953 17.047 -32.531 1 57.78 88 LEU B C 1
ATOM 3142 O O . LEU B 1 88 ? 22.656 17.984 -32.906 1 57.78 88 LEU B O 1
ATOM 3146 N N . THR B 1 89 ? 20.984 16.469 -33.219 1 56.81 89 THR B N 1
ATOM 3147 C CA . THR B 1 89 ? 20.75 16.969 -34.594 1 56.81 89 THR B CA 1
ATOM 3148 C C . THR B 1 89 ? 20.219 18.406 -34.531 1 56.81 89 THR B C 1
ATOM 3150 O O . THR B 1 89 ? 20.641 19.25 -35.344 1 56.81 89 THR B O 1
ATOM 3153 N N . ILE B 1 90 ? 19.359 18.641 -33.656 1 58.62 90 ILE B N 1
ATOM 3154 C CA . ILE B 1 90 ? 18.812 19.984 -33.531 1 58.62 90 ILE B CA 1
ATOM 3155 C C . ILE B 1 90 ? 19.906 20.953 -33.062 1 58.62 90 ILE B C 1
ATOM 3157 O O . ILE B 1 90 ? 20.016 22.062 -33.562 1 58.62 90 ILE B O 1
ATOM 3161 N N . ARG B 1 91 ? 20.641 20.469 -32.062 1 58.94 91 ARG B N 1
ATOM 3162 C CA . ARG B 1 91 ? 21.75 21.281 -31.594 1 58.94 91 ARG B CA 1
ATOM 3163 C C . ARG B 1 91 ? 22.766 21.547 -32.719 1 58.94 91 ARG B C 1
ATOM 3165 O O . ARG B 1 91 ? 23.234 22.672 -32.875 1 58.94 91 ARG B O 1
ATOM 3172 N N . LEU B 1 92 ? 23.047 20.516 -33.438 1 63.06 92 LEU B N 1
ATOM 3173 C CA . LEU B 1 92 ? 23.969 20.672 -34.562 1 63.06 92 LEU B CA 1
ATOM 3174 C C . LEU B 1 92 ? 23.375 21.547 -35.656 1 63.06 92 LEU B C 1
ATOM 3176 O O . LEU B 1 92 ? 24.062 22.359 -36.25 1 63.06 92 LEU B O 1
ATOM 3180 N N . TRP B 1 93 ? 22.125 21.359 -35.906 1 60.41 93 TRP B N 1
ATOM 3181 C CA . TRP B 1 93 ? 21.422 22.141 -36.906 1 60.41 93 TRP B CA 1
ATOM 3182 C C . TRP B 1 93 ? 21.375 23.625 -36.5 1 60.41 93 TRP B C 1
ATOM 3184 O O . TRP B 1 93 ? 21.625 24.5 -37.312 1 60.41 93 TRP B O 1
ATOM 3194 N N . LEU B 1 94 ? 21.109 23.828 -35.281 1 59.06 94 LEU B N 1
ATOM 3195 C CA . LEU B 1 94 ? 21.094 25.203 -34.75 1 59.06 94 LEU B CA 1
ATOM 3196 C C . LEU B 1 94 ? 22.469 25.828 -34.812 1 59.06 94 LEU B C 1
ATOM 3198 O O . LEU B 1 94 ? 22.609 27 -35.188 1 59.06 94 LEU B O 1
ATOM 3202 N N . LEU B 1 95 ? 23.406 25.016 -34.469 1 59 95 LEU B N 1
ATOM 3203 C CA . LEU B 1 95 ? 24.781 25.5 -34.531 1 59 95 LEU B CA 1
ATOM 3204 C C . LEU B 1 95 ? 25.172 25.781 -36 1 59 95 LEU B C 1
ATOM 3206 O O . LEU B 1 95 ? 25.844 26.766 -36.281 1 59 95 LEU B O 1
ATOM 3210 N N . ARG B 1 96 ? 24.75 24.938 -36.812 1 60.12 96 ARG B N 1
ATOM 3211 C CA . ARG B 1 96 ? 25.031 25.125 -38.219 1 60.12 96 ARG B CA 1
ATOM 3212 C C . ARG B 1 96 ? 24.359 26.391 -38.75 1 60.12 96 ARG B C 1
ATOM 3214 O O . ARG B 1 96 ? 24.938 27.109 -39.562 1 60.12 96 ARG B O 1
ATOM 3221 N N . ARG B 1 97 ? 23.219 26.578 -38.312 1 58.75 97 ARG B N 1
ATOM 3222 C CA . ARG B 1 97 ? 22.5 27.75 -38.781 1 58.75 97 ARG B CA 1
ATOM 3223 C C . ARG B 1 97 ? 23.094 29.031 -38.219 1 58.75 97 ARG B C 1
ATOM 3225 O O . ARG B 1 97 ? 23.062 30.078 -38.875 1 58.75 97 ARG B O 1
ATOM 3232 N N . LEU B 1 98 ? 23.422 28.969 -36.969 1 55.78 98 LEU B N 1
ATOM 3233 C CA . LEU B 1 98 ? 24 30.156 -36.344 1 55.78 98 LEU B CA 1
ATOM 3234 C C . LEU B 1 98 ? 25.469 30.312 -36.75 1 55.78 98 LEU B C 1
ATOM 3236 O O . LEU B 1 98 ? 26.109 31.297 -36.375 1 55.78 98 LEU B O 1
ATOM 3240 N N . GLY B 1 99 ? 25.938 29.703 -37.844 1 53 99 GLY B N 1
ATOM 3241 C CA . GLY B 1 99 ? 27.25 29.891 -38.438 1 53 99 GLY B CA 1
ATOM 3242 C C . GLY B 1 99 ? 28.391 29.531 -37.5 1 53 99 GLY B C 1
ATOM 3243 O O . GLY B 1 99 ? 29.531 29.984 -37.688 1 53 99 GLY B O 1
ATOM 3244 N N . ARG B 1 100 ? 28.109 29.25 -36.312 1 50.12 100 ARG B N 1
ATOM 3245 C CA . ARG B 1 100 ? 29.203 29.062 -35.375 1 50.12 100 ARG B CA 1
ATOM 3246 C C . ARG B 1 100 ? 29.891 27.719 -35.562 1 50.12 100 ARG B C 1
ATOM 3248 O O . ARG B 1 100 ? 29.266 26.766 -36.094 1 50.12 100 ARG B O 1
ATOM 3255 N N . ASP B 1 101 ? 31.203 27.625 -35.656 1 47.44 101 ASP B N 1
ATOM 3256 C CA . ASP B 1 101 ? 32.062 26.453 -35.75 1 47.44 101 ASP B CA 1
ATOM 3257 C C . ASP B 1 101 ? 31.531 25.297 -34.906 1 47.44 101 ASP B C 1
ATOM 3259 O O . ASP B 1 101 ? 30.984 25.516 -33.844 1 47.44 101 ASP B O 1
ATOM 3263 N N . ILE B 1 102 ? 31 24.281 -35.625 1 47.19 102 ILE B N 1
ATOM 3264 C CA . ILE B 1 102 ? 30.562 23.047 -34.969 1 47.19 102 ILE B CA 1
ATOM 3265 C C . ILE B 1 102 ? 31.531 22.688 -33.844 1 47.19 102 ILE B C 1
ATOM 3267 O O . ILE B 1 102 ? 32.688 22.375 -34.094 1 47.19 102 ILE B O 1
ATOM 3271 N N . PRO B 1 103 ? 31.625 23.391 -32.719 1 44.34 103 PRO B N 1
ATOM 3272 C CA . PRO B 1 103 ? 32.625 22.891 -31.781 1 44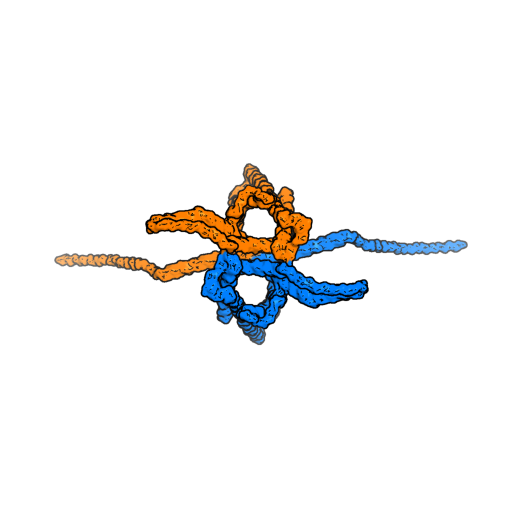.34 103 PRO B CA 1
ATOM 3273 C C . PRO B 1 103 ? 32.656 21.359 -31.719 1 44.34 103 PRO B C 1
ATOM 3275 O O . PRO B 1 103 ? 31.672 20.703 -32.094 1 44.34 103 PRO B O 1
ATOM 3278 N N . ALA B 1 104 ? 33.844 20.719 -31.578 1 39.91 104 ALA B N 1
ATOM 3279 C CA . ALA B 1 104 ? 34.062 19.312 -31.297 1 39.91 104 ALA B CA 1
ATOM 3280 C C . ALA B 1 104 ? 32.969 18.75 -30.391 1 39.91 104 ALA B C 1
ATOM 3282 O O . ALA B 1 104 ? 32.594 19.391 -29.422 1 39.91 104 ALA B O 1
ATOM 3283 N N . ILE B 1 105 ? 31.953 18.078 -31 1 42.09 105 ILE B N 1
ATOM 3284 C CA . ILE B 1 105 ? 31.016 17.328 -30.172 1 42.09 105 ILE B CA 1
ATOM 3285 C C . ILE B 1 105 ? 31.75 16.812 -28.922 1 42.09 105 ILE B C 1
ATOM 3287 O O . ILE B 1 105 ? 32.719 16.062 -29.031 1 42.09 105 ILE B O 1
ATOM 3291 N N . PRO B 1 106 ? 31.906 17.625 -27.875 1 40.94 106 PRO B N 1
ATOM 3292 C CA . PRO B 1 106 ? 32.594 16.922 -26.797 1 40.94 106 PRO B CA 1
ATOM 3293 C C . PRO B 1 106 ? 32.188 15.453 -26.688 1 40.94 106 PRO B C 1
ATOM 3295 O O . PRO B 1 106 ? 31.078 15.094 -27.078 1 40.94 106 PRO B O 1
ATOM 3298 N N . PRO B 1 107 ? 33.156 14.516 -26.859 1 37.66 107 PRO B N 1
ATOM 3299 C CA . PRO B 1 107 ? 32.75 13.125 -26.672 1 37.66 107 PRO B CA 1
ATOM 3300 C C . PRO B 1 107 ? 31.609 12.977 -25.672 1 37.66 107 PRO B C 1
ATOM 3302 O O . PRO B 1 107 ? 31.422 13.844 -24.812 1 37.66 107 PRO B O 1
ATOM 3305 N N . PRO B 1 108 ? 30.547 12.328 -26.156 1 36.69 108 PRO B N 1
ATOM 3306 C CA . PRO B 1 108 ? 29.562 12.102 -25.078 1 36.69 108 PRO B CA 1
ATOM 3307 C C . PRO B 1 108 ? 30.203 12.102 -23.688 1 36.69 108 PRO B C 1
ATOM 3309 O O . PRO B 1 108 ? 31.281 11.547 -23.5 1 36.69 108 PRO B O 1
ATOM 3312 N N . ALA B 1 109 ? 30.438 13.297 -23.109 1 35.53 109 ALA B N 1
ATOM 3313 C CA . ALA B 1 109 ? 30.891 13.172 -21.719 1 35.53 109 ALA B CA 1
ATOM 3314 C C . ALA B 1 109 ? 30.578 11.781 -21.172 1 35.53 109 ALA B C 1
ATOM 3316 O O . ALA B 1 109 ? 29.422 11.398 -21.062 1 35.53 109 ALA B O 1
ATOM 3317 N N . THR B 1 110 ? 31.156 10.758 -21.656 1 35.78 110 THR B N 1
ATOM 3318 C CA . THR B 1 110 ? 31.297 9.438 -21.047 1 35.78 110 THR B CA 1
ATOM 3319 C C . THR B 1 110 ? 31.266 9.531 -19.531 1 35.78 110 THR B C 1
ATOM 3321 O O . THR B 1 110 ? 31.609 8.578 -18.828 1 35.78 110 THR B O 1
ATOM 3324 N N . ASN B 1 111 ? 31.641 10.688 -19 1 35.25 111 ASN B N 1
ATOM 3325 C CA . ASN B 1 111 ? 31.656 10.578 -17.547 1 35.25 111 ASN B CA 1
ATOM 3326 C C . ASN B 1 111 ? 30.391 9.914 -17 1 35.25 111 ASN B C 1
ATOM 3328 O O . ASN B 1 111 ? 29.328 10.523 -17 1 35.25 111 ASN B O 1
ATOM 3332 N N . VAL B 1 112 ? 30.094 8.773 -17.375 1 39.75 112 VAL B N 1
ATOM 3333 C CA . VAL B 1 112 ? 29.281 7.805 -16.656 1 39.75 112 VAL B CA 1
ATOM 3334 C C . VAL B 1 112 ? 29.172 8.219 -15.188 1 39.75 112 VAL B C 1
ATOM 3336 O O . VAL B 1 112 ? 30.109 8.031 -14.414 1 39.75 112 VAL B O 1
ATOM 3339 N N . SER B 1 113 ? 29.156 9.367 -14.859 1 43 113 SER B N 1
ATOM 3340 C CA . SER B 1 113 ? 28.953 9.633 -13.438 1 43 113 SER B CA 1
ATOM 3341 C C . SER B 1 113 ? 28.188 8.5 -12.766 1 43 113 SER B C 1
ATOM 3343 O O . SER B 1 113 ? 27.234 7.961 -13.336 1 43 113 SER B O 1
ATOM 3345 N N . SER B 1 114 ? 28.922 7.609 -12.133 1 55.31 114 SER B N 1
ATOM 3346 C CA . SER B 1 114 ? 28.656 6.43 -11.312 1 55.31 114 SER B CA 1
ATOM 3347 C C . SER B 1 114 ? 27.266 6.512 -10.664 1 55.31 114 SER B C 1
ATOM 3349 O O . SER B 1 114 ? 26.75 5.508 -10.172 1 55.31 114 SER B O 1
ATOM 3351 N N . ALA B 1 115 ? 26.672 7.758 -10.742 1 67.31 115 ALA B N 1
ATOM 3352 C CA . ALA B 1 115 ? 25.422 7.824 -9.992 1 67.31 115 ALA B CA 1
ATOM 3353 C C . ALA B 1 115 ? 24.25 7.32 -10.828 1 67.31 115 ALA B C 1
ATOM 3355 O O . ALA B 1 115 ? 24.172 7.602 -12.023 1 67.31 115 ALA B O 1
ATOM 3356 N N . ARG B 1 116 ? 23.578 6.367 -10.438 1 83.88 116 ARG B N 1
ATOM 3357 C CA . ARG B 1 116 ? 22.359 5.824 -11.039 1 83.88 116 ARG B CA 1
ATOM 3358 C C . ARG B 1 116 ? 21.453 6.941 -11.539 1 83.88 116 ARG B C 1
ATOM 3360 O O . ARG B 1 116 ? 21.172 7.891 -10.805 1 83.88 116 ARG B O 1
ATOM 3367 N N . PRO B 1 117 ? 21.156 6.969 -12.844 1 91 117 PRO B N 1
ATOM 3368 C CA . PRO B 1 117 ? 20.234 7.98 -13.352 1 91 117 PRO B CA 1
ATOM 3369 C C . PRO B 1 117 ? 18.953 8.094 -12.516 1 91 117 PRO B C 1
ATOM 3371 O O . PRO B 1 117 ? 18.453 7.082 -12.016 1 91 117 PRO B O 1
ATOM 3374 N N . PRO B 1 118 ? 18.469 9.312 -12.398 1 93.31 118 PRO B N 1
ATOM 3375 C CA . PRO B 1 118 ? 17.328 9.555 -11.508 1 93.31 118 PRO B CA 1
ATOM 3376 C C . PRO B 1 118 ? 16.109 8.734 -11.891 1 93.31 118 PRO B C 1
ATOM 3378 O O . PRO B 1 118 ? 15.414 8.203 -11.016 1 93.31 118 PRO B O 1
ATOM 3381 N N . LEU B 1 119 ? 15.852 8.609 -13.148 1 93.44 119 LEU B N 1
ATOM 3382 C CA . LEU B 1 119 ? 14.664 7.879 -13.578 1 93.44 119 LEU B CA 1
ATOM 3383 C C . LEU B 1 119 ? 14.789 6.395 -13.25 1 93.44 119 LEU B C 1
ATOM 3385 O O . LEU B 1 119 ? 13.805 5.75 -12.883 1 93.44 119 LEU B O 1
ATOM 3389 N N . LEU B 1 120 ? 15.93 5.875 -13.414 1 93.5 120 LEU B N 1
ATOM 3390 C CA . LEU B 1 120 ? 16.141 4.469 -13.078 1 93.5 120 LEU B CA 1
ATOM 3391 C C . LEU B 1 120 ? 16.141 4.262 -11.57 1 93.5 120 LEU B C 1
ATOM 3393 O O . LEU B 1 120 ? 15.664 3.23 -11.086 1 93.5 120 LEU B O 1
ATOM 3397 N N . ALA B 1 121 ? 16.688 5.242 -10.867 1 95.75 121 ALA B N 1
ATOM 3398 C CA . ALA B 1 121 ? 16.625 5.176 -9.414 1 95.75 121 ALA B CA 1
ATOM 3399 C C . ALA B 1 121 ? 15.188 5.16 -8.914 1 95.75 121 ALA B C 1
ATOM 3401 O O . ALA B 1 121 ? 14.852 4.41 -7.996 1 95.75 121 ALA B O 1
ATOM 3402 N N . PHE B 1 122 ? 14.43 6.008 -9.562 1 96.94 122 PHE B N 1
ATOM 3403 C CA . PHE B 1 122 ? 13.016 6.066 -9.219 1 96.94 122 PHE B CA 1
ATOM 3404 C C . PHE B 1 122 ? 12.32 4.75 -9.555 1 96.94 122 PHE B C 1
ATOM 3406 O O . PHE B 1 122 ? 11.547 4.227 -8.75 1 96.94 122 PHE B O 1
ATOM 3413 N N . SER B 1 123 ? 12.57 4.188 -10.672 1 95.81 123 SER B N 1
ATOM 3414 C CA . SER B 1 123 ? 12.008 2.906 -11.086 1 95.81 123 SER B CA 1
ATOM 3415 C C . SER B 1 123 ? 12.383 1.798 -10.109 1 95.81 123 SER B C 1
ATOM 3417 O O . SER B 1 123 ? 11.539 0.995 -9.719 1 95.81 123 SER B O 1
ATOM 3419 N N . ASP B 1 124 ? 13.578 1.831 -9.695 1 95.75 124 ASP B N 1
ATOM 3420 C CA . ASP B 1 124 ? 14.062 0.819 -8.766 1 95.75 124 ASP B CA 1
ATOM 3421 C C . ASP B 1 124 ? 13.367 0.943 -7.41 1 95.75 124 ASP B C 1
ATOM 3423 O O . ASP B 1 124 ? 13.047 -0.065 -6.773 1 95.75 124 ASP B O 1
ATOM 3427 N N . LEU B 1 125 ? 13.227 2.168 -7.004 1 96.81 125 LEU B N 1
ATOM 3428 C CA . LEU B 1 125 ? 12.547 2.412 -5.738 1 96.81 125 LEU B CA 1
ATOM 3429 C C . LEU B 1 125 ? 11.125 1.875 -5.77 1 96.81 125 LEU B C 1
ATOM 3431 O O . LEU B 1 125 ? 10.672 1.23 -4.816 1 96.81 125 LEU B O 1
ATOM 3435 N N . MET B 1 126 ? 10.438 2.059 -6.844 1 97.31 126 MET B N 1
ATOM 3436 C CA . MET B 1 126 ? 9.078 1.554 -7.004 1 97.31 126 MET B CA 1
ATOM 3437 C C . MET B 1 126 ? 9.062 0.03 -7.059 1 97.31 126 MET B C 1
ATOM 3439 O O . MET B 1 126 ? 8.203 -0.61 -6.457 1 97.31 126 MET B O 1
ATOM 3443 N N . SER B 1 127 ? 9.969 -0.487 -7.754 1 96.44 127 SER B N 1
ATOM 3444 C CA . SER B 1 127 ? 10.062 -1.938 -7.867 1 96.44 127 SER B CA 1
ATOM 3445 C C . SER B 1 127 ? 10.312 -2.582 -6.504 1 96.44 127 SER B C 1
ATOM 3447 O O . SER B 1 127 ? 9.656 -3.559 -6.145 1 96.44 127 SER B O 1
ATOM 3449 N N . LYS B 1 128 ? 11.227 -1.968 -5.789 1 96.56 128 LYS B N 1
ATOM 3450 C CA . LYS B 1 128 ? 11.531 -2.48 -4.457 1 96.56 128 LYS B CA 1
ATOM 3451 C C . LYS B 1 128 ? 10.312 -2.408 -3.545 1 96.56 128 LYS B C 1
ATOM 3453 O O . LYS B 1 128 ? 10.07 -3.32 -2.754 1 96.56 128 LYS B O 1
ATOM 3458 N N . THR B 1 129 ? 9.648 -1.368 -3.641 1 97.56 129 THR B N 1
ATOM 3459 C CA . THR B 1 129 ? 8.438 -1.199 -2.836 1 97.56 129 THR B CA 1
ATOM 3460 C C . THR B 1 129 ? 7.402 -2.26 -3.189 1 97.56 129 THR B C 1
ATOM 3462 O O . THR B 1 129 ? 6.789 -2.857 -2.303 1 97.56 129 THR B O 1
ATOM 3465 N N . ARG B 1 130 ? 7.227 -2.496 -4.402 1 96.69 130 ARG B N 1
ATOM 3466 C CA . ARG B 1 130 ? 6.27 -3.508 -4.836 1 96.69 130 ARG B CA 1
ATOM 3467 C C . ARG B 1 130 ? 6.684 -4.895 -4.359 1 96.69 130 ARG B C 1
ATOM 3469 O O . ARG B 1 130 ? 5.84 -5.688 -3.934 1 96.69 130 ARG B O 1
ATOM 3476 N N . PHE B 1 131 ? 7.961 -5.188 -4.445 1 96.38 131 PHE B N 1
ATOM 3477 C CA . PHE B 1 131 ? 8.461 -6.461 -3.941 1 96.38 131 PHE B CA 1
ATOM 3478 C C . PHE B 1 131 ? 8.164 -6.605 -2.453 1 96.38 131 PHE B C 1
ATOM 3480 O O . PHE B 1 131 ? 7.762 -7.676 -1.997 1 96.38 131 PHE B O 1
ATOM 3487 N N . THR B 1 132 ? 8.359 -5.539 -1.741 1 97.44 132 THR B N 1
ATOM 3488 C CA . THR B 1 132 ? 8.133 -5.582 -0.301 1 97.44 132 THR B CA 1
ATOM 3489 C C . THR B 1 132 ? 6.656 -5.812 0.008 1 97.44 132 THR B C 1
ATOM 3491 O O . THR B 1 132 ? 6.316 -6.602 0.892 1 97.44 132 THR B O 1
ATOM 3494 N N . LEU B 1 133 ? 5.832 -5.121 -0.711 1 97.25 133 LEU B N 1
ATOM 3495 C CA . LEU B 1 133 ? 4.398 -5.281 -0.494 1 97.25 133 LEU B CA 1
ATOM 3496 C C . LEU B 1 133 ? 3.955 -6.703 -0.829 1 97.25 133 LEU B C 1
ATOM 3498 O O . LEU B 1 133 ? 3.031 -7.23 -0.206 1 97.25 133 LEU B O 1
ATOM 3502 N N . ARG B 1 134 ? 4.621 -7.312 -1.76 1 96.06 134 ARG B N 1
ATOM 3503 C CA . ARG B 1 134 ? 4.27 -8.672 -2.156 1 96.06 134 ARG B CA 1
ATOM 3504 C C . ARG B 1 134 ? 4.672 -9.672 -1.08 1 96.06 134 ARG B C 1
ATOM 3506 O O . ARG B 1 134 ? 4.234 -10.828 -1.104 1 96.06 134 ARG B O 1
ATOM 3513 N N . LEU B 1 135 ? 5.5 -9.25 -0.165 1 96.5 135 LEU B N 1
ATOM 3514 C CA . LEU B 1 135 ? 5.828 -10.133 0.952 1 96.5 135 LEU B CA 1
ATOM 3515 C C . LEU B 1 135 ? 4.566 -10.562 1.689 1 96.5 135 LEU B C 1
ATOM 3517 O O . LEU B 1 135 ? 4.508 -11.68 2.219 1 96.5 135 LEU B O 1
ATOM 3521 N N . LEU B 1 136 ? 3.582 -9.648 1.664 1 95.81 136 LEU B N 1
ATOM 3522 C CA . LEU B 1 136 ? 2.328 -9.945 2.35 1 95.81 136 LEU B CA 1
ATOM 3523 C C . LEU B 1 136 ? 1.341 -10.625 1.405 1 95.81 136 LEU B C 1
ATOM 3525 O O . LEU B 1 136 ? 0.187 -10.859 1.771 1 95.81 136 LEU B O 1
ATOM 3529 N N . GLY B 1 137 ? 1.788 -10.969 0.261 1 94.56 137 GLY B N 1
ATOM 3530 C CA . GLY B 1 137 ? 0.924 -11.531 -0.765 1 94.56 137 GLY B CA 1
ATOM 3531 C C . GLY B 1 137 ? 0.478 -12.945 -0.459 1 94.56 137 GLY B C 1
ATOM 3532 O O . GLY B 1 137 ? -0.521 -13.422 -1.005 1 94.56 137 GLY B O 1
ATOM 3533 N N . LEU B 1 138 ? 1.212 -13.625 0.386 1 95.25 138 LEU B N 1
ATOM 3534 C CA . LEU B 1 138 ? 0.842 -14.992 0.744 1 95.25 138 LEU B CA 1
ATOM 3535 C C . LEU B 1 138 ? -0.525 -15.031 1.418 1 95.25 138 LEU B C 1
ATOM 3537 O O . LEU B 1 138 ? -1.275 -15.992 1.261 1 95.25 138 LEU B O 1
ATOM 3541 N N . VAL B 1 139 ? -0.841 -13.961 2.082 1 96 139 VAL B N 1
ATOM 3542 C CA . VAL B 1 139 ? -2.135 -13.867 2.75 1 96 139 VAL B CA 1
ATOM 3543 C C . VAL B 1 139 ? -3.254 -13.852 1.709 1 96 139 VAL B C 1
ATOM 3545 O O . VAL B 1 139 ? -4.223 -14.609 1.822 1 96 139 VAL B O 1
ATOM 3548 N N . SER B 1 140 ? -3.072 -13.117 0.758 1 94.75 140 SER B N 1
ATOM 3549 C CA . SER B 1 140 ? -4.066 -13.023 -0.307 1 94.75 140 SER B CA 1
ATOM 3550 C C . SER B 1 140 ? -4.164 -14.328 -1.09 1 94.75 140 SER B C 1
ATOM 3552 O O . SER B 1 140 ? -5.25 -14.711 -1.535 1 94.75 140 SER B O 1
ATOM 3554 N N . MET B 1 141 ? -3.064 -14.992 -1.294 1 95.38 141 MET B N 1
ATOM 3555 C CA . MET B 1 141 ? -3.072 -16.266 -2.016 1 95.38 141 MET B CA 1
ATOM 3556 C C . MET B 1 141 ? -3.824 -17.328 -1.229 1 95.38 141 MET B C 1
ATOM 3558 O O . MET B 1 141 ? -4.543 -18.141 -1.812 1 95.38 141 MET B O 1
ATOM 3562 N N . TRP B 1 142 ? -3.58 -17.297 0.044 1 94.56 142 TRP B N 1
ATOM 3563 C CA . TRP B 1 142 ? -4.34 -18.203 0.894 1 94.56 142 TRP B CA 1
ATOM 3564 C C . TRP B 1 142 ? -5.836 -17.938 0.79 1 94.56 142 TRP B C 1
ATOM 3566 O O . TRP B 1 142 ? -6.637 -18.859 0.66 1 94.56 142 TRP B O 1
ATOM 3576 N N . ALA B 1 143 ? -6.188 -16.719 0.895 1 95.06 143 ALA B N 1
ATOM 3577 C CA . ALA B 1 143 ? -7.594 -16.344 0.786 1 95.06 143 ALA B CA 1
ATOM 3578 C C . ALA B 1 143 ? -8.18 -16.797 -0.553 1 95.06 143 ALA B C 1
ATOM 3580 O O . ALA B 1 143 ? -9.312 -17.266 -0.614 1 95.06 143 ALA B O 1
ATOM 3581 N N . TRP B 1 144 ? -7.426 -16.641 -1.545 1 94.69 144 TRP B N 1
ATOM 3582 C CA . TRP B 1 144 ? -7.82 -17.078 -2.879 1 94.69 144 TRP B CA 1
ATOM 3583 C C . TRP B 1 144 ? -8.008 -18.594 -2.922 1 94.69 144 TRP B C 1
ATOM 3585 O O . TRP B 1 144 ? -9.016 -19.078 -3.443 1 94.69 144 TRP B O 1
ATOM 3595 N N . GLY B 1 145 ? -7.105 -19.266 -2.377 1 95.31 145 GLY B N 1
ATOM 3596 C CA . GLY B 1 145 ? -7.238 -20.719 -2.303 1 95.31 145 GLY B CA 1
ATOM 3597 C C . GLY B 1 145 ? -8.438 -21.156 -1.492 1 95.31 145 GLY B C 1
ATOM 3598 O O . GLY B 1 145 ? -9.164 -22.078 -1.898 1 95.31 145 GLY B O 1
ATOM 3599 N N . SER B 1 146 ? -8.625 -20.516 -0.401 1 94.75 146 SER B N 1
ATOM 3600 C CA . SER B 1 146 ? -9.773 -20.828 0.451 1 94.75 146 SER B CA 1
ATOM 3601 C C . SER B 1 146 ? -11.086 -20.578 -0.279 1 94.75 146 SER B C 1
ATOM 3603 O O . SER B 1 146 ? -11.992 -21.422 -0.227 1 94.75 146 SER B O 1
ATOM 3605 N N . SER B 1 147 ? -11.164 -19.531 -0.897 1 93.94 147 SER B N 1
ATOM 3606 C CA . SER B 1 147 ? -12.383 -19.203 -1.642 1 93.94 147 SER B CA 1
ATOM 3607 C C . SER B 1 147 ? -12.609 -20.203 -2.775 1 93.94 147 SER B C 1
ATOM 3609 O O . SER B 1 147 ? -13.75 -20.594 -3.035 1 93.94 147 SER B O 1
ATOM 3611 N N . THR B 1 148 ? -11.539 -20.578 -3.449 1 94.75 148 THR B N 1
ATOM 3612 C CA . THR B 1 148 ? -11.633 -21.531 -4.539 1 94.75 148 THR B CA 1
ATOM 3613 C C . THR B 1 148 ? -12.094 -22.891 -4.023 1 94.75 148 THR B C 1
ATOM 3615 O O . THR B 1 148 ? -12.875 -23.578 -4.676 1 94.75 148 THR B O 1
ATOM 3618 N N . TYR B 1 149 ? -11.641 -23.203 -2.873 1 94 149 TYR B N 1
ATOM 3619 C CA . TYR B 1 149 ? -12.016 -24.469 -2.271 1 94 149 TYR B CA 1
ATOM 3620 C C . TYR B 1 149 ? -13.477 -24.469 -1.844 1 94 149 TYR B C 1
ATOM 3622 O O . TYR B 1 149 ? -14.188 -25.469 -2.018 1 94 149 TYR B O 1
ATOM 3630 N N . LYS B 1 150 ? -13.938 -23.406 -1.309 1 93.44 150 LYS B N 1
ATOM 3631 C CA . LYS B 1 150 ? -15.305 -23.297 -0.812 1 93.44 150 LYS B CA 1
ATOM 3632 C C . LYS B 1 150 ? -16.297 -23.172 -1.964 1 93.44 150 LYS B C 1
ATOM 3634 O O . LYS B 1 150 ? -17.438 -23.641 -1.861 1 93.44 150 LYS B O 1
ATOM 3639 N N . SER B 1 151 ? -15.812 -22.516 -3.018 1 95.06 151 SER B N 1
ATOM 3640 C CA . SER B 1 151 ? -16.672 -22.344 -4.188 1 95.06 151 SER B CA 1
ATOM 3641 C C . SER B 1 151 ? -15.906 -22.656 -5.477 1 95.06 151 SER B C 1
ATOM 3643 O O . SER B 1 151 ? -15.633 -21.75 -6.273 1 95.06 151 SER B O 1
ATOM 3645 N N . PRO B 1 152 ? -15.797 -23.875 -5.738 1 94.44 152 PRO B N 1
ATOM 3646 C CA . PRO B 1 152 ? -15.07 -24.266 -6.949 1 94.44 152 PRO B CA 1
ATOM 3647 C C . PRO B 1 152 ? -15.898 -24.094 -8.219 1 94.44 152 PRO B C 1
ATOM 3649 O O . PRO B 1 152 ? -17.125 -24.141 -8.164 1 94.44 152 PRO B O 1
ATOM 3652 N N . PRO B 1 153 ? -15.109 -23.812 -9.305 1 94.06 153 PRO B N 1
ATOM 3653 C CA . PRO B 1 153 ? -15.852 -23.75 -10.562 1 94.06 153 PRO B CA 1
ATOM 3654 C C . PRO B 1 153 ? -16.594 -25.047 -10.891 1 94.06 153 PRO B C 1
ATOM 3656 O O . PRO B 1 153 ? -16.125 -26.125 -10.539 1 94.06 153 PRO B O 1
ATOM 3659 N N . ARG B 1 154 ? -17.688 -24.953 -11.633 1 93.56 154 ARG B N 1
ATOM 3660 C CA . ARG B 1 154 ? -18.547 -26.094 -11.953 1 93.56 154 ARG B CA 1
ATOM 3661 C C . ARG B 1 154 ? -17.891 -26.969 -13.023 1 93.56 154 ARG B C 1
ATOM 3663 O O . ARG B 1 154 ? -17.969 -28.188 -12.953 1 93.56 154 ARG B O 1
ATOM 3670 N N . ASP B 1 155 ? -17.281 -26.281 -14.008 1 95.88 155 ASP B N 1
ATOM 3671 C CA . ASP B 1 155 ? -16.625 -27.031 -15.078 1 95.88 155 ASP B CA 1
ATOM 3672 C C . ASP B 1 155 ? -15.359 -27.719 -14.562 1 95.88 155 ASP B C 1
ATOM 3674 O O . ASP B 1 155 ? -14.508 -27.094 -13.945 1 95.88 155 ASP B O 1
ATOM 3678 N N . PRO B 1 156 ? -15.242 -29.016 -14.805 1 95.75 156 PRO B N 1
ATOM 3679 C CA . PRO B 1 156 ? -14.117 -29.766 -14.25 1 95.75 156 PRO B CA 1
ATOM 3680 C C . PRO B 1 156 ? -12.766 -29.25 -14.742 1 95.75 156 PRO B C 1
ATOM 3682 O O . PRO B 1 156 ? -11.781 -29.266 -14 1 95.75 156 PRO B O 1
ATOM 3685 N N . VAL B 1 157 ? -12.648 -28.953 -15.992 1 96.25 157 VAL B N 1
ATOM 3686 C CA . VAL B 1 157 ? -11.398 -28.422 -16.531 1 96.25 157 VAL B CA 1
ATOM 3687 C C . VAL B 1 157 ? -11.047 -27.109 -15.836 1 96.25 157 VAL B C 1
ATOM 3689 O O . VAL B 1 157 ? -9.922 -26.922 -15.383 1 96.25 157 VAL B O 1
ATOM 3692 N N . LEU B 1 158 ? -12.039 -26.234 -15.695 1 97 158 LEU B N 1
ATOM 3693 C CA . LEU B 1 158 ? -11.82 -24.953 -15.047 1 97 158 LEU B CA 1
ATOM 3694 C C . LEU B 1 158 ? -11.508 -25.141 -13.562 1 97 158 LEU B C 1
ATOM 3696 O O . LEU B 1 158 ? -10.734 -24.359 -12.992 1 97 158 LEU B O 1
ATOM 3700 N N . ARG B 1 159 ? -12.055 -26.078 -12.984 1 97.44 159 ARG B N 1
ATOM 3701 C CA . ARG B 1 159 ? -11.789 -26.375 -11.586 1 97.44 159 ARG B CA 1
ATOM 3702 C C . ARG B 1 159 ? -10.336 -26.797 -11.383 1 97.44 159 ARG B C 1
ATOM 3704 O O . ARG B 1 159 ? -9.656 -26.312 -10.484 1 97.44 159 ARG B O 1
ATOM 3711 N N . THR B 1 160 ? -9.914 -27.719 -12.211 1 97.62 160 THR B N 1
ATOM 3712 C CA . THR B 1 160 ? -8.539 -28.188 -12.125 1 97.62 160 THR B CA 1
ATOM 3713 C C . THR B 1 160 ? -7.555 -27.047 -12.367 1 97.62 160 THR B C 1
ATOM 3715 O O . THR B 1 160 ? -6.559 -26.922 -11.656 1 97.62 160 THR B O 1
ATOM 3718 N N . VAL B 1 161 ? -7.863 -26.281 -13.32 1 97.56 161 VAL B N 1
ATOM 3719 C CA . VAL B 1 161 ? -7.012 -25.141 -13.641 1 97.56 161 VAL B CA 1
ATOM 3720 C C . VAL B 1 161 ? -6.957 -24.172 -12.453 1 97.56 161 VAL B C 1
ATOM 3722 O O . VAL B 1 161 ? -5.887 -23.672 -12.102 1 97.56 161 VAL B O 1
ATOM 3725 N N . ALA B 1 162 ? -8.062 -23.969 -11.797 1 97.19 162 ALA B N 1
ATOM 3726 C CA . ALA B 1 162 ? -8.133 -23.062 -10.656 1 97.19 162 ALA B CA 1
ATOM 3727 C C . ALA B 1 162 ? -7.242 -23.547 -9.516 1 97.19 162 ALA B C 1
ATOM 3729 O O . ALA B 1 162 ? -6.504 -22.766 -8.922 1 97.19 162 ALA B O 1
ATOM 3730 N N . TYR B 1 163 ? -7.293 -24.781 -9.258 1 97.69 163 TYR B N 1
ATOM 3731 C CA . TYR B 1 163 ? -6.469 -25.344 -8.195 1 97.69 163 TYR B CA 1
ATOM 3732 C C . TYR B 1 163 ? -4.988 -25.234 -8.539 1 97.69 163 TYR B C 1
ATOM 3734 O O . TYR B 1 163 ? -4.168 -24.906 -7.676 1 97.69 163 TYR B O 1
ATOM 3742 N N . LEU B 1 164 ? -4.684 -25.5 -9.742 1 97.88 164 LEU B N 1
ATOM 3743 C CA . LEU B 1 164 ? -3.293 -25.438 -10.172 1 97.88 164 LEU B CA 1
ATOM 3744 C C . LEU B 1 164 ? -2.789 -24 -10.141 1 97.88 164 LEU B C 1
ATOM 3746 O O . LEU B 1 164 ? -1.621 -23.75 -9.828 1 97.88 164 LEU B O 1
ATOM 3750 N N . GLU B 1 165 ? -3.623 -23.078 -10.469 1 97.56 165 GLU B N 1
ATOM 3751 C CA . GLU B 1 165 ? -3.266 -21.672 -10.406 1 97.56 165 GLU B CA 1
ATOM 3752 C C . GLU B 1 165 ? -2.914 -21.25 -8.984 1 97.56 165 GLU B C 1
ATOM 3754 O O . GLU B 1 165 ? -1.913 -20.562 -8.758 1 97.56 165 GLU B O 1
ATOM 3759 N N . VAL B 1 166 ? -3.752 -21.625 -8.086 1 97.44 166 VAL B N 1
ATOM 3760 C CA . VAL B 1 166 ? -3.533 -21.281 -6.688 1 97.44 166 VAL B CA 1
ATOM 3761 C C . VAL B 1 166 ? -2.207 -21.859 -6.211 1 97.44 166 VAL B C 1
ATOM 3763 O O . VAL B 1 166 ? -1.398 -21.156 -5.594 1 97.44 166 VAL B O 1
ATOM 3766 N N . LEU B 1 167 ? -1.987 -23.094 -6.578 1 97.62 167 LEU B N 1
ATOM 3767 C CA . LEU B 1 167 ? -0.767 -23.781 -6.152 1 97.62 167 LEU B CA 1
ATOM 3768 C C . LEU B 1 167 ? 0.462 -23.125 -6.777 1 97.62 167 LEU B C 1
ATOM 3770 O O . LEU B 1 167 ? 1.464 -22.891 -6.098 1 97.62 167 LEU B O 1
ATOM 3774 N N . SER B 1 168 ? 0.363 -22.875 -8.016 1 97.62 168 SER B N 1
ATOM 3775 C CA . SER B 1 168 ? 1.47 -22.25 -8.734 1 97.62 168 SER B CA 1
ATOM 3776 C C . SER B 1 168 ? 1.808 -20.891 -8.141 1 97.62 168 SER B C 1
ATOM 3778 O O . SER B 1 168 ? 2.977 -20.594 -7.891 1 97.62 168 SER B O 1
ATOM 3780 N N . MET B 1 169 ? 0.828 -20.125 -7.824 1 97.12 169 MET B N 1
ATOM 3781 C CA . MET B 1 169 ? 1.045 -18.766 -7.328 1 97.12 169 MET B CA 1
ATOM 3782 C C . MET B 1 169 ? 1.501 -18.781 -5.871 1 97.12 169 MET B C 1
ATOM 3784 O O . MET B 1 169 ? 2.277 -17.922 -5.449 1 97.12 169 MET B O 1
ATOM 3788 N N . LEU B 1 170 ? 1.049 -19.766 -5.082 1 97.25 170 LEU B N 1
ATOM 3789 C CA . LEU B 1 170 ? 1.546 -19.938 -3.719 1 97.25 170 LEU B CA 1
ATOM 3790 C C . LEU B 1 170 ? 3.037 -20.25 -3.719 1 97.25 170 LEU B C 1
ATOM 3792 O O . LEU B 1 170 ? 3.797 -19.688 -2.932 1 97.25 170 LEU B O 1
ATOM 3796 N N . PHE B 1 171 ? 3.418 -21.125 -4.609 1 97.25 171 PHE B N 1
ATOM 3797 C CA . PHE B 1 171 ? 4.82 -21.5 -4.734 1 97.25 171 PHE B CA 1
ATOM 3798 C C . PHE B 1 171 ? 5.652 -20.312 -5.227 1 97.25 171 PHE B C 1
ATOM 3800 O O . PHE B 1 171 ? 6.742 -20.062 -4.715 1 97.25 171 PHE B O 1
ATOM 3807 N N . TYR B 1 172 ? 5.152 -19.641 -6.191 1 97.06 172 TYR B N 1
ATOM 3808 C CA . TYR B 1 172 ? 5.809 -18.438 -6.715 1 97.06 172 TYR B CA 1
ATOM 3809 C C . TYR B 1 172 ? 6.074 -17.438 -5.602 1 97.06 172 TYR B C 1
ATOM 3811 O O . TYR B 1 172 ? 7.199 -16.969 -5.438 1 97.06 172 TYR B O 1
ATOM 3819 N N . GLN B 1 173 ? 5.012 -17.141 -4.859 1 97 173 GLN B N 1
ATOM 3820 C CA . GLN B 1 173 ? 5.121 -16.109 -3.826 1 97 173 GLN B CA 1
ATOM 3821 C C . GLN B 1 173 ? 6.047 -16.562 -2.701 1 97 173 GLN B C 1
ATOM 3823 O O . GLN B 1 173 ? 6.797 -15.758 -2.145 1 97 173 GLN B O 1
ATOM 3828 N N . PHE B 1 174 ? 5.988 -17.766 -2.35 1 96.56 174 PHE B N 1
ATOM 3829 C CA . PHE B 1 174 ? 6.844 -18.297 -1.293 1 96.56 174 PHE B CA 1
ATOM 3830 C C . PHE B 1 174 ? 8.312 -18.188 -1.676 1 96.56 174 PHE B C 1
ATOM 3832 O O . PHE B 1 174 ? 9.125 -17.672 -0.902 1 96.56 174 PHE B O 1
ATOM 3839 N N . THR B 1 175 ? 8.625 -18.609 -2.857 1 96.38 175 THR B N 1
ATOM 3840 C CA . THR B 1 175 ? 10.008 -18.578 -3.316 1 96.38 175 THR B CA 1
ATOM 3841 C C . THR B 1 175 ? 10.484 -17.141 -3.496 1 96.38 175 THR B C 1
ATOM 3843 O O . THR B 1 175 ? 11.633 -16.828 -3.184 1 96.38 175 THR B O 1
ATOM 3846 N N . GLU B 1 176 ? 9.633 -16.344 -3.984 1 96 176 GLU B N 1
ATOM 3847 C CA . GLU B 1 176 ? 9.992 -14.945 -4.129 1 96 176 GLU B CA 1
ATOM 3848 C C . GLU B 1 176 ? 10.258 -14.297 -2.77 1 96 176 GLU B C 1
ATOM 3850 O O . GLU B 1 176 ? 11.195 -13.516 -2.621 1 96 176 GLU B O 1
ATOM 3855 N N . ASN B 1 177 ? 9.422 -14.594 -1.824 1 96.94 177 ASN B N 1
ATOM 3856 C CA . ASN B 1 177 ? 9.594 -14.047 -0.484 1 96.94 177 ASN B CA 1
ATOM 3857 C C . ASN B 1 177 ? 10.938 -14.445 0.119 1 96.94 177 ASN B C 1
ATOM 3859 O O . ASN B 1 177 ? 11.656 -13.602 0.647 1 96.94 177 ASN B O 1
ATOM 3863 N N . VAL B 1 178 ? 11.25 -15.648 -0.003 1 96.5 178 VAL B N 1
ATOM 3864 C CA . VAL B 1 178 ? 12.484 -16.172 0.587 1 96.5 178 VAL B CA 1
ATOM 3865 C C . VAL B 1 178 ? 13.695 -15.516 -0.089 1 96.5 178 VAL B C 1
ATOM 3867 O O . VAL B 1 178 ? 14.625 -15.078 0.584 1 96.5 178 VAL B O 1
ATOM 3870 N N . THR B 1 179 ? 13.648 -15.453 -1.365 1 95.94 179 THR B N 1
ATOM 3871 C CA . THR B 1 179 ? 14.75 -14.859 -2.115 1 95.94 179 THR B CA 1
ATOM 3872 C C . THR B 1 179 ? 14.898 -13.375 -1.785 1 95.94 179 THR B C 1
ATOM 3874 O O . THR B 1 179 ? 16.016 -12.883 -1.611 1 95.94 179 THR B O 1
ATOM 3877 N N . TYR B 1 180 ? 13.82 -12.711 -1.678 1 96.44 180 TYR B N 1
ATOM 3878 C CA . TYR B 1 180 ? 13.828 -11.281 -1.4 1 96.44 180 TYR B CA 1
ATOM 3879 C C . TYR B 1 180 ? 14.328 -11 0.014 1 96.44 180 TYR B C 1
ATOM 3881 O O . TYR B 1 180 ? 15.133 -10.094 0.23 1 96.44 180 TYR B O 1
ATOM 3889 N N . LEU B 1 181 ? 13.867 -11.734 0.963 1 96.5 181 LEU B N 1
ATOM 3890 C CA . LEU B 1 181 ? 14.312 -11.57 2.344 1 96.5 181 LEU B CA 1
ATOM 3891 C C . LEU B 1 181 ? 15.797 -11.883 2.479 1 96.5 181 LEU B C 1
ATOM 3893 O O . LEU B 1 181 ? 16.516 -11.172 3.184 1 96.5 181 LEU B O 1
ATOM 3897 N N . ALA B 1 182 ? 16.219 -12.859 1.792 1 95.19 182 ALA B N 1
ATOM 3898 C CA . ALA B 1 182 ? 17.625 -13.227 1.825 1 95.19 182 ALA B CA 1
ATOM 3899 C C . ALA B 1 182 ? 18.5 -12.141 1.196 1 95.19 182 ALA B C 1
ATOM 3901 O O . ALA B 1 182 ? 19.562 -11.805 1.719 1 95.19 182 ALA B O 1
ATOM 3902 N N . SER B 1 183 ? 18.031 -11.625 0.137 1 93.94 183 SER B N 1
ATOM 3903 C CA . SER B 1 183 ? 18.781 -10.586 -0.559 1 93.94 183 SER B CA 1
ATOM 3904 C C . SER B 1 183 ? 18.906 -9.32 0.292 1 93.94 183 SER B C 1
ATOM 3906 O O . SER B 1 183 ? 19.797 -8.5 0.077 1 93.94 183 SER B O 1
ATOM 3908 N N . ASN B 1 184 ? 18.016 -9.156 1.205 1 94.94 184 ASN B N 1
ATOM 3909 C CA . ASN B 1 184 ? 18.047 -7.984 2.076 1 94.94 184 ASN B CA 1
ATOM 3910 C C . ASN B 1 184 ? 18.688 -8.312 3.428 1 94.94 184 ASN B C 1
ATOM 3912 O O . ASN B 1 184 ? 18.625 -7.504 4.355 1 94.94 184 ASN B O 1
ATOM 3916 N N . GLY B 1 185 ? 19.203 -9.516 3.572 1 92.94 185 GLY B N 1
ATOM 3917 C CA . GLY B 1 185 ? 19.938 -9.914 4.77 1 92.94 185 GLY B CA 1
ATOM 3918 C C . GLY B 1 185 ? 19.016 -10.164 5.957 1 92.94 185 GLY B C 1
ATOM 3919 O O . GLY B 1 185 ? 19.422 -9.969 7.105 1 92.94 185 GLY B O 1
ATOM 3920 N N . ILE B 1 186 ? 17.875 -10.555 5.766 1 94.19 186 ILE B N 1
ATOM 3921 C CA . ILE B 1 186 ? 16.891 -10.688 6.844 1 94.19 186 ILE B CA 1
ATOM 3922 C C . ILE B 1 186 ? 16.75 -12.148 7.238 1 94.19 186 ILE B C 1
ATOM 3924 O O . ILE B 1 186 ? 16.938 -12.508 8.406 1 94.19 186 ILE B O 1
ATOM 3928 N N . ALA B 1 187 ? 16.375 -13.008 6.246 1 90.38 187 ALA B N 1
ATOM 3929 C CA . ALA B 1 187 ? 16.172 -14.43 6.52 1 90.38 187 ALA B CA 1
ATOM 3930 C C . ALA B 1 187 ? 16.281 -15.25 5.242 1 90.38 187 ALA B C 1
ATOM 3932 O O . ALA B 1 187 ? 16.234 -14.703 4.137 1 90.38 187 ALA B O 1
ATOM 3933 N N . GLY B 1 188 ? 16.594 -16.547 5.395 1 88.25 188 GLY B N 1
ATOM 3934 C CA . GLY B 1 188 ? 16.516 -17.469 4.281 1 88.25 188 GLY B CA 1
ATOM 3935 C C . GLY B 1 188 ? 17.859 -17.797 3.666 1 88.25 188 GLY B C 1
ATOM 3936 O O . GLY B 1 188 ? 17.969 -18.641 2.781 1 88.25 188 GLY B O 1
ATOM 3937 N N . ASP B 1 189 ? 18.844 -17.188 4.102 1 90.5 189 ASP B N 1
ATOM 3938 C CA . ASP B 1 189 ? 20.156 -17.359 3.502 1 90.5 189 ASP B CA 1
ATOM 3939 C C . ASP B 1 189 ? 20.641 -18.812 3.631 1 90.5 189 ASP B C 1
ATOM 3941 O O . ASP B 1 189 ? 21.141 -19.391 2.666 1 90.5 189 ASP B O 1
ATOM 3945 N N . SER B 1 190 ? 20.484 -19.312 4.781 1 91.94 190 SER B N 1
ATOM 3946 C CA . SER B 1 190 ? 20.938 -20.672 5.027 1 91.94 190 SER B CA 1
ATOM 3947 C C . SER B 1 190 ? 20.203 -21.672 4.133 1 91.94 190 SER B C 1
ATOM 3949 O O . SER B 1 190 ? 20.812 -22.578 3.574 1 91.94 190 SER B O 1
ATOM 3951 N N . LEU B 1 191 ? 18.953 -21.469 3.994 1 91.69 191 LEU B N 1
ATOM 3952 C CA . LEU B 1 191 ? 18.125 -22.344 3.158 1 91.69 191 LEU B CA 1
ATOM 3953 C C . LEU B 1 191 ? 18.547 -22.25 1.695 1 91.69 191 LEU B C 1
ATOM 3955 O O . LEU B 1 191 ? 18.672 -23.266 1.01 1 91.69 191 LEU B O 1
ATOM 3959 N N . ILE B 1 192 ? 18.75 -21.094 1.247 1 93.06 192 ILE B N 1
ATOM 3960 C CA . ILE B 1 192 ? 19.109 -20.844 -0.143 1 93.06 192 ILE B CA 1
ATOM 3961 C C . ILE B 1 192 ? 20.469 -21.453 -0.442 1 93.06 192 ILE B C 1
ATOM 3963 O O . ILE B 1 192 ? 20.656 -22.094 -1.479 1 93.06 192 ILE B O 1
ATOM 3967 N N . LYS B 1 193 ? 21.391 -21.25 0.455 1 92.44 193 LYS B N 1
ATOM 3968 C CA . LYS B 1 193 ? 22.734 -21.781 0.27 1 92.44 193 LYS B CA 1
ATOM 3969 C C . LYS B 1 193 ? 22.734 -23.312 0.213 1 92.44 193 LYS B C 1
ATOM 3971 O O . LYS B 1 193 ? 23.484 -23.906 -0.565 1 92.44 193 LYS B O 1
ATOM 3976 N N . ARG B 1 194 ? 21.828 -23.906 0.931 1 93.56 194 ARG B N 1
ATOM 3977 C CA . ARG B 1 194 ? 21.766 -25.359 1.008 1 93.56 194 ARG B CA 1
ATOM 3978 C C . ARG B 1 194 ? 21.062 -25.938 -0.215 1 93.56 194 ARG B C 1
ATOM 3980 O O . ARG B 1 194 ? 21.266 -27.109 -0.553 1 93.56 194 ARG B O 1
ATOM 3987 N N . THR B 1 195 ? 20.25 -25.125 -0.873 1 92.56 195 THR B N 1
ATOM 3988 C CA . THR B 1 195 ? 19.406 -25.672 -1.924 1 92.56 195 THR B CA 1
ATOM 3989 C C . THR B 1 195 ? 19.828 -25.141 -3.293 1 92.56 195 THR B C 1
ATOM 3991 O O . THR B 1 195 ? 19.016 -25.094 -4.223 1 92.56 195 THR B O 1
ATOM 3994 N N . GLY B 1 196 ? 21.031 -24.703 -3.48 1 91.31 196 GLY B N 1
ATOM 3995 C CA . GLY B 1 196 ? 21.531 -24.453 -4.82 1 91.31 196 GLY B CA 1
ATOM 3996 C C . GLY B 1 196 ? 21.766 -22.969 -5.086 1 91.31 196 GLY B C 1
ATOM 3997 O O . GLY B 1 196 ? 22.156 -22.594 -6.191 1 91.31 196 GLY B O 1
ATOM 3998 N N . GLY B 1 197 ? 21.391 -22.094 -4.188 1 91.88 197 GLY B N 1
ATOM 3999 C CA . GLY B 1 197 ? 21.781 -20.703 -4.328 1 91.88 197 GLY B CA 1
ATOM 4000 C C . GLY B 1 197 ? 20.641 -19.797 -4.754 1 91.88 197 GLY B C 1
ATOM 4001 O O . GLY B 1 197 ? 19.547 -20.281 -5.07 1 91.88 197 GLY B O 1
ATOM 4002 N N . MET B 1 198 ? 20.922 -18.562 -4.816 1 92.25 198 MET B N 1
ATOM 4003 C CA . MET B 1 198 ? 19.938 -17.531 -5.113 1 92.25 198 MET B CA 1
ATOM 4004 C C . MET B 1 198 ? 19.438 -17.641 -6.547 1 92.25 198 MET B C 1
ATOM 4006 O O . MET B 1 198 ? 18.25 -17.422 -6.816 1 92.25 198 MET B O 1
ATOM 4010 N N . GLY B 1 199 ? 20.25 -17.969 -7.43 1 91.38 199 GLY B N 1
ATOM 4011 C CA . GLY B 1 199 ? 19.875 -18.094 -8.828 1 91.38 199 GLY B CA 1
ATOM 4012 C C . GLY B 1 199 ? 18.828 -19.156 -9.07 1 91.38 199 GLY B C 1
ATOM 4013 O O . GLY B 1 199 ? 17.859 -18.938 -9.789 1 91.38 199 GLY B O 1
ATOM 4014 N N . LYS B 1 200 ? 18.984 -20.219 -8.453 1 94 200 LYS B N 1
ATOM 4015 C CA . LYS B 1 200 ? 18.047 -21.328 -8.602 1 94 200 LYS B CA 1
ATOM 4016 C C . LYS B 1 200 ? 16.672 -20.969 -8.039 1 94 200 LYS B C 1
ATOM 4018 O O . LYS B 1 200 ? 15.648 -21.266 -8.648 1 94 200 LYS B O 1
ATOM 4023 N N . TRP B 1 201 ? 16.656 -20.375 -6.902 1 94.88 201 TRP B N 1
ATOM 4024 C CA . TRP B 1 201 ? 15.406 -19.984 -6.262 1 94.88 201 TRP B CA 1
ATOM 4025 C C . TRP B 1 201 ? 14.672 -18.953 -7.105 1 94.88 201 TRP B C 1
ATOM 4027 O O . TRP B 1 201 ? 13.445 -19 -7.215 1 94.88 201 TRP B O 1
ATOM 4037 N N . THR B 1 202 ? 15.406 -18.062 -7.68 1 93.12 202 THR B N 1
ATOM 4038 C CA . THR B 1 202 ? 14.797 -17.062 -8.562 1 93.12 202 THR B CA 1
ATOM 4039 C C . THR B 1 202 ? 14.188 -17.734 -9.789 1 93.12 202 THR B C 1
ATOM 4041 O O . THR B 1 202 ? 13.078 -17.391 -10.203 1 93.12 202 THR B O 1
ATOM 4044 N N . LEU B 1 203 ? 14.859 -18.703 -10.289 1 94 203 LEU B N 1
ATOM 4045 C CA . LEU B 1 203 ? 14.359 -19.422 -11.453 1 94 203 LEU B CA 1
ATOM 4046 C C . LEU B 1 203 ? 13.102 -20.219 -11.109 1 94 203 LEU B C 1
ATOM 4048 O O . LEU B 1 203 ? 12.148 -20.25 -11.898 1 94 203 LEU B O 1
ATOM 4052 N N . TRP B 1 204 ? 13.125 -20.797 -9.961 1 95.06 204 TRP B N 1
ATOM 4053 C CA . TRP B 1 204 ? 11.938 -21.531 -9.523 1 95.06 204 TRP B CA 1
ATOM 4054 C C . TRP B 1 204 ? 10.734 -20.594 -9.422 1 95.06 204 TRP B C 1
ATOM 4056 O O . TRP B 1 204 ? 9.625 -20.953 -9.82 1 95.06 204 TRP B O 1
ATOM 4066 N N . SER B 1 205 ? 10.969 -19.453 -8.875 1 95.94 205 SER B N 1
ATOM 4067 C CA . SER B 1 205 ? 9.898 -18.469 -8.727 1 95.94 205 SER B CA 1
ATOM 4068 C C . SER B 1 205 ? 9.344 -18.047 -10.086 1 95.94 205 SER B C 1
ATOM 4070 O O . SER B 1 205 ? 8.133 -18.078 -10.305 1 95.94 205 SER B O 1
ATOM 4072 N N . ILE B 1 206 ? 10.18 -17.766 -10.977 1 94.69 206 ILE B N 1
ATOM 4073 C CA . ILE B 1 206 ? 9.781 -17.266 -12.289 1 94.69 206 ILE B CA 1
ATOM 4074 C C . ILE B 1 206 ? 9.062 -18.375 -13.062 1 94.69 206 ILE B C 1
ATOM 4076 O O . ILE B 1 206 ? 8.078 -18.109 -13.766 1 94.69 206 ILE B O 1
ATOM 4080 N N . ARG B 1 207 ? 9.555 -19.562 -12.945 1 96.38 207 ARG B N 1
ATOM 4081 C CA . ARG B 1 207 ? 8.938 -20.672 -13.656 1 96.38 207 ARG B CA 1
ATOM 4082 C C . ARG B 1 207 ? 7.547 -20.969 -13.109 1 96.38 207 ARG B C 1
ATOM 4084 O O . ARG B 1 207 ? 6.652 -21.375 -13.859 1 96.38 207 ARG B O 1
ATOM 4091 N N . ALA B 1 208 ? 7.445 -20.797 -11.836 1 97.25 208 ALA B N 1
ATOM 4092 C CA . ALA B 1 208 ? 6.113 -20.953 -11.258 1 97.25 208 ALA B CA 1
ATOM 4093 C C . ALA B 1 208 ? 5.16 -19.891 -11.781 1 97.25 208 ALA B C 1
ATOM 4095 O O . ALA B 1 208 ? 3.998 -20.172 -12.078 1 97.25 208 ALA B O 1
ATOM 4096 N N . TRP B 1 209 ? 5.633 -18.703 -11.859 1 96.31 209 TRP B N 1
ATOM 4097 C CA . TRP B 1 209 ? 4.84 -17.609 -12.438 1 96.31 209 TRP B CA 1
ATOM 4098 C C . TRP B 1 209 ? 4.5 -17.906 -13.898 1 96.31 209 TRP B C 1
ATOM 4100 O O . TRP B 1 209 ? 3.369 -17.688 -14.336 1 96.31 209 TRP B O 1
ATOM 4110 N N . PHE B 1 210 ? 5.445 -18.438 -14.648 1 96.06 210 PHE B N 1
ATOM 4111 C CA . PHE B 1 210 ? 5.23 -18.781 -16.047 1 96.06 210 PHE B CA 1
ATOM 4112 C C . PHE B 1 210 ? 4.18 -19.875 -16.188 1 96.06 210 PHE B C 1
ATOM 4114 O O . PHE B 1 210 ? 3.34 -19.828 -17.094 1 96.06 210 PHE B O 1
ATOM 4121 N N . ALA B 1 211 ? 4.254 -20.812 -15.328 1 97.31 211 ALA B N 1
ATOM 4122 C CA . ALA B 1 211 ? 3.238 -21.859 -15.328 1 97.31 211 ALA B CA 1
ATOM 4123 C C . ALA B 1 211 ? 1.841 -21.281 -15.156 1 97.31 211 ALA B C 1
ATOM 4125 O O . ALA B 1 211 ? 0.888 -21.719 -15.797 1 97.31 211 ALA B O 1
ATOM 4126 N N . TYR B 1 212 ? 1.755 -20.328 -14.281 1 97.25 212 TYR B N 1
ATOM 4127 C CA . TYR B 1 212 ? 0.48 -19.656 -14.086 1 97.25 212 TYR B CA 1
ATOM 4128 C C . TYR B 1 212 ? 0.009 -19 -15.375 1 97.25 212 TYR B C 1
ATOM 4130 O O . TYR B 1 212 ? -1.162 -19.109 -15.75 1 97.25 212 TYR B O 1
ATOM 4138 N N . VAL B 1 213 ? 0.908 -18.344 -16.047 1 96.12 213 VAL B N 1
ATOM 4139 C CA . VAL B 1 213 ? 0.568 -17.672 -17.297 1 96.12 213 VAL B CA 1
ATOM 4140 C C . VAL B 1 213 ? 0.088 -18.688 -18.328 1 96.12 213 VAL B C 1
ATOM 4142 O O . VAL B 1 213 ? -0.895 -18.453 -19.031 1 96.12 213 VAL B O 1
ATOM 4145 N N . LEU B 1 214 ? 0.703 -19.797 -18.422 1 97 214 LEU B N 1
ATOM 4146 C CA . LEU B 1 214 ? 0.307 -20.844 -19.359 1 97 214 LEU B CA 1
ATOM 4147 C C . LEU B 1 214 ? -1.073 -21.391 -19.016 1 97 214 LEU B C 1
ATOM 4149 O O . LEU B 1 214 ? -1.878 -21.672 -19.906 1 97 214 LEU B O 1
ATOM 4153 N N . LEU B 1 215 ? -1.32 -21.484 -17.719 1 97.81 215 LEU B N 1
ATOM 4154 C CA . LEU B 1 215 ? -2.625 -21.953 -17.281 1 97.81 215 LEU B CA 1
ATOM 4155 C C . LEU B 1 215 ? -3.721 -20.969 -17.656 1 97.81 215 LEU B C 1
ATOM 4157 O O . LEU B 1 215 ? -4.855 -21.359 -17.922 1 97.81 215 LEU B O 1
ATOM 4161 N N . GLN B 1 216 ? -3.324 -19.719 -17.672 1 96.81 216 GLN B N 1
ATOM 4162 C CA . GLN B 1 216 ? -4.285 -18.703 -18.078 1 96.81 216 GLN B CA 1
ATOM 4163 C C . GLN B 1 216 ? -4.723 -18.906 -19.531 1 96.81 216 GLN B C 1
ATOM 4165 O O . GLN B 1 216 ? -5.887 -18.672 -19.859 1 96.81 216 GLN B O 1
ATOM 4170 N N . PHE B 1 217 ? -3.848 -19.391 -20.359 1 96.88 217 PHE B N 1
ATOM 4171 C CA . PHE B 1 217 ? -4.207 -19.672 -21.75 1 96.88 217 PHE B CA 1
ATOM 4172 C C . PHE B 1 217 ? -5.16 -20.859 -21.828 1 96.88 217 PHE B C 1
ATOM 4174 O O . PHE B 1 217 ? -6.086 -20.859 -22.641 1 96.88 217 PHE B O 1
ATOM 4181 N N . VAL B 1 218 ? -4.973 -21.781 -21.016 1 97.44 218 VAL B N 1
ATOM 4182 C CA . VAL B 1 218 ? -5.867 -22.938 -20.969 1 97.44 218 VAL B CA 1
ATOM 4183 C C . VAL B 1 218 ? -7.254 -22.5 -20.5 1 97.44 218 VAL B C 1
ATOM 4185 O O . VAL B 1 218 ? -8.266 -22.906 -21.078 1 97.44 218 VAL B O 1
ATOM 4188 N N . LYS B 1 219 ? -7.266 -21.688 -19.516 1 97.12 219 LYS B N 1
ATOM 4189 C CA . LYS B 1 219 ? -8.523 -21.172 -18.984 1 97.12 219 LYS B CA 1
ATOM 4190 C C . LYS B 1 219 ? -9.281 -20.375 -20.047 1 97.12 219 LYS B C 1
ATOM 4192 O O . LYS B 1 219 ? -10.477 -20.578 -20.25 1 97.12 219 LYS B O 1
ATOM 4197 N N . LEU B 1 220 ? -8.555 -19.531 -20.719 1 96.12 220 LEU B N 1
ATOM 4198 C CA . LEU B 1 220 ? -9.156 -18.719 -21.766 1 96.12 220 LEU B CA 1
ATOM 4199 C C . LEU B 1 220 ? -9.695 -19.578 -22.891 1 96.12 220 LEU B C 1
ATOM 4201 O O . LEU B 1 220 ? -10.781 -19.328 -23.422 1 96.12 220 LEU B O 1
ATOM 4205 N N . SER B 1 221 ? -8.961 -20.594 -23.266 1 96.62 221 SER B N 1
ATOM 4206 C CA . SER B 1 221 ? -9.391 -21.5 -24.328 1 96.62 221 SER B CA 1
ATOM 4207 C C . SER B 1 221 ? -10.648 -22.266 -23.922 1 96.62 221 SER B C 1
ATOM 4209 O O . SER B 1 221 ? -11.586 -22.375 -24.719 1 96.62 221 SER B O 1
ATOM 4211 N N . ARG B 1 222 ? -10.648 -22.703 -22.719 1 96.31 222 ARG B N 1
ATOM 4212 C CA . ARG B 1 222 ? -11.812 -23.453 -22.25 1 96.31 222 ARG B CA 1
ATOM 4213 C C . ARG B 1 222 ? -13.039 -22.547 -22.156 1 96.31 222 ARG B C 1
ATOM 4215 O O . ARG B 1 222 ? -14.148 -22.969 -22.5 1 96.31 222 ARG B O 1
ATOM 4222 N N . GLU B 1 223 ? -12.859 -21.391 -21.672 1 94.94 223 GLU B N 1
ATOM 4223 C CA . GLU B 1 223 ? -13.953 -20.438 -21.594 1 94.94 223 GLU B CA 1
ATOM 4224 C C . GLU B 1 223 ? -14.523 -20.125 -22.969 1 94.94 223 GLU B C 1
ATOM 4226 O O . GLU B 1 223 ? -15.734 -19.953 -23.125 1 94.94 223 GLU B O 1
ATOM 4231 N N . SER B 1 224 ? -13.664 -20.031 -23.969 1 93.62 224 SER B N 1
ATOM 4232 C CA . SER B 1 224 ? -14.109 -19.797 -25.328 1 93.62 224 SER B CA 1
ATOM 4233 C C . SER B 1 224 ? -14.984 -20.938 -25.844 1 93.62 224 SER B C 1
ATOM 4235 O O . SER B 1 224 ? -15.992 -20.719 -26.516 1 93.62 224 SER B O 1
ATOM 4237 N N . VAL B 1 225 ? -14.641 -22.109 -25.516 1 94.19 225 VAL B N 1
ATOM 4238 C CA . VAL B 1 225 ? -15.398 -23.297 -25.906 1 94.19 225 VAL B CA 1
ATOM 4239 C C . VAL B 1 225 ? -16.766 -23.281 -25.234 1 94.19 225 VAL B C 1
ATOM 4241 O O . VAL B 1 225 ? -17.781 -23.516 -25.875 1 94.19 225 VAL B O 1
ATOM 4244 N N . LEU B 1 226 ? -16.75 -22.953 -23.984 1 92.06 226 LEU B N 1
ATOM 4245 C CA . LEU B 1 226 ? -18 -22.922 -23.234 1 92.06 226 LEU B CA 1
ATOM 4246 C C . LEU B 1 226 ? -18.906 -21.812 -23.766 1 92.06 226 LEU B C 1
ATOM 4248 O O . LEU B 1 226 ? -20.125 -22 -23.828 1 92.06 226 LEU B O 1
ATOM 4252 N N . TYR B 1 227 ? -18.281 -20.719 -24.094 1 89.06 227 TYR B N 1
ATOM 4253 C CA . TYR B 1 227 ? -19.047 -19.609 -24.672 1 89.06 227 TYR B CA 1
ATOM 4254 C C . TYR B 1 227 ? -19.688 -20.031 -26 1 89.06 227 TYR B C 1
ATOM 4256 O O . TYR B 1 227 ? -20.844 -19.734 -26.25 1 89.06 227 TYR B O 1
ATOM 4264 N N . SER B 1 228 ? -18.984 -20.672 -26.812 1 89.69 228 SER B N 1
ATOM 4265 C CA . SER B 1 228 ? -19.484 -21.125 -28.109 1 89.69 228 SER B CA 1
ATOM 4266 C C . SER B 1 228 ? -20.609 -22.141 -27.953 1 89.69 228 SER B C 1
ATOM 4268 O O . SER B 1 228 ? -21.594 -22.109 -28.688 1 89.69 228 SER B O 1
ATOM 4270 N N . GLN B 1 229 ? -20.484 -22.969 -27.016 1 90.62 229 GLN B N 1
ATOM 4271 C CA . GLN B 1 229 ? -21.516 -23.969 -26.734 1 90.62 229 GLN B CA 1
ATOM 4272 C C . GLN B 1 229 ? -22.812 -23.312 -26.266 1 90.62 229 GLN B C 1
ATOM 4274 O O . GLN B 1 229 ? -23.906 -23.703 -26.672 1 90.62 229 GLN B O 1
ATOM 4279 N N . LYS B 1 230 ? -22.578 -22.328 -25.422 1 86.56 230 LYS B N 1
ATOM 4280 C CA . LYS B 1 230 ? -23.734 -21.594 -24.938 1 86.56 230 LYS B CA 1
ATOM 4281 C C . LYS B 1 230 ? -24.438 -20.844 -26.078 1 86.56 230 LYS B C 1
ATOM 4283 O O . LYS B 1 230 ? -25.672 -20.797 -26.125 1 86.56 230 LYS B O 1
ATOM 4288 N N . GLU B 1 231 ? -23.703 -20.281 -26.969 1 84 231 GLU B N 1
ATOM 4289 C CA . GLU B 1 231 ? -24.25 -19.562 -28.109 1 84 231 GLU B CA 1
ATOM 4290 C C . GLU B 1 231 ? -24.984 -20.516 -29.047 1 84 231 GLU B C 1
ATOM 4292 O O . GLU B 1 231 ? -26.062 -20.172 -29.578 1 84 231 GLU B O 1
ATOM 4297 N N . GLN B 1 232 ? -24.453 -21.625 -29.266 1 87.75 232 GLN B N 1
ATOM 4298 C CA . GLN B 1 232 ? -25.078 -22.625 -30.125 1 87.75 232 GLN B CA 1
ATOM 4299 C C . GLN B 1 232 ? -26.391 -23.141 -29.531 1 87.75 232 GLN B C 1
ATOM 4301 O O . GLN B 1 232 ? -27.375 -23.344 -30.25 1 87.75 232 GLN B O 1
ATOM 4306 N N . GLU B 1 233 ? -26.328 -23.266 -28.266 1 85.25 233 GLU B N 1
ATOM 4307 C CA . GLU B 1 233 ? -27.547 -23.719 -27.594 1 85.25 233 GLU B CA 1
ATOM 4308 C C . GLU B 1 233 ? -28.656 -22.672 -27.672 1 85.25 233 GLU B C 1
ATOM 4310 O O . GLU B 1 233 ? -29.812 -23 -27.859 1 85.25 233 GLU B O 1
ATOM 4315 N N . GLU B 1 234 ? -28.297 -21.438 -27.484 1 80.44 234 GLU B N 1
ATOM 4316 C CA . GLU B 1 234 ? -29.25 -20.344 -27.594 1 80.44 234 GLU B CA 1
ATOM 4317 C C . GLU B 1 234 ? -29.812 -20.219 -29 1 80.44 234 GLU B C 1
ATOM 4319 O O . GLU B 1 234 ? -31.016 -19.969 -29.188 1 80.44 234 GLU B O 1
ATOM 4324 N N . GLN B 1 235 ? -28.984 -20.375 -30 1 82.31 235 GLN B N 1
ATOM 4325 C CA . GLN B 1 235 ? -29.422 -20.328 -31.391 1 82.31 235 GLN B CA 1
ATOM 4326 C C . GLN B 1 235 ? -30.375 -21.484 -31.703 1 82.31 235 GLN B C 1
ATOM 4328 O O . GLN B 1 235 ? -31.359 -21.297 -32.438 1 82.31 235 GLN B O 1
ATOM 4333 N N . ARG B 1 236 ? -30.047 -22.562 -31.141 1 84.06 236 ARG B N 1
ATOM 4334 C CA . ARG B 1 236 ? -30.906 -23.719 -31.328 1 84.06 236 ARG B CA 1
ATOM 4335 C C . ARG B 1 236 ? -32.281 -23.5 -30.688 1 84.06 236 ARG B C 1
ATOM 4337 O O . ARG B 1 236 ? -33.312 -23.875 -31.25 1 84.06 236 ARG B O 1
ATOM 4344 N N . GLN B 1 237 ? -32.281 -22.812 -29.562 1 81.88 237 GLN B N 1
ATOM 4345 C CA . GLN B 1 237 ? -33.531 -22.531 -28.875 1 81.88 237 GLN B CA 1
ATOM 4346 C C . GLN B 1 237 ? -34.375 -21.5 -29.625 1 81.88 237 GLN B C 1
ATOM 4348 O O . GLN B 1 237 ? -35.594 -21.594 -29.641 1 81.88 237 GLN B O 1
ATOM 4353 N N . VAL B 1 238 ? -33.688 -20.469 -30.156 1 77.5 238 VAL B N 1
ATOM 4354 C CA . VAL B 1 238 ? -34.406 -19.453 -30.922 1 77.5 238 VAL B CA 1
ATOM 4355 C C . VAL B 1 238 ? -34.969 -20.062 -32.219 1 77.5 238 VAL B C 1
ATOM 4357 O O . VAL B 1 238 ? -36.094 -19.797 -32.594 1 77.5 238 VAL B O 1
ATOM 4360 N N . SER B 1 239 ? -34.188 -20.828 -32.844 1 80.94 239 SER B N 1
ATOM 4361 C CA . SER B 1 239 ? -34.625 -21.484 -34.062 1 80.94 239 SER B CA 1
ATOM 4362 C C . SER B 1 239 ? -35.781 -22.438 -33.781 1 80.94 239 SER B C 1
ATOM 4364 O O . SER B 1 239 ? -36.656 -22.656 -34.656 1 80.94 239 SER B O 1
ATOM 4366 N N . ALA B 1 240 ? -35.75 -22.984 -32.562 1 82.56 240 ALA B N 1
ATOM 4367 C CA . ALA B 1 240 ? -36.812 -23.922 -32.188 1 82.56 240 ALA B CA 1
ATOM 4368 C C . ALA B 1 240 ? -38.062 -23.203 -31.703 1 82.56 240 ALA B C 1
ATOM 4370 O O . ALA B 1 240 ? -39.094 -23.828 -31.422 1 82.56 240 ALA B O 1
ATOM 4371 N N . GLY B 1 241 ? -38.031 -21.766 -31.625 1 73.38 241 GLY B N 1
ATOM 4372 C CA . GLY B 1 241 ? -39.156 -20.969 -31.219 1 73.38 241 GLY B CA 1
ATOM 4373 C C . GLY B 1 241 ? -39.344 -20.875 -29.719 1 73.38 241 GLY B C 1
ATOM 4374 O O . GLY B 1 241 ? -40.406 -20.484 -29.219 1 73.38 241 GLY B O 1
ATOM 4375 N N . GLU B 1 242 ? -38.469 -21.344 -28.938 1 68.62 242 GLU B N 1
ATOM 4376 C CA . GLU B 1 242 ? -38.594 -21.438 -27.484 1 68.62 242 GLU B CA 1
ATOM 4377 C C . GLU B 1 242 ? -38.25 -20.109 -26.812 1 68.62 242 GLU B C 1
ATOM 4379 O O . GLU B 1 242 ? -38.688 -19.844 -25.688 1 68.62 242 GLU B O 1
ATOM 4384 N N . LYS B 1 243 ? -37.312 -19.266 -27.266 1 65 243 LYS B N 1
ATOM 4385 C CA . LYS B 1 243 ? -36.938 -18.016 -26.625 1 65 243 LYS B CA 1
ATOM 4386 C C . LYS B 1 243 ? -37.219 -16.828 -27.547 1 65 243 LYS B C 1
ATOM 4388 O O . LYS B 1 243 ? -36.969 -16.906 -28.75 1 65 243 LYS B O 1
ATOM 4393 N N . SER B 1 244 ? -38.156 -15.828 -27.016 1 58.19 244 SER B N 1
ATOM 4394 C CA . SER B 1 244 ? -38.438 -14.594 -27.734 1 58.19 244 SER B CA 1
ATOM 4395 C C . SER B 1 244 ? -37.219 -13.68 -27.75 1 58.19 244 SER B C 1
ATOM 4397 O O . SER B 1 244 ? -36.469 -13.625 -26.781 1 58.19 244 SER B O 1
ATOM 4399 N N . ILE B 1 245 ? -36.719 -13.234 -28.734 1 54.84 245 ILE B N 1
ATOM 4400 C CA . ILE B 1 245 ? -35.5 -12.516 -29.062 1 54.84 245 ILE B CA 1
ATOM 4401 C C . ILE B 1 245 ? -35.531 -11.117 -28.453 1 54.84 245 ILE B C 1
ATOM 4403 O O . ILE B 1 245 ? -34.594 -10.352 -28.562 1 54.84 245 ILE B O 1
ATOM 4407 N N . ALA B 1 246 ? -36.688 -10.383 -28.016 1 52.84 246 ALA B N 1
ATOM 4408 C CA . ALA B 1 246 ? -36.594 -8.922 -28.078 1 52.84 246 ALA B CA 1
ATOM 4409 C C . ALA B 1 246 ? -35.656 -8.383 -27.016 1 52.84 246 ALA B C 1
ATOM 4411 O O . ALA B 1 246 ? -34.688 -7.688 -27.344 1 52.84 246 ALA B O 1
ATOM 4412 N N . VAL B 1 247 ? -36.25 -7.648 -25.828 1 50.78 247 VAL B N 1
ATOM 4413 C CA . VAL B 1 247 ? -35.594 -6.762 -24.859 1 50.78 247 VAL B CA 1
ATOM 4414 C C . VAL B 1 247 ? -34.5 -7.512 -24.125 1 50.78 247 VAL B C 1
ATOM 4416 O O . VAL B 1 247 ? -33.375 -7.004 -23.969 1 50.78 247 VAL B O 1
ATOM 4419 N N . ALA B 1 248 ? -34.875 -8.648 -23.562 1 56.5 248 ALA B N 1
ATOM 4420 C CA . ALA B 1 248 ? -33.969 -9.594 -22.922 1 56.5 248 ALA B CA 1
ATOM 4421 C C . ALA B 1 248 ? -32.75 -9.852 -23.797 1 56.5 248 ALA B C 1
ATOM 4423 O O . ALA B 1 248 ? -31.641 -10.031 -23.297 1 56.5 248 ALA B O 1
ATOM 4424 N N . ASP B 1 249 ? -33 -9.18 -25.031 1 67.75 249 ASP B N 1
ATOM 4425 C CA . ASP B 1 249 ? -31.969 -9.469 -26.016 1 67.75 249 ASP B CA 1
ATOM 4426 C C . ASP B 1 249 ? -30.859 -8.422 -25.953 1 67.75 249 ASP B C 1
ATOM 4428 O O . ASP B 1 249 ? -29.672 -8.766 -26.047 1 67.75 249 ASP B O 1
ATOM 4432 N N . ALA B 1 250 ? -31.422 -7.125 -25.594 1 75.5 250 ALA B N 1
ATOM 4433 C CA . ALA B 1 250 ? -30.391 -6.094 -25.578 1 75.5 250 ALA B CA 1
ATOM 4434 C C . ALA B 1 250 ? -29.484 -6.258 -24.359 1 75.5 250 ALA B C 1
ATOM 4436 O O . ALA B 1 250 ? -28.266 -6.105 -24.469 1 75.5 250 ALA B O 1
ATOM 4437 N N . GLU B 1 251 ? -30.078 -6.512 -23.219 1 78.81 251 GLU B N 1
ATOM 4438 C CA . GLU B 1 251 ? -29.312 -6.703 -22 1 78.81 251 GLU B CA 1
ATOM 4439 C C . GLU B 1 251 ? -28.422 -7.941 -22.094 1 78.81 251 GLU B C 1
ATOM 4441 O O . GLU B 1 251 ? -27.281 -7.93 -21.625 1 78.81 251 GLU B O 1
ATOM 4446 N N . LEU B 1 252 ? -29.031 -8.859 -22.672 1 78.12 252 LEU B N 1
ATOM 4447 C CA . LEU B 1 252 ? -28.266 -10.086 -22.844 1 78.12 252 LEU B CA 1
ATOM 4448 C C . LEU B 1 252 ? -27.109 -9.875 -23.812 1 78.12 252 LEU B C 1
ATOM 4450 O O . LEU B 1 252 ? -26.016 -10.391 -23.594 1 78.12 252 LEU B O 1
ATOM 4454 N N . GLU B 1 253 ? -27.422 -9.078 -24.781 1 82.06 253 GLU B N 1
ATOM 4455 C CA . GLU B 1 253 ? -26.375 -8.773 -25.75 1 82.06 253 GLU B CA 1
ATOM 4456 C C . GLU B 1 253 ? -25.266 -7.926 -25.125 1 82.06 253 GLU B C 1
ATOM 4458 O O . GLU B 1 253 ? -24.078 -8.141 -25.391 1 82.06 253 GLU B O 1
ATOM 4463 N N . ALA B 1 254 ? -25.641 -7.027 -24.328 1 86.62 254 ALA B N 1
ATOM 4464 C CA . ALA B 1 254 ? -24.656 -6.199 -23.625 1 86.62 254 ALA B CA 1
ATOM 4465 C C . ALA B 1 254 ? -23.797 -7.035 -22.688 1 86.62 254 ALA B C 1
ATOM 4467 O O . ALA B 1 254 ? -22.578 -6.824 -22.609 1 86.62 254 ALA B O 1
ATOM 4468 N N . ALA B 1 255 ? -24.422 -7.859 -22.031 1 84.38 255 ALA B N 1
ATOM 4469 C CA . ALA B 1 255 ? -23.688 -8.758 -21.141 1 84.38 255 ALA B CA 1
ATOM 4470 C C . ALA B 1 255 ? -22.719 -9.641 -21.922 1 84.38 255 ALA B C 1
ATOM 4472 O O . ALA B 1 255 ? -21.594 -9.891 -21.469 1 84.38 255 ALA B O 1
ATOM 4473 N N . ARG B 1 256 ? -23.188 -10.055 -23.031 1 84.44 256 ARG B N 1
ATOM 4474 C CA . ARG B 1 256 ? -22.359 -10.883 -23.891 1 84.44 256 ARG B CA 1
ATOM 4475 C C . ARG B 1 256 ? -21.141 -10.102 -24.391 1 84.44 256 ARG B C 1
ATOM 4477 O O . ARG B 1 256 ? -20.016 -10.602 -24.391 1 84.44 256 ARG B O 1
ATOM 4484 N N . GLN B 1 257 ? -21.375 -8.945 -24.766 1 88.31 257 GLN B N 1
ATOM 4485 C CA . GLN B 1 257 ? -20.281 -8.109 -25.25 1 88.31 257 GLN B CA 1
ATOM 4486 C C . GLN B 1 257 ? -19.266 -7.805 -24.156 1 88.31 257 GLN B C 1
ATOM 4488 O O . GLN B 1 257 ? -18.062 -7.766 -24.406 1 88.31 257 GLN B O 1
ATOM 4493 N N . ALA B 1 258 ? -19.766 -7.609 -23 1 88.81 258 ALA B N 1
ATOM 4494 C CA . ALA B 1 258 ? -18.875 -7.355 -21.859 1 88.81 258 ALA B CA 1
ATOM 4495 C C . ALA B 1 258 ? -18 -8.57 -21.562 1 88.81 258 ALA B C 1
ATOM 4497 O O . ALA B 1 258 ? -16.828 -8.43 -21.219 1 88.81 258 ALA B O 1
ATOM 4498 N N . GLU B 1 259 ? -18.594 -9.609 -21.734 1 88.5 259 GLU B N 1
ATOM 4499 C CA . GLU B 1 259 ? -17.859 -10.852 -21.484 1 88.5 259 GLU B CA 1
ATOM 4500 C C . GLU B 1 259 ? -16.766 -11.055 -22.531 1 88.5 259 GLU B C 1
ATOM 4502 O O . GLU B 1 259 ? -15.656 -11.477 -22.203 1 88.5 259 GLU B O 1
ATOM 4507 N N . ILE B 1 260 ? -17.125 -10.797 -23.734 1 90.06 260 ILE B N 1
ATOM 4508 C CA . ILE B 1 260 ? -16.156 -10.93 -24.828 1 90.06 260 ILE B CA 1
ATOM 4509 C C . ILE B 1 260 ? -15.023 -9.93 -24.641 1 90.06 260 ILE B C 1
ATOM 4511 O O . ILE B 1 260 ? -13.852 -10.266 -24.828 1 90.06 260 ILE B O 1
ATOM 4515 N N . ARG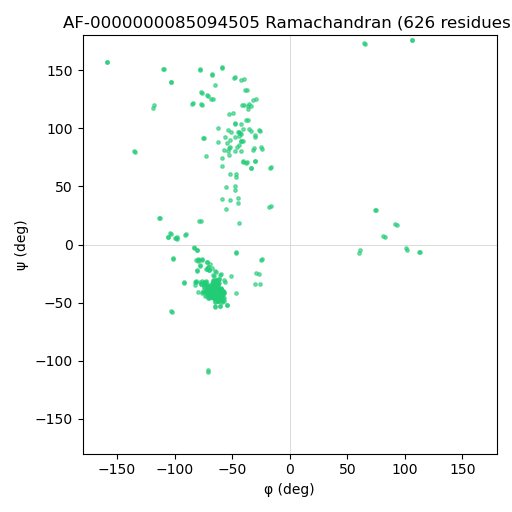 B 1 261 ? -15.367 -8.805 -24.25 1 90.94 261 ARG B N 1
ATOM 4516 C CA . ARG B 1 261 ? -14.359 -7.773 -24.031 1 90.94 261 ARG B CA 1
ATOM 4517 C C . ARG B 1 261 ? -13.422 -8.172 -22.891 1 90.94 261 ARG B C 1
ATOM 4519 O O . ARG B 1 261 ? -12.203 -7.996 -23 1 90.94 261 ARG B O 1
ATOM 4526 N N . SER B 1 262 ? -13.969 -8.625 -21.891 1 91.56 262 SER B N 1
ATOM 4527 C CA . SER B 1 262 ? -13.164 -9.078 -20.766 1 91.56 262 SER B CA 1
ATOM 4528 C C . SER B 1 262 ? -12.227 -10.211 -21.172 1 91.56 262 SER B C 1
ATOM 4530 O O . SER B 1 262 ? -11.062 -10.242 -20.766 1 91.56 262 SER B O 1
ATOM 4532 N N . TRP B 1 263 ? -12.766 -11.109 -21.969 1 93.38 263 TRP B N 1
ATOM 4533 C CA . TRP B 1 263 ? -11.969 -12.227 -22.469 1 93.38 263 TRP B CA 1
ATOM 4534 C C . TRP B 1 263 ? -10.797 -11.711 -23.312 1 93.38 263 TRP B C 1
ATOM 4536 O O . TRP B 1 263 ? -9.656 -12.156 -23.125 1 93.38 263 TRP B O 1
ATOM 4546 N N . ARG B 1 264 ? -11.055 -10.797 -24.141 1 92.75 264 ARG B N 1
ATOM 4547 C CA . ARG B 1 264 ? -10.023 -10.234 -25 1 92.75 264 ARG B CA 1
ATOM 4548 C C . ARG B 1 264 ? -8.961 -9.508 -24.188 1 92.75 264 ARG B C 1
ATOM 4550 O O . ARG B 1 264 ? -7.766 -9.602 -24.5 1 92.75 264 ARG B O 1
ATOM 4557 N N . LYS B 1 265 ? -9.375 -8.797 -23.219 1 92.12 265 LYS B N 1
ATOM 4558 C CA . LYS B 1 265 ? -8.445 -8.078 -22.359 1 92.12 265 LYS B CA 1
ATOM 4559 C C . LYS B 1 265 ? -7.508 -9.039 -21.625 1 92.12 265 LYS B C 1
ATOM 4561 O O . LYS B 1 265 ? -6.301 -8.797 -21.547 1 92.12 265 LYS B O 1
ATOM 4566 N N . ARG B 1 266 ? -8.039 -10.055 -21.188 1 93.31 266 ARG B N 1
ATOM 4567 C CA . ARG B 1 266 ? -7.234 -11.047 -20.484 1 93.31 266 ARG B CA 1
ATOM 4568 C C . ARG B 1 266 ? -6.266 -11.742 -21.438 1 93.31 266 ARG B C 1
ATOM 4570 O O . ARG B 1 266 ? -5.133 -12.047 -21.062 1 93.31 266 ARG B O 1
ATOM 4577 N N . LEU B 1 267 ? -6.75 -11.977 -22.594 1 93.5 267 LEU B N 1
ATOM 4578 C CA . LEU B 1 267 ? -5.883 -12.586 -23.609 1 93.5 267 LEU B CA 1
ATOM 4579 C C . LEU B 1 267 ? -4.695 -11.68 -23.922 1 93.5 267 LEU B C 1
ATOM 4581 O O . LEU B 1 267 ? -3.549 -12.133 -23.922 1 93.5 267 LEU B O 1
ATOM 4585 N N . VAL B 1 268 ? -4.973 -10.445 -24.125 1 91 268 VAL B N 1
ATOM 4586 C CA . VAL B 1 268 ? -3.918 -9.484 -24.453 1 91 268 VAL B CA 1
ATOM 4587 C C . VAL B 1 268 ? -2.947 -9.367 -23.281 1 91 268 VAL B C 1
ATOM 4589 O O . VAL B 1 268 ? -1.731 -9.312 -23.469 1 91 268 VAL B O 1
ATOM 4592 N N . ASN B 1 269 ? -3.436 -9.32 -22.109 1 92.31 269 ASN B N 1
ATOM 4593 C CA . ASN B 1 269 ? -2.609 -9.25 -20.906 1 92.31 269 ASN B CA 1
ATOM 4594 C C . ASN B 1 269 ? -1.646 -10.43 -20.828 1 92.31 269 ASN B C 1
ATOM 4596 O O . ASN B 1 269 ? -0.444 -10.242 -20.625 1 92.31 269 ASN B O 1
ATOM 4600 N N . ASN B 1 270 ? -2.145 -11.586 -21.078 1 93.38 270 ASN B N 1
ATOM 4601 C CA . ASN B 1 270 ? -1.318 -12.781 -20.969 1 93.38 270 ASN B CA 1
ATOM 4602 C C . ASN B 1 270 ? -0.345 -12.891 -22.141 1 93.38 270 ASN B C 1
ATOM 4604 O O . ASN B 1 270 ? 0.767 -13.398 -21.984 1 93.38 270 ASN B O 1
ATOM 4608 N N . LEU B 1 271 ? -0.768 -12.414 -23.297 1 93.44 271 LEU B N 1
ATOM 4609 C CA . LEU B 1 271 ? 0.119 -12.414 -24.453 1 93.44 271 LEU B CA 1
ATOM 4610 C C . LEU B 1 271 ? 1.299 -11.469 -24.234 1 93.44 271 LEU B C 1
ATOM 4612 O O . LEU B 1 271 ? 2.396 -11.719 -24.734 1 93.44 271 LEU B O 1
ATOM 4616 N N . ALA B 1 272 ? 1.023 -10.461 -23.5 1 90.88 272 ALA B N 1
ATOM 4617 C CA . ALA B 1 272 ? 2.094 -9.508 -23.203 1 90.88 272 ALA B CA 1
ATOM 4618 C C . ALA B 1 272 ? 3.062 -10.086 -22.172 1 90.88 272 ALA B C 1
ATOM 4620 O O . ALA B 1 272 ? 4.277 -9.922 -22.297 1 90.88 272 ALA B O 1
ATOM 4621 N N . TRP B 1 273 ? 2.596 -10.82 -21.234 1 91.19 273 TRP B N 1
ATOM 4622 C CA . TRP B 1 273 ? 3.406 -11.359 -20.156 1 91.19 273 TRP B CA 1
ATOM 4623 C C . TRP B 1 273 ? 4.152 -12.617 -20.594 1 91.19 273 TRP B C 1
ATOM 4625 O O . TRP B 1 273 ? 5.266 -12.875 -20.141 1 91.19 273 TRP B O 1
ATOM 4635 N N . ALA B 1 274 ? 3.607 -13.391 -21.469 1 92.56 274 ALA B N 1
ATOM 4636 C CA . ALA B 1 274 ? 4.117 -14.727 -21.797 1 92.56 274 ALA B CA 1
ATOM 4637 C C . ALA B 1 274 ? 5.551 -14.648 -22.312 1 92.56 274 ALA B C 1
ATOM 4639 O O . ALA B 1 274 ? 6.438 -15.336 -21.812 1 92.56 274 ALA B O 1
ATOM 4640 N N . PRO B 1 275 ? 5.84 -13.766 -23.266 1 88.88 275 PRO B N 1
ATOM 4641 C CA . PRO B 1 275 ? 7.211 -13.719 -23.781 1 88.88 275 PRO B CA 1
ATOM 4642 C C . PRO B 1 275 ? 8.219 -13.258 -22.719 1 88.88 275 PRO B C 1
ATOM 4644 O O . PRO B 1 275 ? 9.359 -13.727 -22.703 1 88.88 275 PRO B O 1
ATOM 4647 N N . LEU B 1 276 ? 7.785 -12.406 -21.891 1 88.56 276 LEU B N 1
ATOM 4648 C CA . LEU B 1 276 ? 8.672 -11.906 -20.859 1 88.56 276 LEU B CA 1
ATOM 4649 C C . LEU B 1 276 ? 8.953 -12.984 -19.812 1 88.56 276 LEU B C 1
ATOM 4651 O O . LEU B 1 276 ? 10.102 -13.18 -19.406 1 88.56 276 LEU B O 1
ATOM 4655 N N . CYS B 1 277 ? 7.922 -13.633 -19.453 1 90.25 277 CYS B N 1
ATOM 4656 C CA . CYS B 1 277 ? 8.086 -14.719 -18.484 1 90.25 277 CYS B CA 1
ATOM 4657 C C . CYS B 1 277 ? 8.945 -15.836 -19.062 1 90.25 277 CYS B C 1
ATOM 4659 O O . CYS B 1 277 ? 9.789 -16.391 -18.375 1 90.25 277 CYS B O 1
ATOM 4661 N N . ALA B 1 278 ? 8.719 -16.156 -20.312 1 90.69 278 ALA B N 1
ATOM 4662 C CA . ALA B 1 278 ? 9.539 -17.156 -20.984 1 90.69 278 ALA B CA 1
ATOM 4663 C C . ALA B 1 278 ? 11.008 -16.734 -21.031 1 90.69 278 ALA B C 1
ATOM 4665 O O . ALA B 1 278 ? 11.898 -17.531 -20.75 1 90.69 278 ALA B O 1
ATOM 4666 N N . HIS B 1 279 ? 11.18 -15.5 -21.281 1 88.56 279 HIS B N 1
ATOM 4667 C CA . HIS B 1 279 ? 12.531 -14.953 -21.344 1 88.56 279 HIS B CA 1
ATOM 4668 C C . HIS B 1 279 ? 13.242 -15.102 -20 1 88.56 279 HIS B C 1
ATOM 4670 O O . HIS B 1 279 ? 14.398 -15.516 -19.953 1 88.56 279 HIS B O 1
ATOM 4676 N N . TRP B 1 280 ? 12.562 -14.812 -18.906 1 88.62 280 TRP B N 1
ATOM 4677 C CA . TRP B 1 280 ? 13.156 -14.844 -17.578 1 88.62 280 TRP B CA 1
ATOM 4678 C C . TRP B 1 280 ? 13.281 -16.281 -17.078 1 88.62 280 TRP B C 1
ATOM 4680 O O . TRP B 1 280 ? 14.039 -16.547 -16.141 1 88.62 280 TRP B O 1
ATOM 4690 N N . SER B 1 281 ? 12.539 -17.219 -17.672 1 89.69 281 SER B N 1
ATOM 4691 C CA . SER B 1 281 ? 12.516 -18.609 -17.188 1 89.69 281 SER B CA 1
ATOM 4692 C C . SER B 1 281 ? 13.742 -19.375 -17.672 1 89.69 281 SER B C 1
ATOM 4694 O O . SER B 1 281 ? 14.047 -20.453 -17.156 1 89.69 281 SER B O 1
ATOM 4696 N N . PHE B 1 282 ? 14.414 -18.828 -18.594 1 87.44 282 PHE B N 1
ATOM 4697 C CA . PHE B 1 282 ? 15.625 -19.453 -19.109 1 87.44 282 PHE B CA 1
ATOM 4698 C C . PHE B 1 282 ? 16.875 -18.766 -18.562 1 87.44 282 PHE B C 1
ATOM 4700 O O . PHE B 1 282 ? 16.906 -17.547 -18.453 1 87.44 282 PHE B O 1
ATOM 4707 N N . GLU B 1 283 ? 17.812 -19.516 -18.25 1 82.5 283 GLU B N 1
ATOM 4708 C CA . GLU B 1 283 ? 19.047 -19 -17.672 1 82.5 283 GLU B CA 1
ATOM 4709 C C . GLU B 1 283 ? 19.734 -18.016 -18.609 1 82.5 283 GLU B C 1
ATOM 4711 O O . GLU B 1 283 ? 20.234 -16.984 -18.172 1 82.5 283 GLU B O 1
ATOM 4716 N N . LYS B 1 284 ? 19.672 -18.297 -19.875 1 79.06 284 LYS B N 1
ATOM 4717 C CA . LYS B 1 284 ? 20.344 -17.438 -20.844 1 79.06 284 LYS B CA 1
ATOM 4718 C C . LYS B 1 284 ? 19.344 -16.484 -21.5 1 79.06 284 LYS B C 1
ATOM 4720 O O . LYS B 1 284 ? 19.719 -15.672 -22.359 1 79.06 284 LYS B O 1
ATOM 4725 N N . GLY B 1 285 ? 18.172 -16.484 -21.078 1 77.56 285 GLY B N 1
ATOM 4726 C CA . GLY B 1 285 ? 17.125 -15.617 -21.609 1 77.56 285 GLY B CA 1
ATOM 4727 C C . GLY B 1 285 ? 16.781 -15.93 -23.062 1 77.56 285 GLY B C 1
ATOM 4728 O O . GLY B 1 285 ? 17.375 -16.828 -23.672 1 77.56 285 GLY B O 1
ATOM 4729 N N . LEU B 1 286 ? 15.719 -15.32 -23.703 1 80.38 286 LEU B N 1
ATOM 4730 C CA . LEU B 1 286 ? 15.289 -15.461 -25.094 1 80.38 286 LEU B CA 1
ATOM 4731 C C . LEU B 1 286 ? 15.703 -14.25 -25.922 1 80.38 286 LEU B C 1
ATOM 4733 O O . LEU B 1 286 ? 15.234 -14.07 -27.047 1 80.38 286 LEU B O 1
ATOM 4737 N N . GLY B 1 287 ? 16.562 -13.359 -25.281 1 77.62 287 GLY B N 1
ATOM 4738 C CA . GLY B 1 287 ? 17.109 -12.242 -26.031 1 77.62 287 GLY B CA 1
ATOM 4739 C C . GLY B 1 287 ? 16.281 -10.977 -25.906 1 77.62 287 GLY B C 1
ATOM 4740 O O . GLY B 1 287 ? 16.297 -10.133 -26.812 1 77.62 287 GLY B O 1
ATOM 4741 N N . VAL B 1 288 ? 15.414 -10.859 -24.953 1 80.25 288 VAL B N 1
ATOM 4742 C CA . VAL B 1 288 ? 14.672 -9.625 -24.75 1 80.25 288 VAL B CA 1
ATOM 4743 C C . VAL B 1 288 ? 15.57 -8.578 -24.094 1 80.25 288 VAL B C 1
ATOM 4745 O O . VAL B 1 288 ? 16.078 -8.805 -22.984 1 80.25 288 VAL B O 1
ATOM 4748 N N . PRO B 1 289 ? 15.711 -7.527 -24.781 1 79.5 289 PRO B N 1
ATOM 4749 C CA . PRO B 1 289 ? 16.578 -6.496 -24.203 1 79.5 289 PRO B CA 1
ATOM 4750 C C . PRO B 1 289 ? 15.984 -5.871 -22.938 1 79.5 289 PRO B C 1
ATOM 4752 O O . PRO B 1 289 ? 14.773 -5.695 -22.844 1 79.5 289 PRO B O 1
ATOM 4755 N N . PRO B 1 290 ? 16.812 -5.512 -22 1 80.31 290 PRO B N 1
ATOM 4756 C CA . PRO B 1 290 ? 16.359 -4.879 -20.766 1 80.31 290 PRO B CA 1
ATOM 4757 C C . PRO B 1 290 ? 15.617 -3.564 -21 1 80.31 290 PRO B C 1
ATOM 4759 O O . PRO B 1 290 ? 14.742 -3.189 -20.219 1 80.31 290 PRO B O 1
ATOM 4762 N N . SER B 1 291 ? 15.922 -2.979 -22.062 1 82 291 SER B N 1
ATOM 4763 C CA . SER B 1 291 ? 15.32 -1.685 -22.375 1 82 291 SER B CA 1
ATOM 4764 C C . SER B 1 291 ? 13.844 -1.829 -22.734 1 82 291 SER B C 1
ATOM 4766 O O . SER B 1 291 ? 13.078 -0.873 -22.625 1 82 291 SER B O 1
ATOM 4768 N N . THR B 1 292 ? 13.469 -3.023 -23.078 1 84.44 292 THR B N 1
ATOM 4769 C CA . THR B 1 292 ? 12.102 -3.182 -23.562 1 84.44 292 THR B CA 1
ATOM 4770 C C . THR B 1 292 ? 11.203 -3.77 -22.469 1 84.44 292 THR B C 1
ATOM 4772 O O . THR B 1 292 ? 9.977 -3.738 -22.578 1 84.44 292 THR B O 1
ATOM 4775 N N . THR B 1 293 ? 11.766 -4.223 -21.453 1 86 293 THR B N 1
ATOM 4776 C CA . THR B 1 293 ? 11.031 -4.934 -20.406 1 86 293 THR B CA 1
ATOM 4777 C C . THR B 1 293 ? 10.016 -4.012 -19.734 1 86 293 THR B C 1
ATOM 4779 O O . THR B 1 293 ? 8.875 -4.41 -19.484 1 86 293 THR B O 1
ATOM 4782 N N . GLY B 1 294 ? 10.453 -2.801 -19.516 1 88.31 294 GLY B N 1
ATOM 4783 C CA . GLY B 1 294 ? 9.547 -1.848 -18.891 1 88.31 294 GLY B CA 1
ATOM 4784 C C . GLY B 1 294 ? 8.336 -1.53 -19.734 1 88.31 294 GLY B C 1
ATOM 4785 O O . GLY B 1 294 ? 7.211 -1.479 -19.234 1 88.31 294 GLY B O 1
ATOM 4786 N N . PHE B 1 295 ? 8.57 -1.405 -20.969 1 89.44 295 PHE B N 1
ATOM 4787 C CA . PHE B 1 295 ? 7.492 -1.035 -21.875 1 89.44 295 PHE B CA 1
ATOM 4788 C C . PHE B 1 295 ? 6.508 -2.186 -22.047 1 89.44 295 PHE B C 1
ATOM 4790 O O . PHE B 1 295 ? 5.293 -1.98 -22.016 1 89.44 295 PHE B O 1
ATOM 4797 N N . ILE B 1 296 ? 7 -3.361 -22.25 1 89.25 296 ILE B N 1
ATOM 4798 C CA . ILE B 1 296 ? 6.148 -4.535 -22.406 1 89.25 296 ILE B CA 1
ATOM 4799 C C . ILE B 1 296 ? 5.316 -4.754 -21.156 1 89.25 296 ILE B C 1
ATOM 4801 O O . ILE B 1 296 ? 4.121 -5.051 -21.234 1 89.25 296 ILE B O 1
ATOM 4805 N N . SER B 1 297 ? 5.941 -4.578 -20.031 1 90.5 297 SER B N 1
ATOM 4806 C CA . SER B 1 297 ? 5.234 -4.734 -18.75 1 90.5 297 SER B CA 1
ATOM 4807 C C . SER B 1 297 ? 4.125 -3.699 -18.609 1 90.5 297 SER B C 1
ATOM 4809 O O . SER B 1 297 ? 3.039 -4.012 -18.125 1 90.5 297 SER B O 1
ATOM 4811 N N . TRP B 1 298 ? 4.473 -2.529 -19 1 91.81 298 TRP B N 1
ATOM 4812 C CA . TRP B 1 298 ? 3.467 -1.476 -18.953 1 91.81 298 TRP B CA 1
ATOM 4813 C C . TRP B 1 298 ? 2.279 -1.809 -19.844 1 91.81 298 TRP B C 1
ATOM 4815 O O . TRP B 1 298 ? 1.125 -1.638 -19.453 1 91.81 298 TRP B O 1
ATOM 4825 N N . LEU B 1 299 ? 2.527 -2.307 -21 1 89.19 299 LEU B N 1
ATOM 4826 C CA . LEU B 1 299 ? 1.483 -2.68 -21.938 1 89.19 299 LEU B CA 1
ATOM 4827 C C . LEU B 1 299 ? 0.597 -3.781 -21.375 1 89.19 299 LEU B C 1
ATOM 4829 O O . LEU B 1 299 ? -0.617 -3.783 -21.594 1 89.19 299 LEU B O 1
ATOM 4833 N N . ALA B 1 300 ? 1.191 -4.625 -20.641 1 88.88 300 ALA B N 1
ATOM 4834 C CA . ALA B 1 300 ? 0.448 -5.734 -20.047 1 88.88 300 ALA B CA 1
ATOM 4835 C C . ALA B 1 300 ? -0.567 -5.234 -19.031 1 88.88 300 ALA B C 1
ATOM 4837 O O . ALA B 1 300 ? -1.617 -5.852 -18.828 1 88.88 300 ALA B O 1
ATOM 4838 N N . GLY B 1 301 ? -0.265 -4.07 -18.438 1 90.25 301 GLY B N 1
ATOM 4839 C CA . GLY B 1 301 ? -1.127 -3.584 -17.375 1 90.25 301 GLY B CA 1
ATOM 4840 C C . GLY B 1 301 ? -2.016 -2.432 -17.797 1 90.25 301 GLY B C 1
ATOM 4841 O O . GLY B 1 301 ? -2.766 -1.886 -16.984 1 90.25 301 GLY B O 1
ATOM 4842 N N . VAL B 1 302 ? -2.027 -2.084 -19.016 1 90.88 302 VAL B N 1
ATOM 4843 C CA . VAL B 1 302 ? -2.66 -0.849 -19.453 1 90.88 302 VAL B CA 1
ATOM 4844 C C . VAL B 1 302 ? -4.176 -0.968 -19.328 1 90.88 302 VAL B C 1
ATOM 4846 O O . VAL B 1 302 ? -4.84 -0.036 -18.875 1 90.88 302 VAL B O 1
ATOM 4849 N N . TRP B 1 303 ? -4.715 -2.061 -19.688 1 89.56 303 TRP B N 1
ATOM 4850 C CA . TRP B 1 303 ? -6.164 -2.225 -19.625 1 89.56 303 TRP B CA 1
ATOM 4851 C C . TRP B 1 303 ? -6.645 -2.314 -18.172 1 89.56 303 TRP B C 1
ATOM 4853 O O . TRP B 1 303 ? -7.707 -1.796 -17.828 1 89.56 303 TRP B O 1
ATOM 4863 N N . GLY B 1 304 ? -5.82 -2.977 -17.391 1 90.31 304 GLY B N 1
ATOM 4864 C CA . GLY B 1 304 ? -6.152 -3.008 -15.977 1 90.31 304 GLY B CA 1
ATOM 4865 C C . GLY B 1 304 ? -6.16 -1.634 -15.336 1 90.31 304 GLY B C 1
ATOM 4866 O O . GLY B 1 304 ? -7.035 -1.33 -14.523 1 90.31 304 GLY B O 1
ATOM 4867 N N . THR B 1 305 ? -5.23 -0.871 -15.734 1 93.19 305 THR B N 1
ATOM 4868 C CA . THR B 1 305 ? -5.156 0.5 -15.242 1 93.19 305 THR B CA 1
ATOM 4869 C C . THR B 1 305 ? -6.367 1.307 -15.703 1 93.19 305 THR B C 1
ATOM 4871 O O . THR B 1 305 ? -6.977 2.029 -14.914 1 93.19 305 THR B O 1
ATOM 4874 N N . TYR B 1 306 ? -6.656 1.109 -16.922 1 93.56 306 TYR B N 1
ATOM 4875 C CA . TYR B 1 306 ? -7.777 1.838 -17.5 1 93.56 306 TYR B CA 1
ATOM 4876 C C . TYR B 1 306 ? -9.086 1.472 -16.812 1 93.56 306 TYR B C 1
ATOM 4878 O O . TYR B 1 306 ? -9.867 2.352 -16.453 1 93.56 306 TYR B O 1
ATOM 4886 N N . ASP B 1 307 ? -9.32 0.27 -16.641 1 91.81 307 ASP B N 1
ATOM 4887 C CA . ASP B 1 307 ? -10.539 -0.189 -15.977 1 91.81 307 ASP B CA 1
ATOM 4888 C C . ASP B 1 307 ? -10.609 0.316 -14.539 1 91.81 307 ASP B C 1
ATOM 4890 O O . ASP B 1 307 ? -11.664 0.752 -14.078 1 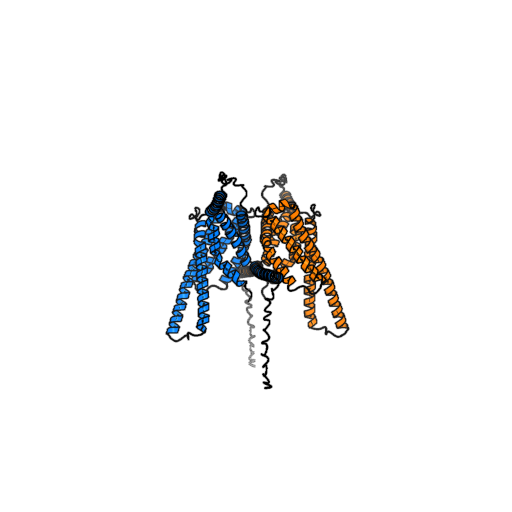91.81 307 ASP B O 1
ATOM 4894 N N . ALA B 1 308 ? -9.508 0.275 -13.859 1 93.75 308 ALA B N 1
ATOM 4895 C CA . ALA B 1 308 ? -9.469 0.75 -12.477 1 93.75 308 ALA B CA 1
ATOM 4896 C C . ALA B 1 308 ? -9.773 2.244 -12.406 1 93.75 308 ALA B C 1
ATOM 4898 O O . ALA B 1 308 ? -10.477 2.697 -11.492 1 93.75 308 ALA B O 1
ATOM 4899 N N . TRP B 1 309 ? -9.258 2.908 -13.312 1 95.25 309 TRP B N 1
ATOM 4900 C CA . TRP B 1 309 ? -9.508 4.344 -13.367 1 95.25 309 TRP B CA 1
ATOM 4901 C C . TRP B 1 309 ? -10.977 4.629 -13.633 1 95.25 309 TRP B C 1
ATOM 4903 O O . TRP B 1 309 ? -11.578 5.496 -12.984 1 95.25 309 TRP B O 1
ATOM 4913 N N . GLN B 1 310 ? -11.602 3.889 -14.523 1 93.5 310 GLN B N 1
ATOM 4914 C CA . GLN B 1 310 ? -13.016 4.078 -14.844 1 93.5 310 GLN B CA 1
ATOM 4915 C C . GLN B 1 310 ? -13.898 3.771 -13.648 1 93.5 310 GLN B C 1
ATOM 4917 O O . GLN B 1 310 ? -14.938 4.414 -13.453 1 93.5 310 GLN B O 1
ATOM 4922 N N . ASP B 1 311 ? -13.477 2.939 -12.914 1 92.62 311 ASP B N 1
ATOM 4923 C CA . ASP B 1 311 ? -14.25 2.531 -11.75 1 92.62 311 ASP B CA 1
ATOM 4924 C C . ASP B 1 311 ? -14.289 3.641 -10.703 1 92.62 311 ASP B C 1
ATOM 4926 O O . ASP B 1 311 ? -15.148 3.631 -9.812 1 92.62 311 ASP B O 1
ATOM 4930 N N . THR B 1 312 ? -13.367 4.531 -10.727 1 93.56 312 THR B N 1
ATOM 4931 C CA . THR B 1 312 ? -13.32 5.602 -9.734 1 93.56 312 THR B CA 1
ATOM 4932 C C . THR B 1 312 ? -14.289 6.719 -10.094 1 93.56 312 THR B C 1
ATOM 4934 O O . THR B 1 312 ? -14.5 7.648 -9.312 1 93.56 312 THR B O 1
ATOM 4937 N N . ALA B 1 313 ? -14.945 6.59 -11.297 1 88.56 313 ALA B N 1
ATOM 4938 C CA . ALA B 1 313 ? -15.859 7.641 -11.734 1 88.56 313 ALA B CA 1
ATOM 4939 C C . ALA B 1 313 ? -17.172 7.582 -10.961 1 88.56 313 ALA B C 1
ATOM 4941 O O . ALA B 1 313 ? -17.703 6.5 -10.703 1 88.56 313 ALA B O 1
ATOM 4942 N N . LEU B 1 314 ? -17.375 8.266 -9.859 1 68.69 314 LEU B N 1
ATOM 4943 C CA . LEU B 1 314 ? -18.594 8.344 -9.062 1 68.69 314 LEU B CA 1
ATOM 4944 C C . LEU B 1 314 ? -19.828 8.344 -9.961 1 68.69 314 LEU B C 1
ATOM 4946 O O . LEU B 1 314 ? -19.812 8.938 -11.039 1 68.69 314 LEU B O 1
ATOM 4950 N N . PRO B 1 315 ? -20.922 7.398 -9.539 1 55.38 315 PRO B N 1
ATOM 4951 C CA . PRO B 1 315 ? -22.188 7.672 -10.219 1 55.38 315 PRO B CA 1
ATOM 4952 C C . PRO B 1 315 ? -22.734 9.07 -9.922 1 55.38 315 PRO B C 1
ATOM 4954 O O . PRO B 1 315 ? -22.375 9.664 -8.898 1 55.38 315 PRO B O 1
#

Nearest PDB structures (foldseek):
  4wpe-assembly1_A-2  TM=2.566E-01  e=7.366E+00  Saccharomyces cerevisiae S288C
  7xew-assembly1_A  TM=2.244E-01  e=9.629E+00  Mus musculus
  4wpe-assembly1_A-2  TM=2.566E-01  e=6.392E+00  Saccharomyces cerevisiae S288C
  6quz-assembly1_B  TM=1.635E-01  e=2.088E+00  Thermotoga maritima MSB8
  7xew-assembly1_A  TM=2.243E-01  e=9.561E+00  Mus musculus

Sequence (630 aa):
MSDQSESSEKPEGTSPASRSDAPKTIPRQKAVSDAVVSAVLKTDEIVLRLNRLLSTKAGLDIVLANLNYISHSLHYLLASSPLARLRLTIRLWLLRRLGRDIPAIPPPATNVSSARPPLLAFSDLMSKTRFTLRLLGLVSMWAWGSSTYKSPPRDPVLRTVAYLEVLSMLFYQFTENVTYLASNGIAGDSLIKRTGGMGKWTLWSIRAWFAYVLLQFVKLSRESVLYSQKEQEEQRQVSAGEKSIAVADAELEAARQAEIRSWRKRLVNNLAWAPLCAHWSFEKGLGVPPSTTGFISWLAGVWGTYDAWQDTALPMSDQSESSEKPEGTSPASRSDAPKTIPRQKAVSDAVVSAVLKTDEIVLRLNRLLSTKAGLDIVLANLNYISHSLHYLLASSPLARLRLTIRLWLLRRLGRDIPAIPPPATNVSSARPPLLAFSDLMSKTRFTLRLLGLVSMWAWGSSTYKSPPRDPVLRTVAYLEVLSMLFYQFTENVTYLASNGIAGDSLIKRTGGMGKWTLWSIRAWFAYVLLQFVKLSRESVLYSQKEQEEQRQVSAGEKSIAVADAELEAARQAEIRSWRKRLVNNLAWAPLCAHWSFEKGLGVPPSTTGFISWLAGVWGTYDAWQDTALP

Foldseek 3Di:
DDPPVPPPPPPPPPPPPCCCVVVPVPPPVVVVVVVVVVVVVVVVVLVLLLVVLCVDPVSVLLVLLLLLLVLLLVVLVCVDCPVVVVVVVVVQVVCVVVVHDPPDPPPVCVCPVVDDDPSNVRNVVSVLVSLVVLLCVLVVLVVQLVVCVVPPDPDPLRRVLSNLLSVLQNLLSVLSNLLSCVVVVHDNVVVQVVPPHSLVSQLSNLVSVLVNLVSLVVNLVVVVVVLVVVVVVVVVCVVVVNDDCPPCPVVVVVVVVVVVVVSVLSVQLSVLVNQVSQQSNDPNGPPDDSSCVSVSSCSSCVVVSVVSSVVSPDD/DDPPPPPPPPPPPPPPPPCCVVVPVPPPVVVVVVVVVVVVVVVVVLVLLLVVLCVDPVSVLLVLLLLLLVLLLVVLVCVVPVPVVVVVVVVQVVCVVVVHPSPDPPPVCVCPVVDDDPSNVRNVVSVLVSLVVLLCVLVVLVVQLVVCVVPPDPDPLRRVLSNLLSVLQNLLSVLSNLLSCVVVVHDNVVVQVVPPHSLVSQLSNLVSVLVNLVSLVVNLVVVVVVLVVVVVVVVVCVVVVNDDCPPCPVVVVVVVVVVVVVSVLSVQLSVLVNQVSQQSNDPNGPPDDSSCVSVSSCSSCVVVSVVSSVVSPDD

Organism: Talaromyces marneffei (strain ATCC 18224 / CBS 334.59 / QM 7333) (NCBI:txid441960)

InterPro domains:
  IPR008733 Peroxisomal biogenesis factor 11 [PF05648] (119-309)

Secondary structure (DSSP, 8-state):
---------------------------HHHHHHHHHHHHHHHHHHHHHHHHHHHTBHHHHHHHHHHHHHHHHHHHHHHHSHHHHHHHHHHHHHHHHHTT--------------SS--HHHHHHHHHHHHHHHHHTTHHHHHHHHHHHHHHS--SSHHHHHHHHHHHHHHHHHHHHHHHHHHHHTTSS-HHHHHHTT-HHHHHHHHHHHHHHHHHHHHHHHHHHHHHHHHHHHHHHHHHHTT-S--SHHHHHHHHHHHHHHHHHHHHHHHHHHHHHHHHHHHSTT-SS--HHHHHHHHHHHHHHHHHHHHHHTS--/---------------------------HHHHHHHHHHHHHHHHHHHHHHHHHHHTBHHHHHHHHHHHHHHHHHHHHHHHSTTHHHHHHHHHHHHHHHTT--------------SS--HHHHHHHHHHHHHHHHHTTHHHHHHHHHHHHHHS--SSHHHHHHHHHHHHHHHHHHHHHHHHHHHHTTSS-HHHHHHTT-HHHHHHHHHHHHHHHHHHHHHHHHHHHHHHHHHHHHHHHHHHTT-S--SHHHHHHHHHHHHHHHHHHHHHHHHHHHHHHHHHHHSTT-SS--HHHHHHHHHHHHHHHHHHHHHHTS--

Radius of gyration: 37.21 Å; Cα contacts (8 Å, |Δi|>4): 494; chains: 2; bounding box: 99×165×105 Å

pLDDT: mean 80.86, std 21.18, range [24.0, 97.88]